Protein AF-A0A917T7U1-F1 (afdb_monomer)

Foldseek 3Di:
DPDPPPVVVVVVVLVCVVVVPPPDAPDDDQQDDDLLLAFAEDDLDDPDDDDDPDHDHLCDPVRDDDDLVSVLSGQWHADDLDPVCQVSVVVSLVVSLVVLVVVADPPPDDFDDFPQCLLLQFEEEEDAQQQCQQAVPPVQDGDLVSVQVVCCVQQVGGQEYEHEFAPPAPPQFQDFRLLRLQAFCQLVSQVVCVVVNHAYEYEDEPLSPFHPADPVGDLQSVLVSCVVSVGQEYEYDPFLADDPSSLVSVDRSHAYEAEGSRGSNRCVRHQEYEYCDRHAYLQGTEGSSCSNASSYAYAYDVLQEQDCLVRLLNCQQNVHHHHHHQQDSQFGRFHFRLVSLQSLQSSLCSVFCSVQSRDFDKRFFDDQDPVCSVQSKTWIWGDDPFKIKIKIFGSAQAKDKTFDPDAWFWLQDPDDGDPRTNMWIAGGSHITMIMDGDGGPPRDRGDDDRDHPDRHGDAQAKDWDFQDAAAADDPDDDDDDDDDDDDDPPPPPPDPPDPDPPQPFDWFFDDAAKDKDKFKEFQACSGDRVGRPQYSTSDDFWQAHRFIKIWIKIWGHHPKRKTWGLAADFQLLLVVVCVVPVDDHPFNPQAQHQVAQRSNRPGPDHHPDDPDPRRHHRFLAASSSQQSSQVVNQFGFAALVNNLSRCVVVVNAQNQAWAWGRGWIHGNSWTWTKTFFAHCDDTDGWPSYDDHHGDDSSYIDIDTDDGSSSNGHPRYTHTTMHIDHIDMGIDDMDGDGTGDGTDD

Radius of gyration: 28.73 Å; Cα contacts (8 Å, |Δi|>4): 1519; chains: 1; bounding box: 69×75×84 Å

Solvent-accessible surface area (backbone atoms only — not comparable to full-atom values): 41391 Å² total; per-residue (Å²): 144,91,70,86,80,56,66,77,44,56,68,47,56,66,41,45,82,56,54,77,57,71,88,66,90,71,88,79,69,50,67,54,77,56,80,89,45,38,39,35,66,72,88,82,81,70,97,79,74,83,79,73,85,90,63,84,68,78,70,52,96,80,76,59,84,76,53,66,70,69,58,68,75,36,54,23,38,33,37,64,87,50,75,83,45,42,70,57,48,52,52,51,52,51,52,35,33,57,55,53,59,70,67,50,69,94,66,86,72,84,65,72,83,67,61,76,61,44,45,64,46,40,30,39,32,57,38,54,63,53,25,47,51,35,22,37,80,87,82,69,44,83,31,54,68,54,34,48,57,47,37,36,70,55,34,47,46,61,40,29,36,34,50,38,60,29,76,62,58,34,49,52,40,68,52,32,62,71,60,53,69,64,46,56,68,49,46,60,45,43,54,54,36,45,77,74,70,26,43,38,26,40,67,44,67,76,52,70,77,62,42,58,75,56,96,76,37,64,43,51,51,50,36,50,51,35,59,71,42,64,41,46,26,41,35,35,50,93,29,42,61,76,55,72,66,40,48,66,49,60,40,63,91,36,44,30,28,22,25,57,72,51,55,84,69,50,56,75,72,26,42,33,27,34,28,84,48,72,42,69,40,92,46,68,40,45,46,45,63,45,68,62,36,48,46,35,27,47,21,33,22,64,56,33,30,50,74,55,46,67,52,52,43,50,18,47,50,61,61,41,13,36,39,49,49,39,53,46,67,53,9,50,48,38,66,17,50,42,52,30,52,49,39,29,52,48,40,54,49,51,72,71,39,37,68,42,58,42,73,28,57,73,40,73,66,51,82,55,54,72,69,25,59,75,60,40,41,49,31,16,34,29,28,61,102,64,38,38,40,38,31,33,33,21,76,34,92,54,66,46,74,40,58,50,93,55,68,35,43,52,51,62,69,77,97,68,84,74,62,104,56,21,61,44,72,22,43,40,46,29,66,33,43,31,37,27,57,76,78,56,91,86,70,70,84,53,76,76,74,79,68,65,87,52,75,52,63,79,84,48,72,77,38,80,45,77,74,56,69,65,54,68,65,75,95,64,84,90,71,85,92,76,94,70,89,78,73,74,83,76,80,69,80,80,73,86,75,73,79,72,74,82,63,100,55,78,60,37,72,55,74,60,44,78,43,82,48,65,40,31,36,64,35,45,82,40,35,70,87,85,34,46,81,51,67,52,34,64,66,91,45,56,48,65,32,51,12,35,32,38,34,39,31,36,36,38,31,57,93,60,73,22,28,32,34,67,55,53,43,23,36,42,62,52,52,47,51,39,71,78,67,67,70,59,61,69,57,57,30,31,56,58,58,52,88,27,26,48,56,88,64,51,72,47,59,84,54,84,82,63,93,64,63,46,79,42,66,34,36,10,48,42,70,31,62,47,33,42,51,20,49,75,70,71,31,33,48,27,40,60,65,54,45,27,51,46,21,58,76,64,68,57,74,60,50,52,25,22,26,50,35,38,48,27,35,34,27,55,52,28,45,32,32,38,31,36,25,26,16,72,65,62,70,74,72,41,68,74,47,32,87,54,17,69,37,61,52,47,34,44,45,81,43,69,56,44,62,67,34,64,46,28,29,80,36,30,28,35,36,41,19,34,62,68,82,55,50,74,49,76,59,64,74,42,82,77,42,70,13,64,77,68,62,112

pLDDT: mean 81.37, std 20.67, range [23.17, 98.69]

Sequence (744 aa):
MSVTRHAARSDQDDAEDLRDGVDVLAGRDLLHPRPLDGPVTVDLGGVDGEPVRGLAPLSRLDGRPPSTTDMDAAKIFAGPADPADRPRWRRRLARWRDEAAARVPPGGIPGPEPQPWAARCRTVFVAWLWDDRLYDWDLDRWEPERLLDHLDREFGGVDAVVLWHAYPVIGLDERNQFDFYDVPGLPEVVDRLHRRGVRVFLDYNPWDTATRRPPAGDAAAVRDTLDRLRADGLFLDTLREAAVELVATVGTHRVLESESRISVPAMRTHQLSWAQWFADSRVPGVLRAHWLDRRHVQHHTRRWNRDHSDELQSAWLNGCGVLLWDNVFGSWVGWNERDRAGHRRMRHVHRWFGDLLENGDWTPLVDLGPAADAAGIYASRFADAGRRLYLLVNRTGTDATVDLPEPAVDLFATGAPAGPAGRVTVPARGLGAALAGPPPAGAVPGPETAPAAGTAFPERPLRRLGSPAPRVPSTGRAGPAAGADRAVPDHGAAAAGRAVPATAGRAVPLPAGEHPLVLRFRRRETGMFSGAWWVDAWKPLAPDLHAVMEQDCVVTVPAGGTRVRTAPVTRGEYLEFLRDTGYRPAVPYRFLAPDGAAADGAASGAPAVGDADAGAPVTFVDAADAAAWCAWAGGRLPTAGEWVLAASGTGAAAPGVWLRTADRYQEGPTRWTVLVGGTDRPREGSGWYFDSGPQPPGWIAKALDQGRGVGRSATVGFTVAWGPEPETRLGPERIVAPGRPIDY

Structure (mmCIF, N/CA/C/O backbone):
data_AF-A0A917T7U1-F1
#
_entry.id   AF-A0A917T7U1-F1
#
loop_
_atom_site.group_PDB
_atom_site.id
_atom_site.type_symbol
_atom_site.label_atom_id
_atom_site.label_alt_id
_atom_site.label_comp_id
_atom_site.label_asym_id
_atom_site.label_entity_id
_atom_site.label_seq_id
_atom_site.pdbx_PDB_ins_code
_atom_site.Cartn_x
_atom_site.Cartn_y
_atom_site.Cartn_z
_atom_site.occupancy
_atom_site.B_iso_or_equiv
_atom_site.auth_seq_id
_atom_site.auth_comp_id
_atom_site.auth_asym_id
_atom_site.auth_atom_id
_atom_site.pdbx_PDB_model_num
ATOM 1 N N . MET A 1 1 ? -13.019 41.520 -3.678 1.00 29.05 1 MET A N 1
ATOM 2 C CA . MET A 1 1 ? -11.628 41.072 -3.443 1.00 29.05 1 MET A CA 1
ATOM 3 C C . MET A 1 1 ? -11.409 40.845 -1.944 1.00 29.05 1 MET A C 1
ATOM 5 O O . MET A 1 1 ? -11.116 41.816 -1.269 1.00 29.05 1 MET A O 1
ATOM 9 N N . SER A 1 2 ? -11.605 39.628 -1.410 1.00 25.11 2 SER A N 1
ATOM 10 C CA . SER A 1 2 ? -11.111 39.203 -0.072 1.00 25.11 2 SER A CA 1
ATOM 11 C C . SER A 1 2 ? -11.464 37.726 0.220 1.00 25.11 2 SER A C 1
ATOM 13 O O . SER A 1 2 ? -12.188 37.436 1.167 1.00 25.11 2 SER A O 1
ATOM 15 N N . VAL A 1 3 ? -11.002 36.786 -0.613 1.00 24.62 3 VAL A N 1
ATOM 16 C CA . VAL A 1 3 ? -11.265 35.333 -0.427 1.00 24.62 3 VAL A CA 1
ATOM 17 C C . VAL A 1 3 ? -9.963 34.515 -0.389 1.00 24.62 3 VAL A C 1
ATOM 19 O O . VAL A 1 3 ? -9.854 33.532 0.332 1.00 24.62 3 VAL A O 1
ATOM 22 N N . THR A 1 4 ? -8.912 34.986 -1.060 1.00 24.44 4 THR A N 1
ATOM 23 C CA . THR A 1 4 ? -7.591 34.345 -1.218 1.00 24.44 4 THR A CA 1
ATOM 24 C C . THR A 1 4 ? -6.694 34.302 0.037 1.00 24.44 4 THR A C 1
ATOM 26 O O . THR A 1 4 ? -5.490 34.118 -0.087 1.00 24.44 4 THR A O 1
ATOM 29 N N . ARG A 1 5 ? -7.232 34.473 1.256 1.00 23.17 5 ARG A N 1
ATOM 30 C CA . ARG A 1 5 ? -6.454 34.507 2.523 1.00 23.17 5 ARG A CA 1
ATOM 31 C C . ARG A 1 5 ? -6.780 33.382 3.523 1.00 23.17 5 ARG A C 1
ATOM 33 O O . ARG A 1 5 ? -6.459 33.516 4.703 1.00 23.17 5 ARG A O 1
ATOM 40 N N . HIS A 1 6 ? -7.422 32.297 3.089 1.00 24.42 6 HIS A N 1
ATOM 41 C CA . HIS A 1 6 ? -7.595 31.091 3.921 1.00 24.42 6 HIS A CA 1
ATOM 42 C C . HIS A 1 6 ? -6.947 29.825 3.347 1.00 24.42 6 HIS A C 1
ATOM 44 O O . HIS A 1 6 ? -6.420 29.058 4.140 1.00 24.42 6 HIS A O 1
ATOM 50 N N . ALA A 1 7 ? -6.873 29.653 2.020 1.00 27.56 7 ALA A N 1
ATOM 51 C CA . ALA A 1 7 ? -6.092 28.561 1.417 1.00 27.56 7 ALA A CA 1
ATOM 52 C C . ALA A 1 7 ? -4.603 28.649 1.808 1.00 27.56 7 ALA A C 1
ATOM 54 O O . ALA A 1 7 ? -4.075 27.750 2.441 1.00 27.56 7 ALA A O 1
ATOM 55 N N . ALA A 1 8 ? -3.977 29.816 1.617 1.00 25.56 8 ALA A N 1
ATOM 56 C CA . ALA A 1 8 ? -2.572 30.066 1.968 1.00 25.56 8 ALA A CA 1
ATOM 57 C C . ALA A 1 8 ? -2.250 30.076 3.490 1.00 25.56 8 ALA A C 1
ATOM 59 O O . ALA A 1 8 ? -1.292 30.721 3.908 1.00 25.56 8 ALA A O 1
ATOM 60 N N . ARG A 1 9 ? -3.076 29.436 4.330 1.00 25.08 9 ARG A N 1
ATOM 61 C CA . ARG A 1 9 ? -2.786 29.129 5.739 1.00 25.08 9 ARG A CA 1
ATOM 62 C C . ARG A 1 9 ? -2.810 27.630 6.044 1.00 25.08 9 ARG A C 1
ATOM 64 O O . ARG A 1 9 ? -1.967 27.216 6.826 1.00 25.08 9 ARG A O 1
ATOM 71 N N . SER A 1 10 ? -3.660 26.818 5.402 1.00 31.72 10 SER A N 1
ATOM 72 C CA . SER A 1 10 ? -3.506 25.350 5.468 1.00 31.72 10 SER A CA 1
ATOM 73 C C . SER A 1 10 ? -2.133 24.945 4.939 1.00 31.72 10 SER A C 1
ATOM 75 O O . SER A 1 10 ? -1.366 24.295 5.638 1.00 31.72 10 SER A O 1
ATOM 77 N N . ASP A 1 11 ? -1.763 25.496 3.782 1.00 30.44 11 ASP A N 1
ATOM 78 C CA . ASP A 1 11 ? -0.485 25.268 3.102 1.00 30.44 11 ASP A CA 1
ATOM 79 C C . ASP A 1 11 ? 0.731 25.744 3.930 1.00 30.44 11 ASP A C 1
ATOM 81 O O . ASP A 1 11 ? 1.878 25.449 3.594 1.00 30.44 11 ASP A O 1
ATOM 85 N N . GLN A 1 12 ? 0.496 26.530 4.988 1.00 27.20 12 GLN A N 1
ATOM 86 C CA . GLN A 1 12 ? 1.530 27.038 5.884 1.00 27.20 12 GLN A CA 1
ATOM 87 C C . GLN A 1 12 ? 1.661 26.164 7.141 1.00 27.20 12 GLN A C 1
ATOM 89 O O . GLN A 1 12 ? 2.786 25.808 7.482 1.00 27.20 12 GLN A O 1
ATOM 94 N N . ASP A 1 13 ? 0.551 25.730 7.746 1.00 29.39 13 ASP A N 1
ATOM 95 C CA . ASP A 1 13 ? 0.538 24.768 8.862 1.00 29.39 13 ASP A CA 1
ATOM 96 C C . ASP A 1 13 ? 1.021 23.369 8.411 1.00 29.39 13 ASP A C 1
ATOM 98 O O . ASP A 1 13 ? 1.829 22.730 9.087 1.00 29.39 13 ASP A O 1
ATOM 102 N N . ASP A 1 14 ? 0.584 22.901 7.233 1.00 36.44 14 ASP A N 1
ATOM 103 C CA . ASP A 1 14 ? 1.042 21.636 6.635 1.00 36.44 14 ASP A CA 1
ATOM 104 C C . ASP A 1 14 ? 2.529 21.695 6.240 1.00 36.44 14 ASP A C 1
ATOM 106 O O . ASP A 1 14 ? 3.220 20.673 6.235 1.00 36.44 14 ASP A O 1
ATOM 110 N N . ALA A 1 15 ? 3.054 22.899 5.985 1.00 31.28 15 ALA A N 1
ATOM 111 C CA . ALA A 1 15 ? 4.479 23.115 5.793 1.00 31.28 15 ALA A CA 1
ATOM 112 C C . ALA A 1 15 ? 5.259 23.230 7.114 1.00 31.28 15 ALA A C 1
ATOM 114 O O . ALA A 1 15 ? 6.410 22.809 7.141 1.00 31.28 15 ALA A O 1
ATOM 115 N N . GLU A 1 16 ? 4.699 23.761 8.207 1.00 30.38 16 GLU A N 1
ATOM 116 C CA . GLU A 1 16 ? 5.380 23.822 9.517 1.00 30.38 16 GLU A CA 1
ATOM 117 C C . GLU A 1 16 ? 5.637 22.417 10.092 1.00 30.38 16 GLU A C 1
ATOM 119 O O . GLU A 1 16 ? 6.757 22.123 10.510 1.00 30.38 16 GLU A O 1
ATOM 124 N N . ASP A 1 17 ? 4.682 21.494 9.934 1.00 36.97 17 ASP A N 1
ATOM 125 C CA . ASP A 1 17 ? 4.794 20.074 10.324 1.00 36.97 17 ASP A CA 1
ATOM 126 C C . ASP A 1 17 ? 5.960 19.307 9.633 1.00 36.97 17 ASP A C 1
ATOM 128 O O . ASP A 1 17 ? 6.366 18.216 10.065 1.00 36.97 17 ASP A O 1
ATOM 132 N N . LEU A 1 18 ? 6.511 19.897 8.561 1.00 38.41 18 LEU A N 1
ATOM 133 C CA . LEU A 1 18 ? 7.675 19.440 7.791 1.00 38.41 18 LEU A CA 1
ATOM 134 C C . LEU A 1 18 ? 8.913 20.356 7.960 1.00 38.41 18 LEU A C 1
ATOM 136 O O . LEU A 1 18 ? 10.042 19.857 7.968 1.00 38.41 18 LEU A O 1
ATOM 140 N N . ARG A 1 19 ? 8.734 21.677 8.123 1.00 31.45 19 ARG A N 1
ATOM 141 C CA . ARG A 1 19 ? 9.804 22.694 8.238 1.00 31.45 19 ARG A CA 1
ATOM 142 C C . ARG A 1 19 ? 10.473 22.740 9.608 1.00 31.45 19 ARG A C 1
ATOM 144 O O . ARG A 1 19 ? 11.673 23.004 9.655 1.00 31.45 19 ARG A O 1
ATOM 151 N N . ASP A 1 20 ? 9.782 22.351 10.678 1.00 32.50 20 ASP A N 1
ATOM 152 C CA . ASP A 1 20 ? 10.403 22.098 11.992 1.00 32.50 20 ASP A CA 1
ATOM 153 C C . ASP A 1 20 ? 11.483 20.992 11.931 1.00 32.50 20 ASP A C 1
ATOM 155 O O . ASP A 1 20 ? 12.230 20.757 12.881 1.00 32.50 20 ASP A O 1
ATOM 159 N N . GLY A 1 21 ? 11.614 20.305 10.790 1.00 35.72 21 GLY A N 1
ATOM 160 C CA . GLY A 1 21 ? 12.685 19.361 10.519 1.00 35.72 21 GLY A CA 1
ATOM 161 C C . GLY A 1 21 ? 14.041 19.953 10.097 1.00 35.72 21 GLY A C 1
ATOM 162 O O . GLY A 1 21 ? 14.981 19.169 9.981 1.00 35.72 21 GLY A O 1
ATOM 163 N N . VAL A 1 22 ? 14.186 21.258 9.842 1.00 32.25 22 VAL A N 1
ATOM 164 C CA . VAL A 1 22 ? 15.398 21.793 9.177 1.00 32.25 22 VAL A CA 1
ATOM 165 C C . VAL A 1 22 ? 16.647 21.839 10.079 1.00 32.25 22 VAL A C 1
ATOM 167 O O . VAL A 1 22 ? 17.736 21.528 9.601 1.00 32.25 22 VAL A O 1
ATOM 170 N N . ASP A 1 23 ? 16.513 22.146 11.374 1.00 30.48 23 ASP A N 1
ATOM 171 C CA . ASP A 1 23 ? 17.661 22.465 12.256 1.00 30.48 23 ASP A CA 1
ATOM 172 C C . ASP A 1 23 ? 18.274 21.272 13.032 1.00 30.48 23 ASP A C 1
ATOM 174 O O . ASP A 1 23 ? 19.180 21.451 13.846 1.00 30.48 23 ASP A O 1
ATOM 178 N N . VAL A 1 24 ? 17.831 20.029 12.785 1.00 37.75 24 VAL A N 1
ATOM 179 C CA . VAL A 1 24 ? 18.393 18.824 13.441 1.00 37.75 24 VAL A CA 1
ATOM 180 C C . VAL A 1 24 ? 18.748 17.745 12.414 1.00 37.75 24 VAL A C 1
ATOM 182 O O . VAL A 1 24 ? 17.956 16.839 12.123 1.00 37.75 24 VAL A O 1
ATOM 185 N N . LEU A 1 25 ? 19.969 17.858 11.877 1.00 40.66 25 LEU A N 1
ATOM 186 C CA . LEU A 1 25 ? 20.563 16.974 10.858 1.00 40.66 25 LEU A CA 1
ATOM 187 C C . LEU A 1 25 ? 21.638 16.006 11.400 1.00 40.66 25 LEU A C 1
ATOM 189 O O . LEU A 1 25 ? 22.393 15.419 10.629 1.00 40.66 25 LEU A O 1
ATOM 193 N N . ALA A 1 26 ? 21.688 15.789 12.717 1.00 32.75 26 ALA A N 1
ATOM 194 C CA . ALA A 1 26 ? 22.462 14.713 13.337 1.00 32.75 26 ALA A CA 1
ATOM 195 C C . ALA A 1 26 ? 21.703 14.134 14.543 1.00 32.75 26 ALA A C 1
ATOM 197 O O . ALA A 1 26 ? 21.155 14.888 15.342 1.00 32.75 26 ALA A O 1
ATOM 198 N N . GLY A 1 27 ? 21.689 12.803 14.686 1.00 43.12 27 GLY A N 1
ATOM 199 C CA . GLY A 1 27 ? 21.174 12.131 15.889 1.00 43.12 27 GLY A CA 1
ATOM 200 C C . GLY A 1 27 ? 19.650 11.985 15.999 1.00 43.12 27 GLY A C 1
ATOM 201 O O . GLY A 1 27 ? 19.129 12.004 17.111 1.00 43.12 27 GLY A O 1
ATOM 202 N N . ARG A 1 28 ? 18.919 11.830 14.884 1.00 58.22 28 ARG A N 1
ATOM 203 C CA . ARG A 1 28 ? 17.494 11.456 14.941 1.00 58.22 28 ARG A CA 1
ATOM 204 C C . ARG A 1 28 ? 17.326 9.987 15.312 1.00 58.22 28 ARG A C 1
ATOM 206 O O . ARG A 1 28 ? 17.946 9.119 14.705 1.00 58.22 28 ARG A O 1
ATOM 213 N N . ASP A 1 29 ? 16.438 9.726 16.261 1.00 62.12 29 ASP A N 1
ATOM 214 C CA . ASP A 1 29 ? 15.988 8.380 16.593 1.00 62.12 29 ASP A CA 1
ATOM 215 C C . ASP A 1 29 ? 14.918 7.937 15.580 1.00 62.12 29 ASP A C 1
ATOM 217 O O . ASP A 1 29 ? 13.867 8.567 15.465 1.00 62.12 29 ASP A O 1
ATOM 221 N N . LEU A 1 30 ? 15.206 6.885 14.808 1.00 66.44 30 LEU A N 1
ATOM 222 C CA . LEU A 1 30 ? 14.280 6.330 13.814 1.00 66.44 30 LEU A CA 1
ATOM 223 C C . LEU A 1 30 ? 13.284 5.321 14.409 1.00 66.44 30 LEU A C 1
ATOM 225 O O . LEU A 1 30 ? 12.395 4.881 13.688 1.00 66.44 30 LEU A O 1
ATOM 229 N N . LEU A 1 31 ? 13.413 4.940 15.683 1.00 68.19 31 LEU A N 1
ATOM 230 C CA . LEU A 1 31 ? 12.590 3.920 16.346 1.00 68.19 31 LEU A CA 1
ATOM 231 C C . LEU A 1 31 ? 11.461 4.538 17.192 1.00 68.19 31 LEU A C 1
ATOM 233 O O . LEU A 1 31 ? 10.497 3.851 17.529 1.00 68.19 31 LEU A O 1
ATOM 237 N N . HIS A 1 32 ? 11.558 5.831 17.518 1.00 72.50 32 HIS A N 1
ATOM 238 C CA . HIS A 1 32 ? 10.643 6.529 18.425 1.00 72.50 32 HIS A CA 1
ATOM 239 C C . HIS A 1 32 ? 9.867 7.681 17.746 1.00 72.50 32 HIS A C 1
ATOM 241 O O . HIS A 1 32 ? 10.371 8.312 16.815 1.00 72.50 32 HIS A O 1
ATOM 247 N N . PRO A 1 33 ? 8.639 7.995 18.210 1.00 70.44 33 PRO A N 1
ATOM 248 C CA . PRO A 1 33 ? 7.841 9.098 17.675 1.00 70.44 33 PRO A CA 1
ATOM 249 C C . PRO A 1 33 ? 8.457 10.474 17.953 1.00 70.44 33 PRO A C 1
ATOM 251 O O . PRO A 1 33 ? 9.015 10.727 19.023 1.00 70.44 33 PRO A O 1
ATOM 254 N N . ARG A 1 34 ? 8.236 11.422 17.032 1.00 70.12 34 ARG A N 1
ATOM 255 C CA . ARG A 1 34 ? 8.398 12.858 17.323 1.00 70.12 34 ARG A CA 1
ATOM 256 C C . ARG A 1 34 ? 7.380 13.273 18.402 1.00 70.12 34 ARG A C 1
ATOM 258 O O . ARG A 1 34 ? 6.281 12.719 18.412 1.00 70.12 34 ARG A O 1
ATOM 265 N N . PRO A 1 35 ? 7.637 14.304 19.232 1.00 69.50 35 PRO A N 1
ATOM 266 C CA . PRO A 1 35 ? 6.672 14.769 20.238 1.00 69.50 35 PRO A CA 1
ATOM 267 C C . PRO A 1 35 ? 5.272 15.088 19.680 1.00 69.50 35 PRO A C 1
ATOM 269 O O . PRO A 1 35 ? 4.272 14.788 20.323 1.00 69.50 35 PRO A O 1
ATOM 272 N N . LEU A 1 36 ? 5.197 15.627 18.458 1.00 69.44 36 LEU A N 1
ATOM 273 C CA . LEU A 1 36 ? 3.948 15.954 17.756 1.00 69.44 36 LEU A CA 1
ATOM 274 C C . LEU A 1 36 ? 3.225 14.717 17.172 1.00 69.44 36 LEU A C 1
ATOM 276 O O . LEU A 1 36 ? 2.035 14.767 16.855 1.00 69.44 36 LEU A O 1
ATOM 280 N N . ASP A 1 37 ? 3.907 13.575 17.067 1.00 72.50 37 ASP A N 1
ATOM 281 C CA . ASP A 1 37 ? 3.305 12.271 16.754 1.00 72.50 37 ASP A CA 1
ATOM 282 C C . ASP A 1 37 ? 2.855 11.502 18.014 1.00 72.50 37 ASP A C 1
ATOM 284 O O . ASP A 1 37 ? 2.248 10.437 17.899 1.00 72.50 37 ASP A O 1
ATOM 288 N N . GLY A 1 38 ? 3.098 12.080 19.199 1.00 79.06 38 GLY A N 1
ATOM 289 C CA . GLY A 1 38 ? 2.653 11.603 20.507 1.00 79.06 38 GLY A CA 1
ATOM 290 C C . GLY A 1 38 ? 1.138 11.717 20.767 1.00 79.06 38 GLY A C 1
ATOM 291 O O . GLY A 1 38 ? 0.422 12.439 20.062 1.00 79.06 38 GLY A O 1
ATOM 292 N N . PRO A 1 39 ? 0.634 11.045 21.819 1.00 84.56 39 PRO A N 1
ATOM 293 C CA . PRO A 1 39 ? -0.741 11.195 22.281 1.00 84.56 39 PRO A CA 1
ATOM 294 C C . PRO A 1 39 ? -0.910 12.505 23.067 1.00 84.56 39 PRO A C 1
ATOM 296 O O . PRO A 1 39 ? -0.020 12.935 23.801 1.00 84.56 39 PRO A O 1
ATOM 299 N N . VAL A 1 40 ? -2.084 13.127 22.964 1.00 86.25 40 VAL A N 1
ATOM 300 C CA . VAL A 1 40 ? -2.396 14.392 23.642 1.00 86.25 40 VAL A CA 1
ATOM 301 C C . VAL A 1 40 ? -2.917 14.135 25.054 1.00 86.25 40 VAL A C 1
ATOM 303 O O . VAL A 1 40 ? -3.994 13.563 25.238 1.00 86.25 40 VAL A O 1
ATOM 306 N N . THR A 1 41 ? -2.183 14.619 26.057 1.00 85.56 41 THR A N 1
ATOM 307 C CA . THR A 1 41 ? -2.645 14.674 27.450 1.00 85.56 41 THR A CA 1
ATOM 308 C C . THR A 1 41 ? -3.853 15.603 27.571 1.00 85.56 41 THR A C 1
ATOM 310 O O . THR A 1 41 ? -3.790 16.780 27.218 1.00 85.56 41 THR A O 1
ATOM 313 N N . VAL A 1 42 ? -4.960 15.078 28.095 1.00 84.38 42 VAL A N 1
ATOM 314 C CA . VAL A 1 42 ? -6.190 15.846 28.321 1.00 84.38 42 VAL A CA 1
ATOM 315 C C . VAL A 1 42 ? -6.108 16.543 29.676 1.00 84.38 42 VAL A C 1
ATOM 317 O O . VAL A 1 42 ? -6.150 15.873 30.705 1.00 84.38 42 VAL A O 1
ATOM 320 N N . ASP A 1 43 ? -6.047 17.877 29.688 1.00 81.06 43 ASP A N 1
ATOM 321 C CA . ASP A 1 43 ? -6.192 18.630 30.937 1.00 81.06 43 ASP A CA 1
ATOM 322 C C . ASP A 1 43 ? -7.588 18.418 31.547 1.00 81.06 43 ASP A C 1
ATOM 324 O O . ASP A 1 43 ? -8.626 18.550 30.884 1.00 81.06 43 ASP A O 1
ATOM 328 N N . LEU A 1 44 ? -7.590 18.084 32.835 1.00 78.06 44 LEU A N 1
ATOM 329 C CA . LEU A 1 44 ? -8.777 17.863 33.654 1.00 78.06 44 LEU A CA 1
ATOM 330 C C . LEU A 1 44 ? -9.095 19.078 34.544 1.00 78.06 44 LEU A C 1
ATOM 332 O O . LEU A 1 44 ? -10.237 19.211 35.001 1.00 78.06 44 LEU A O 1
ATOM 336 N N . GLY A 1 45 ? -8.113 19.959 34.760 1.00 61.00 45 GLY A N 1
ATOM 337 C CA . GLY A 1 45 ? -8.143 21.148 35.607 1.00 61.00 45 GLY A CA 1
ATOM 338 C C . GLY A 1 45 ? -7.820 20.881 37.083 1.00 61.00 45 GLY A C 1
ATOM 339 O O . GLY A 1 45 ? -8.215 19.871 37.668 1.00 61.00 45 GLY A O 1
ATOM 340 N N . GLY A 1 46 ? -7.177 21.835 37.741 1.00 43.66 46 GLY A N 1
ATOM 341 C CA . GLY A 1 46 ? -6.916 21.828 39.180 1.00 43.66 46 GLY A CA 1
ATOM 342 C C . GLY A 1 46 ? -6.377 23.188 39.608 1.00 43.66 46 GLY A C 1
ATOM 343 O O . GLY A 1 46 ? -5.838 23.909 38.773 1.00 43.66 46 GLY A O 1
ATOM 344 N N . VAL A 1 47 ? -6.561 23.562 40.876 1.00 38.16 47 VAL A N 1
ATOM 345 C CA . VAL A 1 47 ? -5.924 24.777 41.423 1.00 38.16 47 VAL A CA 1
ATOM 346 C C . VAL A 1 47 ? -4.457 24.491 41.761 1.00 38.16 47 VAL A C 1
ATOM 348 O O . VAL A 1 47 ? -3.600 25.323 41.492 1.00 38.16 47 VAL A O 1
ATOM 351 N N . ASP A 1 48 ? -4.172 23.273 42.229 1.00 37.72 48 ASP A N 1
ATOM 352 C CA . ASP A 1 48 ? -2.839 22.791 42.583 1.00 37.72 48 ASP A CA 1
ATOM 353 C C . ASP A 1 48 ? -2.613 21.414 41.932 1.00 37.72 48 ASP A C 1
ATOM 355 O O . ASP A 1 48 ? -3.249 20.427 42.306 1.00 37.72 48 ASP A O 1
ATOM 359 N N . GLY A 1 49 ? -1.742 21.341 40.922 1.00 35.12 49 GLY A N 1
ATOM 360 C CA . GLY A 1 49 ? -1.460 20.103 40.189 1.00 35.12 49 GLY A CA 1
ATOM 361 C C . GLY A 1 49 ? -0.282 20.246 39.226 1.00 35.12 49 GLY A C 1
ATOM 362 O O . GLY A 1 49 ? -0.432 20.798 38.140 1.00 35.12 49 GLY A O 1
ATOM 363 N N . GLU A 1 50 ? 0.887 19.745 39.631 1.00 30.70 50 GLU A N 1
ATOM 364 C CA . GLU A 1 50 ? 2.100 19.706 38.799 1.00 30.70 50 GLU A CA 1
ATOM 365 C C . GLU A 1 50 ? 1.867 18.933 37.482 1.00 30.70 50 GLU A C 1
ATOM 367 O O . GLU A 1 50 ? 1.222 17.878 37.494 1.00 30.70 50 GLU A O 1
ATOM 372 N N . PRO A 1 51 ? 2.428 19.388 36.345 1.00 36.41 51 PRO A N 1
ATOM 373 C CA . PRO A 1 51 ? 2.336 18.657 35.088 1.00 36.41 51 PRO A CA 1
ATOM 374 C C . PRO A 1 51 ? 3.094 17.323 35.161 1.00 36.41 51 PRO A C 1
ATOM 376 O O . PRO A 1 51 ? 4.226 17.244 35.644 1.00 36.41 51 PRO A O 1
ATOM 379 N N . VAL A 1 52 ? 2.490 16.262 34.615 1.00 37.12 52 VAL A N 1
ATOM 380 C CA . VAL A 1 52 ? 3.118 14.935 34.524 1.00 37.12 52 VAL A CA 1
ATOM 381 C C . VAL A 1 52 ? 4.389 15.027 33.673 1.00 37.12 52 VAL A C 1
ATOM 383 O O . VAL A 1 52 ? 4.333 15.265 32.466 1.00 37.12 52 VAL A O 1
ATOM 386 N N . ARG A 1 53 ? 5.552 14.840 34.308 1.00 29.41 53 ARG A N 1
ATOM 387 C CA . ARG A 1 53 ? 6.864 14.969 33.657 1.00 29.41 53 ARG A CA 1
ATOM 388 C C . ARG A 1 53 ? 7.027 13.961 32.514 1.00 29.41 53 ARG A C 1
ATOM 390 O O . ARG A 1 53 ? 6.903 12.761 32.736 1.00 29.41 53 ARG A O 1
ATOM 397 N N . GLY A 1 54 ? 7.410 14.452 31.333 1.00 32.03 54 GLY A N 1
ATOM 398 C CA . GLY A 1 54 ? 7.901 13.628 30.217 1.00 32.03 54 GLY A CA 1
ATOM 399 C C . GLY A 1 54 ? 7.115 13.719 28.906 1.00 32.03 54 GLY A C 1
ATOM 400 O O . GLY A 1 54 ? 7.595 13.215 27.898 1.00 32.03 54 GLY A O 1
ATOM 401 N N . LEU A 1 55 ? 5.953 14.378 28.884 1.00 35.59 55 LEU A N 1
ATOM 402 C CA . LEU A 1 55 ? 5.185 14.651 27.662 1.00 35.59 55 LEU A CA 1
ATOM 403 C C . LEU A 1 55 ? 4.901 16.150 27.543 1.00 35.59 55 LEU A C 1
ATOM 405 O O . LEU A 1 55 ? 4.760 16.833 28.556 1.00 35.59 55 LEU A O 1
ATOM 409 N N . ALA A 1 56 ? 4.816 16.658 26.311 1.00 36.00 56 ALA A N 1
ATOM 410 C CA . ALA A 1 56 ? 4.499 18.060 26.061 1.00 36.00 56 ALA A CA 1
ATOM 411 C C . ALA A 1 56 ? 3.049 18.360 26.498 1.00 36.00 56 ALA A C 1
ATOM 413 O O . ALA A 1 56 ? 2.117 17.773 25.940 1.00 36.00 56 ALA A O 1
ATOM 414 N N . PRO A 1 57 ? 2.815 19.244 27.486 1.00 37.50 57 PRO A N 1
ATOM 415 C CA . PRO A 1 57 ? 1.466 19.684 27.806 1.00 37.50 57 PRO A CA 1
ATOM 416 C C . PRO A 1 57 ? 0.936 20.598 26.692 1.00 37.50 57 PRO A C 1
ATOM 418 O O . PRO A 1 57 ? 1.701 21.325 26.060 1.00 37.50 57 PRO A O 1
ATOM 421 N N . LEU A 1 58 ? -0.390 20.666 26.529 1.00 41.28 58 LEU A N 1
ATOM 422 C CA . LEU A 1 58 ? -1.050 21.747 25.779 1.00 41.28 58 LEU A CA 1
ATOM 423 C C . LEU A 1 58 ? -1.036 23.068 26.581 1.00 41.28 58 LEU A C 1
ATOM 425 O O . LEU A 1 58 ? -2.061 23.723 26.770 1.00 41.28 58 LEU A O 1
ATOM 429 N N . SER A 1 59 ? 0.139 23.460 27.080 1.00 38.84 59 SER A N 1
ATOM 430 C CA . SER A 1 59 ? 0.373 24.773 27.670 1.00 38.84 59 SER A CA 1
ATOM 431 C C . SER A 1 59 ? 0.541 25.790 26.548 1.00 38.84 59 SER A C 1
ATOM 433 O O . SER A 1 59 ? 1.596 25.867 25.914 1.00 38.84 59 SER A O 1
ATOM 435 N N . ARG A 1 60 ? -0.491 26.596 26.303 1.00 37.62 60 ARG A N 1
ATOM 436 C CA . ARG A 1 60 ? -0.351 27.770 25.442 1.00 37.62 60 ARG A CA 1
ATOM 437 C C . ARG A 1 60 ? 0.677 28.734 26.029 1.00 37.62 60 ARG A C 1
ATOM 439 O O . ARG A 1 60 ? 0.661 29.013 27.227 1.00 37.62 60 ARG A O 1
ATOM 446 N N . LEU A 1 61 ? 1.470 29.350 25.155 1.00 36.56 61 LEU A N 1
ATOM 447 C CA . LEU A 1 61 ? 2.363 30.463 25.503 1.00 36.56 61 LEU A CA 1
ATOM 448 C C . LEU A 1 61 ? 1.605 31.728 25.980 1.00 36.56 61 LEU A C 1
ATOM 450 O O . LEU A 1 61 ? 2.240 32.679 26.423 1.00 36.56 61 LEU A O 1
ATOM 454 N N . ASP A 1 62 ? 0.265 31.753 25.901 1.00 37.53 62 ASP A N 1
ATOM 455 C CA . ASP A 1 62 ? -0.599 32.869 26.328 1.00 37.53 62 ASP A CA 1
ATOM 456 C C . ASP A 1 62 ? -1.110 32.772 27.783 1.00 37.53 62 ASP A C 1
ATOM 458 O O . ASP A 1 62 ? -1.790 33.687 28.252 1.00 37.53 62 ASP A O 1
ATOM 462 N N . GLY A 1 63 ? -0.811 31.677 28.496 1.00 35.69 63 GLY A N 1
ATOM 463 C CA . GLY A 1 63 ? -1.210 31.474 29.894 1.00 35.69 63 GLY A CA 1
ATOM 464 C C . GLY A 1 63 ? -2.715 31.280 30.135 1.00 35.69 63 GLY A C 1
ATOM 465 O O . GLY A 1 63 ? -3.158 31.363 31.282 1.00 35.69 63 GLY A O 1
ATOM 466 N N . ARG A 1 64 ? -3.527 31.040 29.096 1.00 38.62 64 ARG A N 1
ATOM 467 C CA . ARG A 1 64 ? -4.966 30.758 29.251 1.00 38.62 64 ARG A CA 1
ATOM 468 C C . ARG A 1 64 ? -5.224 29.275 29.556 1.00 38.62 64 ARG A C 1
ATOM 470 O O . ARG A 1 64 ? -4.508 28.420 29.037 1.00 38.62 64 ARG A O 1
ATOM 477 N N . PRO A 1 65 ? -6.270 28.941 30.340 1.00 43.72 65 PRO A N 1
ATOM 478 C CA . PRO A 1 65 ? -6.657 27.548 30.563 1.00 43.72 65 PRO A CA 1
ATOM 479 C C . PRO A 1 65 ? -7.072 26.885 29.235 1.00 43.72 65 PRO A C 1
ATOM 481 O O . PRO A 1 65 ? -7.759 27.528 28.432 1.00 43.72 65 PRO A O 1
ATOM 484 N N . PRO A 1 66 ? -6.694 25.616 28.990 1.00 52.75 66 PRO A N 1
ATOM 485 C CA . PRO A 1 66 ? -6.877 24.979 27.692 1.00 52.75 66 PRO A CA 1
ATOM 486 C C . PRO A 1 66 ? -8.358 24.804 27.342 1.00 52.75 66 PRO A C 1
ATOM 488 O O . PRO A 1 66 ? -9.169 24.216 28.074 1.00 52.75 66 PRO A O 1
ATOM 491 N N . SER A 1 67 ? -8.707 25.319 26.171 1.00 64.25 67 SER A N 1
ATOM 492 C CA . SER A 1 67 ? -10.034 25.231 25.580 1.00 64.25 67 SER A CA 1
ATOM 493 C C . SER A 1 67 ? -10.279 23.851 24.968 1.00 64.25 67 SER A C 1
ATOM 495 O O . SER A 1 67 ? -9.365 23.061 24.738 1.00 64.25 67 SER A O 1
ATOM 497 N N . THR A 1 68 ? -11.537 23.553 24.662 1.00 68.50 68 THR A N 1
ATOM 498 C CA . THR A 1 68 ? -11.902 22.367 23.875 1.00 68.50 68 THR A CA 1
ATOM 499 C C . THR A 1 68 ? -11.459 22.474 22.414 1.00 68.50 68 THR A C 1
ATOM 501 O O . THR A 1 68 ? -11.370 21.450 21.749 1.00 68.50 68 THR A O 1
ATOM 504 N N . THR A 1 69 ? -11.108 23.660 21.912 1.00 74.88 69 THR A N 1
ATOM 505 C CA . THR A 1 69 ? -10.506 23.812 20.578 1.00 74.88 69 THR A CA 1
ATOM 506 C C . THR A 1 69 ? -9.062 23.302 20.541 1.00 74.88 69 THR A C 1
ATOM 508 O O . THR A 1 69 ? -8.644 22.741 19.536 1.00 74.88 69 THR A O 1
ATOM 511 N N . ASP A 1 70 ? -8.303 23.408 21.639 1.00 73.94 70 ASP A N 1
ATOM 512 C CA . ASP A 1 70 ? -6.920 22.893 21.703 1.00 73.94 70 ASP A CA 1
ATOM 513 C C . ASP A 1 70 ? -6.877 21.353 21.598 1.00 73.94 70 ASP A C 1
ATOM 515 O O . ASP A 1 70 ? -5.895 20.766 21.151 1.00 73.94 70 ASP A O 1
ATOM 519 N N . MET A 1 71 ? -7.986 20.691 21.942 1.00 85.12 71 MET A N 1
ATOM 520 C CA . MET A 1 71 ? -8.183 19.247 21.787 1.00 85.12 71 MET A CA 1
ATOM 521 C C . MET A 1 71 ? -8.478 18.817 20.332 1.00 85.12 71 MET A C 1
ATOM 523 O O . MET A 1 71 ? -8.379 17.629 20.028 1.00 85.12 71 MET A O 1
ATOM 527 N N . ASP A 1 72 ? -8.772 19.741 19.405 1.00 85.81 72 ASP A N 1
ATOM 528 C CA . ASP A 1 72 ? -9.008 19.419 17.981 1.00 85.81 72 ASP A CA 1
ATOM 529 C C . ASP A 1 72 ? -7.705 19.045 17.238 1.00 85.81 72 ASP A C 1
ATOM 531 O O . ASP A 1 72 ? -7.729 18.388 16.190 1.00 85.81 72 ASP A O 1
ATOM 535 N N . ALA A 1 73 ? -6.550 19.408 17.807 1.00 82.25 73 ALA A N 1
ATOM 536 C CA . ALA A 1 73 ? -5.228 18.982 17.352 1.00 82.25 73 ALA A CA 1
ATOM 537 C C . ALA A 1 73 ? -4.905 17.512 17.693 1.00 82.25 73 ALA A C 1
ATOM 539 O O . ALA A 1 73 ? -3.929 16.967 17.181 1.00 82.25 73 ALA A O 1
ATOM 540 N N . ALA A 1 74 ? -5.707 16.843 18.531 1.00 87.06 74 ALA A N 1
ATOM 541 C CA . ALA A 1 74 ? -5.401 15.490 18.980 1.00 87.06 74 ALA A CA 1
ATOM 542 C C . ALA A 1 74 ? -5.462 14.438 17.858 1.00 87.06 74 ALA A C 1
ATOM 544 O O . ALA A 1 74 ? -6.377 14.404 17.032 1.00 87.06 74 ALA A O 1
ATOM 545 N N . LYS A 1 75 ? -4.485 13.530 17.897 1.00 88.81 75 LYS A N 1
ATOM 546 C CA . LYS A 1 75 ? -4.474 12.246 17.187 1.00 88.81 75 LYS A CA 1
ATOM 547 C C . LYS A 1 75 ? -5.185 11.196 18.058 1.00 88.81 75 LYS A C 1
ATOM 549 O O . LYS A 1 75 ? -6.304 10.770 17.768 1.00 88.81 75 LYS A O 1
ATOM 554 N N . ILE A 1 76 ? -4.575 10.909 19.208 1.00 91.81 76 ILE A N 1
ATOM 555 C CA . ILE A 1 76 ? -5.122 10.129 20.325 1.00 91.81 76 ILE A CA 1
ATOM 556 C C . ILE A 1 76 ? -5.229 11.042 21.555 1.00 91.81 76 ILE A C 1
ATOM 558 O O . ILE A 1 76 ? -4.318 11.824 21.823 1.00 91.81 76 ILE A O 1
ATOM 562 N N . PHE A 1 77 ? -6.312 10.924 22.322 1.00 94.25 77 PHE A N 1
ATOM 563 C CA . PHE A 1 77 ? -6.416 11.439 23.687 1.00 94.25 77 PHE A CA 1
ATOM 564 C C . PHE A 1 77 ? -5.810 10.428 24.660 1.00 94.25 77 PHE A C 1
ATOM 566 O O . PHE A 1 77 ? -6.343 9.327 24.802 1.00 94.25 77 PHE A O 1
ATOM 573 N N . ALA A 1 78 ? -4.719 10.793 25.335 1.00 93.62 78 ALA A N 1
ATOM 574 C CA . ALA A 1 78 ? -4.018 9.909 26.261 1.00 93.62 78 ALA A CA 1
ATOM 575 C C . ALA A 1 78 ? -4.925 9.469 27.423 1.00 93.62 78 ALA A C 1
ATOM 577 O O . ALA A 1 78 ? -5.640 10.292 28.006 1.00 93.62 78 ALA A O 1
ATOM 578 N N . GLY A 1 79 ? -4.871 8.184 27.779 1.00 93.69 79 GLY A N 1
ATOM 579 C CA . GLY A 1 79 ? -5.556 7.645 28.954 1.00 93.69 79 GLY A CA 1
ATOM 580 C C . GLY A 1 79 ? -4.895 8.128 30.256 1.00 93.69 79 GLY A C 1
ATOM 581 O O . GLY A 1 79 ? -3.664 8.141 30.333 1.00 93.69 79 GLY A O 1
ATOM 582 N N . PRO A 1 80 ? -5.660 8.524 31.294 1.00 94.06 80 PRO A N 1
ATOM 583 C CA . PRO A 1 80 ? -5.082 8.993 32.549 1.00 94.06 80 PRO A CA 1
ATOM 584 C C . PRO A 1 80 ? -4.374 7.849 33.284 1.00 94.06 80 PRO A C 1
ATOM 586 O O . PRO A 1 80 ? -4.872 6.721 33.338 1.00 94.06 80 PRO A O 1
ATOM 589 N N . ALA A 1 81 ? -3.210 8.160 33.860 1.00 90.12 81 ALA A N 1
ATOM 590 C CA . ALA A 1 81 ? -2.392 7.196 34.593 1.00 90.12 81 ALA A CA 1
ATOM 591 C C . ALA A 1 81 ? -3.045 6.742 35.911 1.00 90.12 81 ALA A C 1
ATOM 593 O O . ALA A 1 81 ? -2.888 5.585 36.292 1.00 90.12 81 ALA A O 1
ATOM 594 N N . ASP A 1 82 ? -3.794 7.628 36.574 1.00 91.19 82 ASP A N 1
ATOM 595 C CA . ASP A 1 82 ? -4.592 7.302 37.758 1.00 91.19 82 ASP A CA 1
ATOM 596 C C . ASP A 1 82 ? -5.991 6.785 37.343 1.00 91.19 82 ASP A C 1
ATOM 598 O O . ASP A 1 82 ? -6.720 7.487 36.625 1.00 91.19 82 ASP A O 1
ATOM 602 N N . PRO A 1 83 ? -6.414 5.583 37.785 1.00 91.69 83 PRO A N 1
ATOM 603 C CA . PRO A 1 83 ? -7.776 5.090 37.594 1.00 91.69 83 PRO A CA 1
ATOM 604 C C . PRO A 1 83 ? -8.874 6.041 38.098 1.00 91.69 83 PRO A C 1
ATOM 606 O O . PRO A 1 83 ? -9.933 6.128 37.468 1.00 91.69 83 PRO A O 1
ATOM 609 N N . ALA A 1 84 ? -8.627 6.790 39.178 1.00 91.94 84 ALA A N 1
ATOM 610 C CA . ALA A 1 84 ? -9.588 7.707 39.791 1.00 91.94 84 ALA A CA 1
ATOM 611 C C . ALA A 1 84 ? -9.960 8.894 38.883 1.00 91.94 84 ALA A C 1
ATOM 613 O O . ALA A 1 84 ? -11.076 9.412 38.974 1.00 91.94 84 ALA A O 1
ATOM 614 N N . ASP A 1 85 ? -9.080 9.287 37.956 1.00 93.81 85 ASP A N 1
ATOM 615 C CA . ASP A 1 85 ? -9.346 10.364 36.997 1.00 93.81 85 ASP A CA 1
ATOM 616 C C . ASP A 1 85 ? -10.184 9.913 35.789 1.00 93.81 85 ASP A C 1
ATOM 618 O O . ASP A 1 85 ? -10.802 10.744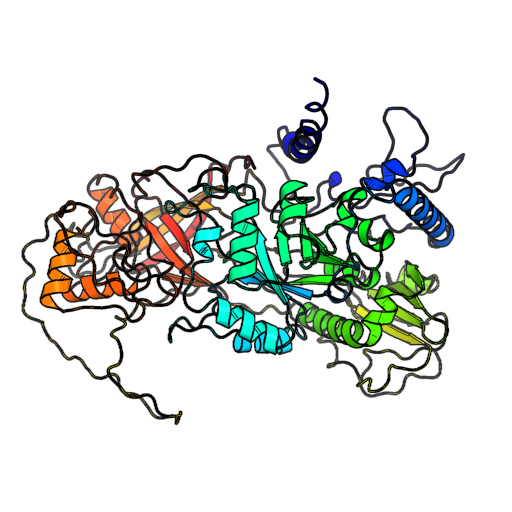 35.116 1.00 93.81 85 ASP A O 1
ATOM 622 N N . ARG A 1 86 ? -10.301 8.605 35.515 1.00 94.25 86 ARG A N 1
ATOM 623 C CA . ARG A 1 86 ? -11.039 8.072 34.347 1.00 94.25 86 ARG A CA 1
ATOM 624 C C . ARG A 1 86 ? -12.482 8.590 34.218 1.00 94.25 86 ARG A C 1
ATOM 626 O O . ARG A 1 86 ? -12.873 8.946 33.102 1.00 94.25 86 ARG A O 1
ATOM 633 N N . PRO A 1 87 ? -13.298 8.703 35.289 1.00 95.19 87 PRO A N 1
ATOM 634 C CA . PRO A 1 87 ? -14.641 9.278 35.197 1.00 95.19 87 PRO A CA 1
ATOM 635 C C . PRO A 1 87 ? -14.630 10.775 34.857 1.00 95.19 87 PRO A C 1
ATOM 637 O O . PRO A 1 87 ? -15.556 11.264 34.211 1.00 95.19 87 PRO A O 1
ATOM 640 N N . ARG A 1 88 ? -13.599 11.513 35.287 1.00 93.31 88 ARG A N 1
ATOM 641 C CA . ARG A 1 88 ? -13.427 12.946 35.016 1.00 93.31 88 ARG A CA 1
ATOM 642 C C . ARG A 1 88 ? -12.966 13.184 33.580 1.00 93.31 88 ARG A C 1
ATOM 644 O O . ARG A 1 88 ? -13.572 13.988 32.873 1.00 93.31 88 ARG A O 1
ATOM 651 N N . TRP A 1 89 ? -11.977 12.416 33.141 1.00 94.56 89 TRP A N 1
ATOM 652 C CA . TRP A 1 89 ? -11.477 12.360 31.771 1.00 94.56 89 TRP A CA 1
ATOM 653 C C . TRP A 1 89 ? -12.590 12.025 30.770 1.00 94.56 89 TRP A C 1
ATOM 655 O O . TRP A 1 89 ? -12.823 12.806 29.849 1.00 94.56 89 TRP A O 1
ATOM 665 N N . ARG A 1 90 ? -13.395 10.976 31.013 1.00 96.19 90 ARG A N 1
ATOM 666 C CA . ARG A 1 90 ? -14.573 10.659 30.175 1.00 96.19 90 ARG A CA 1
ATOM 667 C C . ARG A 1 90 ? -15.564 11.825 30.066 1.00 96.19 90 ARG A C 1
ATOM 669 O O . ARG A 1 90 ? -16.056 12.092 28.974 1.00 96.19 90 ARG A O 1
ATOM 676 N N . ARG A 1 91 ? -15.831 12.561 31.155 1.00 94.50 91 ARG A N 1
ATOM 677 C CA . ARG A 1 91 ? -16.690 13.765 31.111 1.00 94.50 91 ARG A CA 1
ATOM 678 C C . ARG A 1 91 ? -16.070 14.903 30.290 1.00 94.50 91 ARG A C 1
ATOM 680 O O . ARG A 1 91 ? -16.800 15.585 29.576 1.00 94.50 91 ARG A O 1
ATOM 687 N N . ARG A 1 92 ? -14.747 15.100 30.349 1.00 92.50 92 ARG A N 1
ATOM 688 C CA . ARG A 1 92 ? -14.033 16.088 29.516 1.00 92.50 92 ARG A CA 1
ATOM 689 C C . ARG A 1 92 ? -14.056 15.698 28.033 1.00 92.50 92 ARG A C 1
ATOM 691 O O . ARG A 1 92 ? -14.299 16.574 27.209 1.00 92.50 92 ARG A O 1
ATOM 698 N N . LEU A 1 93 ? -13.900 14.413 27.701 1.00 94.38 93 LEU A N 1
ATOM 699 C CA . LEU A 1 93 ? -14.036 13.910 26.328 1.00 94.38 93 LEU A CA 1
ATOM 700 C C . LEU A 1 93 ? -15.469 14.043 25.791 1.00 94.38 93 LEU A C 1
ATOM 702 O O . LEU A 1 93 ? -15.654 14.494 24.662 1.00 94.38 93 LEU A O 1
ATOM 706 N N . ALA A 1 94 ? -16.489 13.695 26.582 1.00 93.31 94 ALA A N 1
ATOM 707 C CA . ALA A 1 94 ? -17.891 13.872 26.190 1.00 93.31 94 ALA A CA 1
ATOM 708 C C . ALA A 1 94 ? -18.207 15.352 25.919 1.00 93.31 94 ALA A C 1
ATOM 710 O O . ALA A 1 94 ? -18.683 15.693 24.840 1.00 93.31 94 ALA A O 1
ATOM 711 N N . ARG A 1 95 ? -17.813 16.249 26.836 1.00 91.56 95 ARG A N 1
ATOM 712 C CA . ARG A 1 95 ? -17.946 17.699 26.643 1.00 91.56 95 ARG A CA 1
ATOM 713 C C . ARG A 1 95 ? -17.218 18.191 25.385 1.00 91.56 95 ARG A C 1
ATOM 715 O O . ARG A 1 95 ? -17.772 19.010 24.659 1.00 91.56 95 ARG A O 1
ATOM 722 N N . TRP A 1 96 ? -16.000 17.707 25.120 1.00 92.44 96 TRP A N 1
ATOM 723 C CA . TRP A 1 96 ? -15.272 18.048 23.895 1.00 92.44 96 TRP A CA 1
ATOM 724 C C . TRP A 1 96 ? -16.052 17.638 22.641 1.00 92.44 96 TRP A C 1
ATOM 726 O O . TRP A 1 96 ? -16.236 18.475 21.762 1.00 92.44 96 TRP A O 1
ATOM 736 N N . ARG A 1 97 ? -16.545 16.393 22.582 1.00 91.25 97 ARG A N 1
ATOM 737 C CA . ARG A 1 97 ? -17.345 15.868 21.463 1.00 91.25 97 ARG A CA 1
ATOM 738 C C . ARG A 1 97 ? -18.578 16.728 21.216 1.00 91.25 97 ARG A C 1
ATOM 740 O O . ARG A 1 97 ? -18.812 17.140 20.085 1.00 91.25 97 ARG A O 1
ATOM 747 N N . ASP A 1 98 ? -19.342 17.006 22.267 1.00 88.50 98 ASP A N 1
ATOM 748 C CA . ASP A 1 98 ? -20.617 17.718 22.162 1.00 88.50 98 ASP A CA 1
ATOM 749 C C . ASP A 1 98 ? -20.397 19.172 21.697 1.00 88.50 98 ASP A C 1
ATOM 751 O O . ASP A 1 98 ? -21.094 19.661 20.807 1.00 88.50 98 ASP A O 1
ATOM 755 N N . GLU A 1 99 ? -19.357 19.842 22.210 1.00 88.44 99 GLU A N 1
ATOM 756 C CA . GLU A 1 99 ? -18.948 21.169 21.735 1.00 88.44 99 GLU A CA 1
ATOM 757 C C . GLU A 1 99 ? -18.334 21.142 20.322 1.00 88.44 99 GLU A C 1
ATOM 759 O O . GLU A 1 99 ? -18.490 22.112 19.581 1.00 88.44 99 GLU A O 1
ATOM 764 N N . ALA A 1 100 ? -17.627 20.077 19.927 1.00 87.31 100 ALA A N 1
ATOM 765 C CA . ALA A 1 100 ? -17.026 19.935 18.598 1.00 87.31 100 ALA A CA 1
ATOM 766 C C . ALA A 1 100 ? -18.082 19.675 17.518 1.00 87.31 100 ALA A C 1
ATOM 768 O O . ALA A 1 100 ? -18.057 20.325 16.475 1.00 87.31 100 ALA A O 1
ATOM 769 N N . ALA A 1 101 ? -19.062 18.811 17.793 1.00 83.56 101 ALA A N 1
ATOM 770 C CA . ALA A 1 101 ? -20.219 18.603 16.928 1.00 83.56 101 ALA A CA 1
ATOM 771 C C . ALA A 1 101 ? -21.013 19.909 16.734 1.00 83.56 101 ALA A C 1
ATOM 773 O O . ALA A 1 101 ? -21.366 20.255 15.608 1.00 83.56 101 ALA A O 1
ATOM 774 N N . ALA A 1 102 ? -21.210 20.688 17.806 1.00 83.88 102 ALA A N 1
ATOM 775 C CA . ALA A 1 102 ? -21.881 21.987 17.743 1.00 83.88 102 ALA A CA 1
ATOM 776 C C . ALA A 1 102 ? -21.095 23.075 16.976 1.00 83.88 102 ALA A C 1
ATOM 778 O O . ALA A 1 102 ? -21.703 24.037 16.505 1.00 83.88 102 ALA A O 1
ATOM 779 N N . ARG A 1 103 ? -19.765 22.943 16.817 1.00 82.69 103 ARG A N 1
ATOM 780 C CA . ARG A 1 103 ? -18.945 23.870 16.007 1.00 82.69 103 ARG A CA 1
ATOM 781 C C . ARG A 1 103 ? -19.130 23.690 14.497 1.00 82.69 103 ARG A C 1
ATOM 783 O O . ARG A 1 103 ? -18.795 24.613 13.757 1.00 82.69 103 ARG A O 1
ATOM 790 N N . VAL A 1 104 ? -19.631 22.547 14.020 1.00 69.50 104 VAL A N 1
ATOM 791 C CA . VAL A 1 104 ? -19.756 22.265 12.579 1.00 69.50 104 VAL A CA 1
ATOM 792 C C . VAL A 1 104 ? -21.142 22.687 12.068 1.00 69.50 104 VAL A C 1
ATOM 794 O O . VAL A 1 104 ? -22.136 22.070 12.455 1.00 69.50 104 VAL A O 1
ATOM 797 N N . PRO A 1 105 ? -21.262 23.701 11.184 1.00 57.84 105 PRO A N 1
ATOM 798 C CA . PRO A 1 105 ? -22.567 24.248 10.820 1.00 57.84 105 PRO A CA 1
ATOM 799 C C . PRO A 1 105 ? -23.495 23.227 10.133 1.00 57.84 105 PRO A C 1
ATOM 801 O O . PRO A 1 105 ? -23.067 22.527 9.203 1.00 57.84 105 PRO A O 1
ATOM 804 N N . PRO A 1 106 ? -24.787 23.166 10.508 1.00 49.78 106 PRO A N 1
ATOM 805 C CA . PRO A 1 106 ? -25.769 22.373 9.782 1.00 49.78 106 PRO A CA 1
ATOM 806 C C . PRO A 1 106 ? -26.000 22.981 8.391 1.00 49.78 106 PRO A C 1
ATOM 808 O O . PRO A 1 106 ? -26.639 24.020 8.255 1.00 49.78 106 PRO A O 1
ATOM 811 N N . GLY A 1 107 ? -25.474 22.320 7.354 1.00 49.69 107 GLY A N 1
ATOM 812 C CA . GLY A 1 107 ? -25.730 22.662 5.949 1.00 49.69 107 GLY A CA 1
ATOM 813 C C . GLY A 1 107 ? -24.504 22.925 5.069 1.00 49.69 107 GLY A C 1
ATOM 814 O O . GLY A 1 107 ? -24.696 23.149 3.881 1.00 49.69 107 GLY A O 1
ATOM 815 N N . GLY A 1 108 ? -23.270 22.866 5.597 1.00 41.31 108 GLY A N 1
ATOM 816 C CA . GLY A 1 108 ? -22.050 23.174 4.821 1.00 41.31 108 GLY A CA 1
ATOM 817 C C . GLY A 1 108 ? -21.920 22.389 3.505 1.00 41.31 108 GLY A C 1
ATOM 818 O O . GLY A 1 108 ? -21.691 22.984 2.458 1.00 41.31 108 GLY A O 1
ATOM 819 N N . ILE A 1 109 ? -22.154 21.073 3.557 1.00 42.34 109 ILE A N 1
ATOM 820 C CA . ILE A 1 109 ? -22.569 20.244 2.415 1.00 42.34 109 ILE A CA 1
ATOM 821 C C . ILE A 1 109 ? -23.648 19.268 2.932 1.00 42.34 109 ILE A C 1
ATOM 823 O O . ILE A 1 109 ? -23.455 18.667 4.005 1.00 42.34 109 ILE A O 1
ATOM 827 N N . PRO A 1 110 ? -24.786 19.102 2.228 1.00 40.09 110 PRO A N 1
ATOM 828 C CA . PRO A 1 110 ? -25.733 18.027 2.488 1.00 40.09 110 PRO A CA 1
ATOM 829 C C . PRO A 1 110 ? -25.237 16.729 1.838 1.00 40.09 110 PRO A C 1
ATOM 831 O O . PRO A 1 110 ? -25.357 16.535 0.629 1.00 40.09 110 PRO A O 1
ATOM 834 N N . GLY A 1 111 ? -24.692 15.824 2.647 1.00 42.12 111 GLY A N 1
ATOM 835 C CA . GLY A 1 111 ? -24.605 14.424 2.247 1.00 42.12 111 GLY A CA 1
ATOM 836 C C . GLY A 1 111 ? -25.983 13.754 2.374 1.00 42.12 111 GLY A C 1
ATOM 837 O O . GLY A 1 111 ? -26.688 14.050 3.343 1.00 42.12 111 GLY A O 1
ATOM 838 N N . PRO A 1 112 ? -26.382 12.850 1.457 1.00 44.09 112 PRO A N 1
ATOM 839 C CA . PRO A 1 112 ? -27.280 11.755 1.818 1.00 44.09 112 PRO A CA 1
ATOM 840 C C . PRO A 1 112 ? -26.643 10.894 2.926 1.00 44.09 112 PRO A C 1
ATOM 842 O O . PRO A 1 112 ? -25.478 11.090 3.281 1.00 44.09 112 PRO A O 1
ATOM 845 N N . GLU A 1 113 ? -27.404 9.931 3.454 1.00 56.06 113 GLU A N 1
ATOM 846 C CA . GLU A 1 113 ? -26.901 8.909 4.384 1.00 56.06 113 GLU A CA 1
ATOM 847 C C . GLU A 1 113 ? -25.529 8.373 3.918 1.00 56.06 113 GLU A C 1
ATOM 849 O O . GLU A 1 113 ? -25.420 7.925 2.769 1.00 56.06 113 GLU A O 1
ATOM 854 N N . PRO A 1 114 ? -24.473 8.432 4.756 1.00 62.16 114 PRO A N 1
ATOM 855 C CA . PRO A 1 114 ? -23.161 7.926 4.374 1.00 62.16 114 PRO A CA 1
ATOM 856 C C . PRO A 1 114 ? -23.257 6.426 4.097 1.00 62.16 114 PRO A C 1
ATOM 858 O O . PRO A 1 114 ? -23.985 5.718 4.791 1.00 62.16 114 PRO A O 1
ATOM 861 N N . GLN A 1 115 ? -22.509 5.943 3.099 1.00 80.50 115 GLN A N 1
ATOM 862 C CA . GLN A 1 115 ? -22.503 4.537 2.681 1.00 80.50 115 GLN A CA 1
ATOM 863 C C . GLN A 1 115 ? -22.443 3.586 3.897 1.00 80.50 115 GLN A C 1
ATOM 865 O O . GLN A 1 115 ? -21.387 3.505 4.528 1.00 80.50 115 GLN A O 1
ATOM 870 N N . PRO A 1 116 ? -23.521 2.846 4.249 1.00 84.62 116 PRO A N 1
ATOM 871 C CA . PRO A 1 116 ? -23.615 2.180 5.558 1.00 84.62 116 PRO A CA 1
ATOM 872 C C . PRO A 1 116 ? -22.579 1.075 5.798 1.00 84.62 116 PRO A C 1
ATOM 874 O O . PRO A 1 116 ? -22.358 0.650 6.929 1.00 84.62 116 PRO A O 1
ATOM 877 N N . TRP A 1 117 ? -21.918 0.601 4.739 1.00 92.06 117 TRP A N 1
ATOM 878 C CA . TRP A 1 117 ? -20.800 -0.329 4.863 1.00 92.06 117 TRP A CA 1
ATOM 879 C C . TRP A 1 117 ? -19.523 0.341 5.398 1.00 92.06 117 TRP A C 1
ATOM 881 O O . TRP A 1 117 ? -18.709 -0.353 5.998 1.00 92.06 117 TRP A O 1
ATOM 891 N N . ALA A 1 118 ? -19.346 1.661 5.247 1.00 93.00 118 ALA A N 1
ATOM 892 C CA . ALA A 1 118 ? -18.140 2.380 5.672 1.00 93.00 118 ALA A CA 1
ATOM 893 C C . ALA A 1 118 ? -17.934 2.303 7.194 1.00 93.00 118 ALA A C 1
ATOM 895 O O . ALA A 1 118 ? -16.862 1.915 7.646 1.00 93.00 118 ALA A O 1
ATOM 896 N N . ALA A 1 119 ? -18.996 2.508 7.983 1.00 91.44 119 ALA A N 1
ATOM 897 C CA . ALA A 1 119 ? -18.984 2.361 9.446 1.00 91.44 119 ALA A CA 1
ATOM 898 C C . ALA A 1 119 ? -18.629 0.936 9.936 1.00 91.44 119 ALA A C 1
ATOM 900 O O . ALA A 1 119 ? -18.384 0.708 11.127 1.00 91.44 119 ALA A O 1
ATOM 901 N N . ARG A 1 120 ? -18.606 -0.039 9.019 1.00 92.94 120 ARG A N 1
ATOM 902 C CA . ARG A 1 120 ? -18.291 -1.454 9.257 1.00 92.94 120 ARG A CA 1
ATOM 903 C C . ARG A 1 120 ? -17.066 -1.935 8.476 1.00 92.94 120 ARG A C 1
ATOM 905 O O . ARG A 1 120 ? -16.653 -3.072 8.672 1.00 92.94 120 ARG A O 1
ATOM 912 N N . CYS A 1 121 ? -16.451 -1.072 7.670 1.00 96.31 121 CYS A N 1
ATOM 913 C CA . CYS A 1 121 ? -15.134 -1.295 7.100 1.00 96.31 121 CYS A CA 1
ATOM 914 C C . CYS A 1 121 ? -14.124 -1.133 8.237 1.00 96.31 121 CYS A C 1
ATOM 916 O O . CYS A 1 121 ? -13.869 -0.020 8.680 1.00 96.31 121 CYS A O 1
ATOM 918 N N . ARG A 1 122 ? -13.643 -2.253 8.785 1.00 95.62 122 ARG A N 1
ATOM 919 C CA . ARG A 1 122 ? -12.657 -2.315 9.877 1.00 95.62 122 ARG A CA 1
ATOM 920 C C . ARG A 1 122 ? -11.337 -2.951 9.427 1.00 95.62 122 ARG A C 1
ATOM 922 O O . ARG A 1 122 ? -10.381 -2.984 10.200 1.00 95.62 122 ARG A O 1
ATOM 929 N N . THR A 1 123 ? -11.273 -3.482 8.209 1.00 97.31 123 THR A N 1
ATOM 930 C CA . THR A 1 123 ? -10.044 -4.030 7.635 1.00 97.31 123 THR A CA 1
ATOM 931 C C . THR A 1 123 ? -9.956 -3.714 6.152 1.00 97.31 123 THR A C 1
ATOM 933 O O . THR A 1 123 ? -10.702 -4.266 5.339 1.00 97.31 123 THR A O 1
ATOM 936 N N . VAL A 1 124 ? -8.974 -2.889 5.812 1.00 98.38 124 VAL A N 1
ATOM 937 C CA . VAL A 1 124 ? -8.560 -2.589 4.439 1.00 98.38 124 VAL A CA 1
ATOM 938 C C . VAL A 1 124 ? -7.203 -3.253 4.198 1.00 98.38 124 VAL A C 1
ATOM 940 O O . VAL A 1 124 ? -6.394 -3.329 5.121 1.00 98.38 124 VAL A O 1
ATOM 943 N N . PHE A 1 125 ? -6.936 -3.753 2.991 1.00 98.25 125 PHE A N 1
ATOM 944 C CA . PHE A 1 125 ? -5.622 -4.291 2.606 1.00 98.25 125 PHE A CA 1
ATOM 945 C C . PHE A 1 125 ? -5.031 -3.522 1.421 1.00 98.25 125 PHE A C 1
ATOM 947 O O . PHE A 1 125 ? -5.720 -3.317 0.421 1.00 98.25 125 PHE A O 1
ATOM 954 N N . VAL A 1 126 ? -3.758 -3.125 1.510 1.00 97.56 126 VAL A N 1
ATOM 955 C CA . VAL A 1 126 ? -3.051 -2.452 0.407 1.00 97.56 126 VAL A CA 1
ATOM 956 C C . VAL A 1 126 ? -2.402 -3.495 -0.500 1.00 97.56 126 VAL A C 1
ATOM 958 O O . VAL A 1 126 ? -1.402 -4.114 -0.139 1.00 97.56 126 VAL A O 1
ATOM 961 N N . ALA A 1 127 ? -2.960 -3.677 -1.696 1.00 95.44 127 ALA A N 1
ATOM 962 C CA . ALA A 1 127 ? -2.398 -4.548 -2.720 1.00 95.44 127 ALA A CA 1
ATOM 963 C C . ALA A 1 127 ? -1.562 -3.729 -3.710 1.00 95.44 127 ALA A C 1
ATOM 965 O O . ALA A 1 127 ? -2.094 -2.833 -4.362 1.00 95.44 127 ALA A O 1
ATOM 966 N N . TRP A 1 128 ? -0.286 -4.079 -3.905 1.00 95.12 128 TRP A N 1
ATOM 967 C CA . TRP A 1 128 ? 0.399 -3.713 -5.150 1.00 95.12 128 TRP A CA 1
ATOM 968 C C . TRP A 1 128 ? -0.320 -4.406 -6.311 1.00 95.12 128 TRP A C 1
ATOM 970 O O . TRP A 1 128 ? -0.588 -5.606 -6.235 1.00 95.12 128 TRP A O 1
ATOM 980 N N . LEU A 1 129 ? -0.634 -3.680 -7.385 1.00 95.44 129 LEU A N 1
ATOM 981 C CA . LEU A 1 129 ? -1.508 -4.203 -8.436 1.00 95.44 129 LEU A CA 1
ATOM 982 C C . LEU A 1 129 ? -0.967 -5.489 -9.088 1.00 95.44 129 LEU A C 1
ATOM 984 O O . LEU A 1 129 ? -1.756 -6.346 -9.470 1.00 95.44 129 LEU A O 1
ATOM 988 N N . TRP A 1 130 ? 0.356 -5.682 -9.144 1.00 96.06 130 TRP A N 1
ATOM 989 C CA . TRP A 1 130 ? 0.985 -6.910 -9.661 1.00 96.06 130 TRP A CA 1
ATOM 990 C C . TRP A 1 130 ? 1.689 -7.758 -8.579 1.00 96.06 130 TRP A C 1
ATOM 992 O O . TRP A 1 130 ? 2.647 -8.482 -8.863 1.00 96.06 130 TRP A O 1
ATOM 1002 N N . ASP A 1 131 ? 1.213 -7.674 -7.333 1.00 94.56 131 ASP A N 1
ATOM 1003 C CA . ASP A 1 131 ? 1.521 -8.610 -6.241 1.00 94.56 131 ASP A CA 1
ATOM 1004 C C . ASP A 1 131 ? 1.182 -10.053 -6.668 1.00 94.56 131 ASP A C 1
ATOM 1006 O O . ASP A 1 131 ? 0.097 -10.300 -7.198 1.00 94.56 131 ASP A O 1
ATOM 1010 N N . ASP A 1 132 ? 2.085 -11.020 -6.464 1.00 94.88 132 ASP A N 1
ATOM 1011 C CA . ASP A 1 132 ? 1.916 -12.387 -6.984 1.00 94.88 132 ASP A CA 1
ATOM 1012 C C . ASP A 1 132 ? 0.717 -13.152 -6.399 1.00 94.88 132 ASP A C 1
ATOM 1014 O O . ASP A 1 132 ? 0.253 -14.134 -6.985 1.00 94.88 132 ASP A O 1
ATOM 1018 N N . ARG A 1 133 ? 0.123 -12.665 -5.304 1.00 95.44 133 ARG A N 1
ATOM 1019 C CA . ARG A 1 133 ? -1.142 -13.191 -4.778 1.00 95.44 133 ARG A CA 1
ATOM 1020 C C . ARG A 1 133 ? -2.312 -12.819 -5.688 1.00 95.44 133 ARG A C 1
ATOM 1022 O O . ARG A 1 133 ? -3.160 -13.675 -5.929 1.00 95.44 133 ARG A O 1
ATOM 1029 N N . LEU A 1 134 ? -2.312 -11.596 -6.228 1.00 97.25 134 LEU A N 1
ATOM 1030 C CA . LEU A 1 134 ? -3.340 -11.019 -7.107 1.00 97.25 134 LEU A CA 1
ATOM 1031 C C . LEU A 1 134 ? -3.079 -11.278 -8.602 1.00 97.25 134 LEU A C 1
ATOM 1033 O O . LEU A 1 134 ? -4.031 -11.402 -9.376 1.00 97.25 134 LEU A O 1
ATOM 1037 N N . TYR A 1 135 ? -1.813 -11.371 -9.015 1.00 96.88 135 TYR A N 1
ATOM 1038 C CA . TYR A 1 135 ? -1.410 -11.561 -10.408 1.00 96.88 135 TYR A CA 1
ATOM 1039 C C . TYR A 1 135 ? -0.630 -12.859 -10.609 1.00 96.88 135 TYR A C 1
ATOM 1041 O O . TYR A 1 135 ? 0.444 -13.068 -10.046 1.00 96.88 135 TYR A O 1
ATOM 1049 N N . ASP A 1 136 ? -1.148 -13.749 -11.452 1.00 94.19 136 ASP A N 1
ATOM 1050 C CA . ASP A 1 136 ? -0.391 -14.888 -11.943 1.00 94.19 136 ASP A CA 1
ATOM 1051 C C . ASP A 1 136 ? 0.567 -14.438 -13.040 1.00 94.19 136 ASP A C 1
ATOM 1053 O O . ASP A 1 136 ? 0.206 -14.262 -14.206 1.00 94.19 136 ASP A O 1
ATOM 1057 N N . TRP A 1 137 ? 1.811 -14.242 -12.624 1.00 91.06 137 TRP A N 1
ATOM 1058 C CA . TRP A 1 137 ? 2.897 -13.831 -13.492 1.00 91.06 137 TRP A CA 1
ATOM 1059 C C . TRP A 1 137 ? 3.224 -14.826 -14.596 1.00 91.06 137 TRP A C 1
ATOM 1061 O O . TRP A 1 137 ? 3.758 -14.405 -15.621 1.00 91.06 137 TRP A O 1
ATOM 1071 N N . ASP A 1 138 ? 2.963 -16.118 -14.403 1.00 86.12 138 ASP A N 1
ATOM 1072 C CA . ASP A 1 138 ? 3.499 -17.182 -15.253 1.00 86.12 138 ASP A CA 1
ATOM 1073 C C . ASP A 1 138 ? 2.464 -17.659 -16.283 1.00 86.12 138 ASP A C 1
ATOM 1075 O O . ASP A 1 138 ? 2.823 -17.939 -17.427 1.00 86.12 138 ASP A O 1
ATOM 1079 N N . LEU A 1 139 ? 1.177 -17.601 -15.927 1.00 87.62 139 LEU A N 1
ATOM 1080 C CA . LEU A 1 139 ? 0.032 -17.749 -16.832 1.00 87.62 139 LEU A CA 1
ATOM 1081 C C . LEU A 1 139 ? -0.461 -16.419 -17.432 1.00 87.62 139 LEU A C 1
ATOM 1083 O O . LEU A 1 139 ? -1.364 -16.441 -18.265 1.00 87.62 139 LEU A O 1
ATOM 1087 N N . ASP A 1 140 ? 0.106 -15.287 -17.000 1.00 88.12 140 ASP A N 1
ATOM 1088 C CA . ASP A 1 140 ? -0.325 -13.920 -17.322 1.00 88.12 140 ASP A CA 1
ATOM 1089 C C . ASP A 1 140 ? -1.840 -13.733 -17.117 1.00 88.12 140 ASP A C 1
ATOM 1091 O O . ASP A 1 140 ? -2.618 -13.634 -18.069 1.00 88.12 140 ASP A O 1
ATOM 1095 N N . ARG A 1 141 ? -2.303 -13.754 -15.859 1.00 91.81 141 ARG A N 1
ATOM 1096 C CA . ARG A 1 141 ? -3.729 -13.550 -15.544 1.00 91.81 141 ARG A CA 1
ATOM 1097 C C . ARG A 1 141 ? -4.001 -13.037 -14.133 1.00 91.81 141 ARG A C 1
ATOM 1099 O O . ARG A 1 141 ? -3.229 -13.250 -13.210 1.00 91.81 141 ARG A O 1
ATOM 1106 N N . TRP A 1 142 ? -5.158 -12.406 -13.972 1.00 96.81 142 TRP A N 1
ATOM 1107 C CA . TRP A 1 142 ? -5.685 -11.955 -12.686 1.00 96.81 142 TRP A CA 1
ATOM 1108 C C . TRP A 1 142 ? -6.224 -13.114 -11.849 1.00 96.81 142 TRP A C 1
ATOM 1110 O O . TRP A 1 142 ? -6.968 -13.936 -12.383 1.00 96.81 142 TRP A O 1
ATOM 1120 N N . GLU A 1 143 ? -5.922 -13.130 -10.549 1.00 97.12 143 GLU A N 1
ATOM 1121 C CA . GLU A 1 143 ? -6.425 -14.102 -9.566 1.00 97.12 143 GLU A CA 1
ATOM 1122 C C . GLU A 1 143 ? -6.849 -13.448 -8.229 1.00 97.12 143 GLU A C 1
ATOM 1124 O O . GLU A 1 143 ? -6.273 -13.746 -7.180 1.00 97.12 143 GLU A O 1
ATOM 1129 N N . PRO A 1 144 ? -7.882 -12.581 -8.203 1.00 98.00 144 PRO A N 1
ATOM 1130 C CA . PRO A 1 144 ? -8.356 -11.952 -6.967 1.00 98.00 144 PRO A CA 1
ATOM 1131 C C . PRO A 1 144 ? -8.828 -12.966 -5.922 1.00 98.00 144 PRO A C 1
ATOM 1133 O O . PRO A 1 144 ? -8.588 -12.772 -4.736 1.00 98.00 144 PRO A O 1
ATOM 1136 N N . GLU A 1 145 ? -9.429 -14.085 -6.336 1.00 97.88 145 GLU A N 1
ATOM 1137 C CA . GLU A 1 145 ? -9.803 -15.169 -5.426 1.00 97.88 145 GLU A CA 1
ATOM 1138 C C . GLU A 1 145 ? -8.575 -15.801 -4.736 1.00 97.88 145 GLU A C 1
ATOM 1140 O O . GLU A 1 145 ? -8.673 -16.162 -3.570 1.00 97.88 145 GLU A O 1
ATOM 1145 N N . ARG A 1 146 ? -7.388 -15.841 -5.369 1.00 97.69 146 ARG A N 1
ATOM 1146 C CA . ARG A 1 146 ? -6.148 -16.319 -4.718 1.00 97.69 146 ARG A CA 1
ATOM 1147 C C . ARG A 1 146 ? -5.645 -15.345 -3.651 1.00 97.69 146 ARG A C 1
ATOM 1149 O O . ARG A 1 146 ? -5.184 -15.792 -2.597 1.00 97.69 146 ARG A O 1
ATOM 1156 N N . LEU A 1 147 ? -5.752 -14.037 -3.898 1.00 97.62 147 LEU A N 1
ATOM 1157 C CA . LEU A 1 147 ? -5.488 -13.015 -2.882 1.00 97.62 147 LEU A CA 1
ATOM 1158 C C . LEU A 1 147 ? -6.490 -13.129 -1.725 1.00 97.62 147 LEU A C 1
ATOM 1160 O O . LEU A 1 147 ? -6.082 -13.149 -0.566 1.00 97.62 147 LEU A O 1
ATOM 1164 N N . LEU A 1 148 ? -7.786 -13.236 -2.020 1.00 98.25 148 LEU A N 1
ATOM 1165 C CA . LEU A 1 148 ? -8.822 -13.294 -0.992 1.00 98.25 148 LEU A CA 1
ATOM 1166 C C . LEU A 1 148 ? -8.762 -14.583 -0.167 1.00 98.25 148 LEU A C 1
ATOM 1168 O O . LEU A 1 148 ? -8.817 -14.491 1.052 1.00 98.25 148 LEU A O 1
ATOM 1172 N N . ASP A 1 149 ? -8.529 -15.750 -0.772 1.00 97.81 149 ASP A N 1
ATOM 1173 C CA . ASP A 1 149 ? -8.327 -17.006 -0.035 1.00 97.81 149 ASP A CA 1
ATOM 1174 C C . ASP A 1 149 ? -7.074 -16.951 0.864 1.00 97.81 149 ASP A C 1
ATOM 1176 O O . ASP A 1 149 ? -7.031 -17.584 1.920 1.00 97.81 149 ASP A O 1
ATOM 1180 N N . HIS A 1 150 ? -6.037 -16.200 0.471 1.00 95.81 150 HIS A N 1
ATOM 1181 C CA . HIS A 1 150 ? -4.869 -15.919 1.319 1.00 95.81 150 HIS A CA 1
ATOM 1182 C C . HIS A 1 150 ? -5.237 -15.009 2.498 1.00 95.81 150 HIS A C 1
ATOM 1184 O O . HIS A 1 150 ? -4.923 -15.339 3.638 1.00 95.81 150 HIS A O 1
ATOM 1190 N N . LEU A 1 151 ? -5.953 -13.909 2.257 1.00 96.75 151 LEU A N 1
ATOM 1191 C CA . LEU A 1 151 ? -6.388 -12.986 3.312 1.00 96.75 151 LEU A CA 1
ATOM 1192 C C . LEU A 1 151 ? -7.422 -13.618 4.266 1.00 96.75 151 LEU A C 1
ATOM 1194 O O . LEU A 1 151 ? -7.382 -13.357 5.469 1.00 96.75 151 LEU A O 1
ATOM 1198 N N . ASP A 1 152 ? -8.298 -14.494 3.771 1.00 94.75 152 ASP A N 1
ATOM 1199 C CA . ASP A 1 152 ? -9.233 -15.288 4.575 1.00 94.75 152 ASP A CA 1
ATOM 1200 C C . ASP A 1 152 ? -8.481 -16.239 5.524 1.00 94.75 152 ASP A C 1
ATOM 1202 O O . ASP A 1 152 ? -8.780 -16.256 6.720 1.00 94.75 152 ASP A O 1
ATOM 1206 N N . ARG A 1 153 ? -7.453 -16.960 5.041 1.00 93.12 153 ARG A N 1
ATOM 1207 C CA . ARG A 1 153 ? -6.626 -17.857 5.877 1.00 93.12 153 ARG A CA 1
ATOM 1208 C C . ARG A 1 153 ? -5.727 -17.121 6.869 1.00 93.12 153 ARG A C 1
ATOM 1210 O O . ARG A 1 153 ? -5.701 -17.477 8.042 1.00 93.12 153 ARG A O 1
ATOM 1217 N N . GLU A 1 154 ? -4.966 -16.129 6.412 1.00 91.75 154 GLU A N 1
ATOM 1218 C CA . GLU A 1 154 ? -3.959 -15.463 7.248 1.00 91.75 154 GLU A CA 1
ATOM 1219 C C . GLU A 1 154 ? -4.599 -14.487 8.240 1.00 91.75 154 GLU A C 1
ATOM 1221 O O . GLU A 1 154 ? -4.242 -14.480 9.420 1.00 91.75 154 GLU A O 1
ATOM 1226 N N . PHE A 1 155 ? -5.565 -13.690 7.779 1.00 94.38 155 PHE A N 1
ATOM 1227 C CA . PHE A 1 155 ? -6.080 -12.525 8.500 1.00 94.38 155 PHE A CA 1
ATOM 1228 C C . PHE A 1 155 ? -7.564 -12.622 8.874 1.00 94.38 155 PHE A C 1
ATOM 1230 O O . PHE A 1 155 ? -8.009 -11.834 9.704 1.00 94.38 155 PHE A O 1
ATOM 1237 N N . GLY A 1 156 ? -8.330 -13.586 8.350 1.00 93.31 156 GLY A N 1
ATOM 1238 C CA . GLY A 1 156 ? -9.775 -13.703 8.608 1.00 93.31 156 GLY A CA 1
ATOM 1239 C C . GLY A 1 156 ? -10.631 -12.850 7.664 1.00 93.31 156 GLY A C 1
ATOM 1240 O O . GLY A 1 156 ? -11.759 -12.475 8.004 1.00 93.31 156 GLY A O 1
ATOM 1241 N N . GLY A 1 157 ? -10.075 -12.526 6.495 1.00 95.38 157 GLY A N 1
ATOM 1242 C CA . GLY A 1 157 ? -10.719 -11.767 5.429 1.00 95.38 157 GLY A CA 1
ATOM 1243 C C . GLY A 1 157 ? -10.618 -10.258 5.625 1.00 95.38 157 GLY A C 1
ATOM 1244 O O . GLY A 1 157 ? -10.189 -9.773 6.672 1.00 95.38 157 GLY A O 1
ATOM 1245 N N . VAL A 1 158 ? -11.051 -9.508 4.615 1.00 97.88 158 VAL A N 1
ATOM 1246 C CA . VAL A 1 158 ? -11.011 -8.035 4.564 1.00 97.88 158 VAL A CA 1
ATOM 1247 C C . VAL A 1 158 ? -12.380 -7.473 4.185 1.00 97.88 158 VAL A C 1
ATOM 1249 O O . VAL A 1 158 ? -13.215 -8.205 3.657 1.00 97.88 158 VAL A O 1
ATOM 1252 N N . ASP A 1 159 ? -12.618 -6.194 4.464 1.00 98.31 159 ASP A N 1
ATOM 1253 C CA . ASP A 1 159 ? -13.822 -5.482 4.013 1.00 98.31 159 ASP A CA 1
ATOM 1254 C C . ASP A 1 159 ? -13.567 -4.751 2.690 1.00 98.31 159 ASP A C 1
ATOM 1256 O O . ASP A 1 159 ? -14.463 -4.666 1.848 1.00 98.31 159 ASP A O 1
ATOM 1260 N N . ALA A 1 160 ? -12.335 -4.270 2.484 1.00 98.56 160 ALA A N 1
ATOM 1261 C CA . ALA A 1 160 ? -11.917 -3.600 1.260 1.00 98.56 160 ALA A CA 1
ATOM 1262 C C . ALA A 1 160 ? -10.453 -3.879 0.873 1.00 98.56 160 ALA A C 1
ATOM 1264 O O . ALA A 1 160 ? -9.640 -4.316 1.693 1.00 98.56 160 ALA A O 1
ATOM 1265 N N . VAL A 1 161 ? -10.114 -3.578 -0.382 1.00 98.62 161 VAL A N 1
ATOM 1266 C CA . VAL A 1 161 ? -8.746 -3.574 -0.921 1.00 98.62 161 VAL A CA 1
ATOM 1267 C C . VAL A 1 161 ? -8.460 -2.227 -1.589 1.00 98.62 161 VAL A C 1
ATOM 1269 O O . VAL A 1 161 ? -9.269 -1.754 -2.387 1.00 98.62 161 VAL A O 1
ATOM 1272 N N . VAL A 1 162 ? -7.295 -1.639 -1.301 1.00 98.69 162 VAL A N 1
ATOM 1273 C CA . VAL A 1 162 ? -6.710 -0.533 -2.079 1.00 98.69 162 VAL A CA 1
ATOM 1274 C C . VAL A 1 162 ? -5.874 -1.141 -3.201 1.00 98.69 162 VAL A C 1
ATOM 1276 O O . VAL A 1 162 ? -4.964 -1.929 -2.932 1.00 98.69 162 VAL A O 1
ATOM 1279 N N . LEU A 1 163 ? -6.170 -0.784 -4.451 1.00 98.00 163 LEU A N 1
ATOM 1280 C CA . LEU A 1 163 ? -5.398 -1.214 -5.620 1.00 98.00 163 LEU A CA 1
ATOM 1281 C C . LEU A 1 163 ? -4.273 -0.209 -5.903 1.00 98.00 163 LEU A C 1
ATOM 1283 O O . LEU A 1 163 ? -4.425 0.687 -6.731 1.00 98.00 163 LEU A O 1
ATOM 1287 N N . TRP A 1 164 ? -3.147 -0.344 -5.202 1.00 97.56 164 TRP A N 1
ATOM 1288 C CA . TRP A 1 164 ? -1.990 0.542 -5.338 1.00 97.56 164 TRP A CA 1
ATOM 1289 C C . TRP A 1 164 ? -1.239 0.288 -6.655 1.00 97.56 164 TRP A C 1
ATOM 1291 O O . TRP A 1 164 ? -0.941 -0.859 -6.996 1.00 97.56 164 TRP A O 1
ATOM 1301 N N . HIS A 1 165 ? -0.924 1.351 -7.400 1.00 92.94 165 HIS A N 1
ATOM 1302 C CA . HIS A 1 165 ? -0.752 1.262 -8.856 1.00 92.94 165 HIS A CA 1
ATOM 1303 C C . HIS A 1 165 ? 0.462 2.019 -9.429 1.00 92.94 165 HIS A C 1
ATOM 1305 O O . HIS A 1 165 ? 1.213 1.450 -10.222 1.00 92.94 165 HIS A O 1
ATOM 1311 N N . ALA A 1 166 ? 0.666 3.284 -9.044 1.00 92.81 166 ALA A N 1
ATOM 1312 C CA . ALA A 1 166 ? 1.576 4.190 -9.742 1.00 92.81 166 ALA A CA 1
ATOM 1313 C C . ALA A 1 166 ? 2.943 4.340 -9.054 1.00 92.81 166 ALA A C 1
ATOM 1315 O O . ALA A 1 166 ? 3.974 4.029 -9.652 1.00 92.81 166 ALA A O 1
ATOM 1316 N N . TYR A 1 167 ? 3.007 4.763 -7.789 1.00 94.56 167 TYR A N 1
ATOM 1317 C CA . TYR A 1 167 ? 4.255 4.669 -7.018 1.00 94.56 167 TYR A CA 1
ATOM 1318 C C . TYR A 1 167 ? 4.586 3.184 -6.758 1.00 94.56 167 TYR A C 1
ATOM 1320 O O . TYR A 1 167 ? 3.678 2.428 -6.424 1.00 94.56 167 TYR A O 1
ATOM 1328 N N . PRO A 1 168 ? 5.840 2.712 -6.900 1.00 93.81 168 PRO A N 1
ATOM 1329 C CA . PRO A 1 168 ? 7.078 3.468 -7.085 1.00 93.81 168 PRO A CA 1
ATOM 1330 C C . PRO A 1 168 ? 7.525 3.643 -8.550 1.00 93.81 168 PRO A C 1
ATOM 1332 O O . PRO A 1 168 ? 8.645 4.097 -8.779 1.00 93.81 168 PRO A O 1
ATOM 1335 N N . VAL A 1 169 ? 6.729 3.272 -9.552 1.00 94.56 169 VAL A N 1
ATOM 1336 C CA . VAL A 1 169 ? 7.157 3.252 -10.970 1.00 94.56 169 VAL A CA 1
ATOM 1337 C C . VAL A 1 169 ? 6.807 4.525 -11.755 1.00 94.56 169 VAL A C 1
ATOM 1339 O O . VAL A 1 169 ? 7.389 4.766 -12.812 1.00 94.56 169 VAL A O 1
ATOM 1342 N N . ILE A 1 170 ? 5.907 5.361 -11.234 1.00 94.94 170 ILE A N 1
ATOM 1343 C CA . ILE A 1 170 ? 5.508 6.638 -11.833 1.00 94.94 170 ILE A CA 1
ATOM 1344 C C . ILE A 1 170 ? 6.692 7.596 -12.023 1.00 94.94 170 ILE A C 1
ATOM 1346 O O . ILE A 1 170 ? 7.637 7.642 -11.234 1.00 94.94 170 ILE A O 1
ATOM 1350 N N . GLY A 1 171 ? 6.641 8.360 -13.112 1.00 93.00 171 GLY A N 1
ATOM 1351 C CA . GLY A 1 171 ? 7.693 9.280 -13.534 1.00 93.00 171 GLY A CA 1
ATOM 1352 C C . GLY A 1 171 ? 8.760 8.657 -14.441 1.00 93.00 171 GLY A C 1
ATOM 1353 O O . GLY A 1 171 ? 9.446 9.417 -15.125 1.00 93.00 171 GLY A O 1
ATOM 1354 N N . LEU A 1 172 ? 8.851 7.318 -14.510 1.00 93.00 172 LEU A N 1
ATOM 1355 C CA . LEU A 1 172 ? 9.747 6.573 -15.409 1.00 93.00 172 LEU A CA 1
ATOM 1356 C C . LEU A 1 172 ? 9.548 6.964 -16.884 1.00 93.00 172 LEU A C 1
ATOM 1358 O O . LEU A 1 172 ? 10.523 7.180 -17.600 1.00 93.00 172 LEU A O 1
ATOM 1362 N N . ASP A 1 173 ? 8.294 7.084 -17.324 1.00 91.50 173 ASP A N 1
ATOM 1363 C CA . ASP A 1 173 ? 7.891 7.633 -18.624 1.00 91.50 173 ASP A CA 1
ATOM 1364 C C . ASP A 1 173 ? 6.845 8.750 -18.447 1.00 91.50 173 ASP A C 1
ATOM 1366 O O . ASP A 1 173 ? 6.702 9.297 -17.354 1.00 91.50 173 ASP A O 1
ATOM 1370 N N . GLU A 1 174 ? 6.192 9.185 -19.527 1.00 88.69 174 GLU A N 1
ATOM 1371 C CA . GLU A 1 174 ? 5.227 10.296 -19.541 1.00 88.69 174 GLU A CA 1
ATOM 1372 C C . GLU A 1 174 ? 3.900 10.053 -18.802 1.00 88.69 174 GLU A C 1
ATOM 1374 O O . GLU A 1 174 ? 3.139 11.010 -18.636 1.00 88.69 174 GLU A O 1
ATOM 1379 N N . ARG A 1 175 ? 3.615 8.818 -18.374 1.00 92.75 175 ARG A N 1
ATOM 1380 C CA . ARG A 1 175 ? 2.348 8.458 -17.725 1.00 92.75 175 ARG A CA 1
ATOM 1381 C C . ARG A 1 175 ? 2.133 9.151 -16.380 1.00 92.75 175 ARG A C 1
ATOM 1383 O O . ARG A 1 175 ? 3.041 9.197 -15.550 1.00 92.75 175 ARG A O 1
ATOM 1390 N N . ASN A 1 176 ? 0.909 9.632 -16.178 1.00 94.50 176 ASN A N 1
ATOM 1391 C CA . ASN A 1 176 ? 0.363 10.038 -14.883 1.00 94.50 176 ASN A CA 1
ATOM 1392 C C . ASN A 1 176 ? -0.205 8.830 -14.121 1.00 94.50 176 ASN A C 1
ATOM 1394 O O . ASN A 1 176 ? -0.255 7.724 -14.661 1.00 94.50 176 ASN A O 1
ATOM 1398 N N . GLN A 1 177 ? -0.659 9.039 -12.885 1.00 95.25 177 GLN A N 1
ATOM 1399 C CA . GLN A 1 177 ? -1.270 7.985 -12.067 1.00 95.25 177 GLN A CA 1
ATOM 1400 C C . GLN A 1 177 ? -2.459 7.277 -12.762 1.00 95.25 177 GLN A C 1
ATOM 1402 O O . GLN A 1 177 ? -2.481 6.051 -12.864 1.00 95.25 177 GLN A O 1
ATOM 1407 N N . PHE A 1 178 ? -3.387 8.025 -13.367 1.00 95.75 178 PHE A N 1
ATOM 1408 C CA . PHE A 1 178 ? -4.576 7.485 -14.044 1.00 95.75 178 PHE A CA 1
ATOM 1409 C C . PHE A 1 178 ? -4.224 6.544 -15.210 1.00 95.75 178 PHE A C 1
ATOM 1411 O O . PHE A 1 178 ? -4.865 5.508 -15.381 1.00 95.75 178 PHE A O 1
ATOM 1418 N N . ASP A 1 179 ? -3.150 6.836 -15.950 1.00 94.06 179 ASP A N 1
ATOM 1419 C CA . ASP A 1 179 ? -2.636 5.977 -17.024 1.00 94.06 179 ASP A CA 1
ATOM 1420 C C . ASP A 1 179 ? -2.112 4.612 -16.505 1.00 94.06 179 ASP A C 1
ATOM 1422 O O . ASP A 1 179 ? -2.002 3.654 -17.275 1.00 94.06 179 ASP A O 1
ATOM 1426 N N . PHE A 1 180 ? -1.768 4.487 -15.213 1.00 95.12 180 PHE A N 1
ATOM 1427 C CA . PHE A 1 180 ? -1.418 3.203 -14.580 1.00 95.12 180 PHE A CA 1
ATOM 1428 C C . PHE A 1 180 ? -2.651 2.384 -14.155 1.00 95.12 180 PHE A C 1
ATOM 1430 O O . PHE A 1 180 ? -2.502 1.198 -13.859 1.00 95.12 180 PHE A O 1
ATOM 1437 N N . TYR A 1 181 ? -3.857 2.964 -14.194 1.00 96.06 181 TYR A N 1
ATOM 1438 C CA . TYR A 1 181 ? -5.131 2.239 -14.092 1.00 96.06 181 TYR A CA 1
ATOM 1439 C C . TYR A 1 181 ? -5.689 1.779 -15.454 1.00 96.06 181 TYR A C 1
ATOM 1441 O O . TYR A 1 181 ? -6.675 1.039 -15.507 1.00 96.06 181 TYR A O 1
ATOM 1449 N N . ASP A 1 182 ? -5.033 2.119 -16.565 1.00 92.25 182 ASP A N 1
ATOM 1450 C CA . ASP A 1 182 ? -5.376 1.609 -17.897 1.00 92.25 182 ASP A CA 1
ATOM 1451 C C . ASP A 1 182 ? -4.727 0.243 -18.127 1.00 92.25 182 ASP A C 1
ATOM 1453 O O . ASP A 1 182 ? -3.691 0.106 -18.785 1.00 92.25 182 ASP A O 1
ATOM 1457 N N . VAL A 1 183 ? -5.340 -0.786 -17.532 1.00 92.50 183 VAL A N 1
ATOM 1458 C CA . VAL A 1 183 ? -4.795 -2.147 -17.479 1.00 92.50 183 VAL A CA 1
ATOM 1459 C C . VAL A 1 183 ? -5.806 -3.188 -17.992 1.00 92.50 183 VAL A C 1
ATOM 1461 O O . VAL A 1 183 ? -6.909 -3.286 -17.449 1.00 92.50 183 VAL A O 1
ATOM 1464 N N . PRO A 1 184 ? -5.440 -4.026 -18.985 1.00 91.56 184 PRO A N 1
ATOM 1465 C CA . PRO A 1 184 ? -6.304 -5.089 -19.498 1.00 91.56 184 PRO A CA 1
ATOM 1466 C C . PRO A 1 184 ? -6.845 -6.044 -18.423 1.00 91.56 184 PRO A C 1
ATOM 1468 O O . PRO A 1 184 ? -6.088 -6.712 -17.707 1.00 91.56 184 PRO A O 1
ATOM 1471 N N . GLY A 1 185 ? -8.172 -6.161 -18.350 1.00 93.94 185 GLY A N 1
ATOM 1472 C CA . GLY A 1 185 ? -8.879 -7.047 -17.421 1.00 93.94 185 GLY A CA 1
ATOM 1473 C C . GLY A 1 185 ? -9.054 -6.511 -15.991 1.00 93.94 185 GLY A C 1
ATOM 1474 O O . GLY A 1 185 ? -9.339 -7.302 -15.092 1.00 93.94 185 GLY A O 1
ATOM 1475 N N . LEU A 1 186 ? -8.802 -5.217 -15.746 1.00 96.06 186 LEU A N 1
ATOM 1476 C CA . LEU A 1 186 ? -8.914 -4.607 -14.414 1.00 96.06 186 LEU A CA 1
ATOM 1477 C C . LEU A 1 186 ? -10.365 -4.375 -13.931 1.00 96.06 186 LEU A C 1
ATOM 1479 O O . LEU A 1 186 ? -10.619 -4.642 -12.756 1.00 96.06 186 LEU A O 1
ATOM 1483 N N . PRO A 1 187 ? -11.346 -3.967 -14.764 1.00 96.81 187 PRO A N 1
ATOM 1484 C CA . PRO A 1 187 ? -12.753 -3.937 -14.344 1.00 96.81 187 PRO A CA 1
ATOM 1485 C C . PRO A 1 187 ? -13.247 -5.308 -13.852 1.00 96.81 187 PRO A C 1
ATOM 1487 O O . PRO A 1 187 ? -13.953 -5.405 -12.852 1.00 96.81 187 PRO A O 1
ATOM 1490 N N . GLU A 1 188 ? -12.801 -6.390 -14.492 1.00 97.31 188 GLU A N 1
ATOM 1491 C CA . GLU A 1 188 ? -13.117 -7.766 -14.113 1.00 97.31 188 GLU A CA 1
ATOM 1492 C C . GLU A 1 188 ? -12.442 -8.198 -12.800 1.00 97.31 188 GLU A C 1
ATOM 1494 O O . GLU A 1 188 ? -12.936 -9.108 -12.132 1.00 97.31 188 GLU A O 1
ATOM 1499 N N . VAL A 1 189 ? -11.339 -7.558 -12.388 1.00 98.25 189 VAL A N 1
ATOM 1500 C CA . VAL A 1 189 ? -10.780 -7.719 -11.033 1.00 98.25 189 VAL A CA 1
ATOM 1501 C C . VAL A 1 189 ? -11.723 -7.116 -9.999 1.00 98.25 189 VAL A C 1
ATOM 1503 O O . VAL A 1 189 ? -12.014 -7.780 -9.003 1.00 98.25 189 VAL A O 1
ATOM 1506 N N . VAL A 1 190 ? -12.242 -5.909 -10.245 1.00 98.56 190 VAL A N 1
ATOM 1507 C CA . VAL A 1 190 ? -13.195 -5.251 -9.338 1.00 98.56 190 VAL A CA 1
ATOM 1508 C C . VAL A 1 190 ? -14.483 -6.066 -9.229 1.00 98.56 190 VAL A C 1
ATOM 1510 O O . VAL A 1 190 ? -14.879 -6.412 -8.118 1.00 98.56 190 VAL A O 1
ATOM 1513 N N . ASP A 1 191 ? -15.051 -6.518 -10.352 1.00 98.50 191 ASP A N 1
ATOM 1514 C CA . ASP A 1 191 ? -16.213 -7.419 -10.352 1.00 98.50 191 ASP A CA 1
ATOM 1515 C C . ASP A 1 191 ? -15.938 -8.723 -9.570 1.00 98.50 191 ASP A C 1
ATOM 1517 O O . ASP A 1 191 ? -16.797 -9.211 -8.831 1.00 98.50 191 ASP A O 1
ATOM 1521 N N . ARG A 1 192 ? -14.734 -9.309 -9.680 1.00 98.38 192 ARG A N 1
ATOM 1522 C CA . ARG A 1 192 ? -14.353 -10.518 -8.918 1.00 98.38 192 ARG A CA 1
ATOM 1523 C C . ARG A 1 192 ? -14.265 -10.254 -7.410 1.00 98.38 192 ARG A C 1
ATOM 1525 O O . ARG A 1 192 ? -14.750 -11.088 -6.643 1.00 98.38 192 ARG A O 1
ATOM 1532 N N . LEU A 1 193 ? -13.728 -9.106 -6.988 1.00 98.62 193 LEU A N 1
ATOM 1533 C CA . LEU A 1 193 ? -13.683 -8.677 -5.582 1.00 98.62 193 LEU A CA 1
ATOM 1534 C C . LEU A 1 193 ? -15.097 -8.393 -5.033 1.00 98.62 193 LEU A C 1
ATOM 1536 O O . LEU A 1 193 ? -15.472 -8.925 -3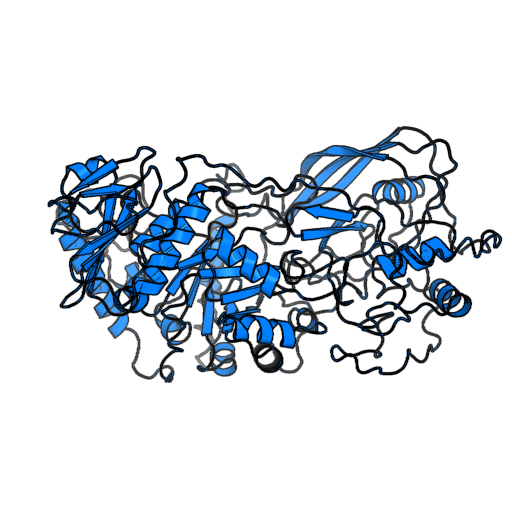.983 1.00 98.62 193 LEU A O 1
ATOM 1540 N N . HIS A 1 194 ? -15.926 -7.666 -5.791 1.00 98.62 194 HIS A N 1
ATOM 1541 C CA . HIS A 1 194 ? -17.324 -7.366 -5.454 1.00 98.62 194 HIS A CA 1
ATOM 1542 C C . HIS A 1 194 ? -18.174 -8.628 -5.262 1.00 98.62 194 HIS A C 1
ATOM 1544 O O . HIS A 1 194 ? -18.946 -8.705 -4.306 1.00 98.62 194 HIS A O 1
ATOM 1550 N N . ARG A 1 195 ? -17.994 -9.670 -6.091 1.00 98.31 195 ARG A N 1
ATOM 1551 C CA . ARG A 1 195 ? -18.677 -10.975 -5.920 1.00 98.31 195 ARG A CA 1
ATOM 1552 C C . ARG A 1 195 ? -18.312 -11.709 -4.622 1.00 98.31 195 ARG A C 1
ATOM 1554 O O . ARG A 1 195 ? -19.061 -12.588 -4.202 1.00 98.31 195 ARG A O 1
ATOM 1561 N N . ARG A 1 196 ? -17.188 -11.368 -3.981 1.00 97.31 196 ARG A N 1
ATOM 1562 C CA . ARG A 1 196 ? -16.805 -11.847 -2.637 1.00 97.31 196 ARG A CA 1
ATOM 1563 C C . ARG A 1 196 ? -17.244 -10.894 -1.516 1.00 97.31 196 ARG A C 1
ATOM 1565 O O . ARG A 1 196 ? -16.966 -11.161 -0.353 1.00 97.31 196 ARG A O 1
ATOM 1572 N N . GLY A 1 197 ? -17.950 -9.814 -1.851 1.00 96.75 197 GLY A N 1
ATOM 1573 C CA . GLY A 1 197 ? -18.448 -8.803 -0.918 1.00 96.75 197 GLY A CA 1
ATOM 1574 C C . GLY A 1 197 ? -17.432 -7.721 -0.542 1.00 96.75 197 GLY A C 1
ATOM 1575 O O . GLY A 1 197 ? -17.799 -6.808 0.196 1.00 96.75 197 GLY A O 1
ATOM 1576 N N . VAL A 1 198 ? -16.203 -7.795 -1.061 1.00 98.44 198 VAL A N 1
ATOM 1577 C CA . VAL A 1 198 ? -15.083 -6.892 -0.748 1.00 98.44 198 VAL A CA 1
ATOM 1578 C C . VAL A 1 198 ? -15.195 -5.613 -1.577 1.00 98.44 198 VAL A C 1
ATOM 1580 O O . VAL A 1 198 ? -15.455 -5.687 -2.774 1.00 98.44 198 VAL A O 1
ATOM 1583 N N . ARG A 1 199 ? -15.025 -4.444 -0.950 1.00 98.50 199 ARG A N 1
ATOM 1584 C CA . ARG A 1 199 ? -15.014 -3.123 -1.611 1.00 98.50 199 ARG A CA 1
ATOM 1585 C C . ARG A 1 199 ? -13.659 -2.820 -2.251 1.00 98.50 199 ARG A C 1
ATOM 1587 O O . ARG A 1 199 ? -12.636 -3.364 -1.834 1.00 98.50 199 ARG A O 1
ATOM 1594 N N . VAL A 1 200 ? -13.639 -1.919 -3.225 1.00 98.69 200 VAL A N 1
ATOM 1595 C CA . VAL A 1 200 ? -12.417 -1.495 -3.916 1.00 98.69 200 VAL A CA 1
ATOM 1596 C C . VAL A 1 200 ? -12.205 0.006 -3.790 1.00 98.69 200 VAL A C 1
ATOM 1598 O O . VAL A 1 200 ? -13.071 0.801 -4.155 1.00 98.69 200 VAL A O 1
ATOM 1601 N N . PHE A 1 201 ? -11.013 0.369 -3.326 1.00 98.69 201 PHE A N 1
ATOM 1602 C CA . PHE A 1 201 ? -10.497 1.730 -3.328 1.00 98.69 201 PHE A CA 1
ATOM 1603 C C . PHE A 1 201 ? -9.427 1.884 -4.408 1.00 98.69 201 PHE A C 1
ATOM 1605 O O . PHE A 1 201 ? -8.576 1.005 -4.588 1.00 98.69 201 PHE A O 1
ATOM 1612 N N . LEU A 1 202 ? -9.454 3.024 -5.095 1.00 98.25 202 LEU A N 1
ATOM 1613 C CA . LEU A 1 202 ? -8.327 3.491 -5.900 1.00 98.25 202 LEU A CA 1
ATOM 1614 C C . LEU A 1 202 ? -7.479 4.456 -5.070 1.00 98.25 202 LEU A C 1
ATOM 1616 O O . LEU A 1 202 ? -8.007 5.162 -4.216 1.00 98.25 202 LEU A O 1
ATOM 1620 N N . ASP A 1 203 ? -6.180 4.466 -5.325 1.00 97.25 203 ASP A N 1
ATOM 1621 C CA . ASP A 1 203 ? -5.207 5.381 -4.737 1.00 97.25 203 ASP A CA 1
ATOM 1622 C C . ASP A 1 203 ? -5.171 6.705 -5.523 1.00 97.25 203 ASP A C 1
ATOM 1624 O O . ASP A 1 203 ? -5.379 6.715 -6.740 1.00 97.25 203 ASP A O 1
ATOM 1628 N N . TYR A 1 204 ? -4.913 7.814 -4.829 1.00 96.75 204 TYR A N 1
ATOM 1629 C CA . TYR A 1 204 ? -4.749 9.145 -5.411 1.00 96.75 204 TYR A CA 1
ATOM 1630 C C . TYR A 1 204 ? -3.513 9.830 -4.829 1.00 96.75 204 TYR A C 1
ATOM 1632 O O . TYR A 1 204 ? -3.480 10.163 -3.641 1.00 96.75 204 TYR A O 1
ATOM 1640 N N . ASN A 1 205 ? -2.525 10.083 -5.689 1.00 94.88 205 ASN A N 1
ATOM 1641 C CA . ASN A 1 205 ? -1.247 10.688 -5.330 1.00 94.88 205 ASN A CA 1
ATOM 1642 C C . ASN A 1 205 ? -1.271 12.192 -5.700 1.00 94.88 205 ASN A C 1
ATOM 1644 O O . ASN A 1 205 ? -1.124 12.530 -6.879 1.00 94.88 205 ASN A O 1
ATOM 1648 N N . PRO A 1 206 ? -1.443 13.131 -4.748 1.00 91.62 206 PRO A N 1
ATOM 1649 C CA . PRO A 1 206 ? -1.564 14.565 -5.052 1.00 91.62 206 PRO A CA 1
ATOM 1650 C C . PRO A 1 206 ? -0.242 15.198 -5.516 1.00 91.62 206 PRO A C 1
ATOM 1652 O O . PRO A 1 206 ? -0.249 16.193 -6.237 1.00 91.62 206 PRO A O 1
ATOM 1655 N N . TRP A 1 207 ? 0.890 14.601 -5.131 1.00 91.69 207 TRP A N 1
ATOM 1656 C CA . TRP A 1 207 ? 2.249 15.028 -5.477 1.00 91.69 207 TRP A CA 1
ATOM 1657 C C . TRP A 1 207 ? 2.636 14.718 -6.941 1.00 91.69 207 TRP A C 1
ATOM 1659 O O . TRP A 1 207 ? 3.724 15.089 -7.394 1.00 91.69 207 TRP A O 1
ATOM 1669 N N . ASP A 1 208 ? 1.743 14.083 -7.716 1.00 92.94 208 ASP A N 1
ATOM 1670 C CA . ASP A 1 208 ? 1.861 13.787 -9.157 1.00 92.94 208 ASP A CA 1
ATOM 1671 C C . ASP A 1 208 ? 1.690 15.045 -10.049 1.00 92.94 208 ASP A C 1
ATOM 1673 O O . ASP A 1 208 ? 0.931 15.108 -11.022 1.00 92.94 208 ASP A O 1
ATOM 1677 N N . THR A 1 209 ? 2.386 16.116 -9.682 1.00 89.94 209 THR A N 1
ATOM 1678 C CA . THR A 1 209 ? 2.286 17.456 -10.272 1.00 89.94 209 THR A CA 1
ATOM 1679 C C . THR A 1 209 ? 3.031 17.625 -11.603 1.00 89.94 209 THR A C 1
ATOM 1681 O O . THR A 1 209 ? 2.831 18.631 -12.282 1.00 89.94 209 THR A O 1
ATOM 1684 N N . ALA A 1 210 ? 3.872 16.661 -11.999 1.00 88.62 210 ALA A N 1
ATOM 1685 C CA . ALA A 1 210 ? 4.866 16.806 -13.072 1.00 88.62 210 ALA A CA 1
ATOM 1686 C C . ALA A 1 210 ? 4.880 15.658 -14.107 1.00 88.62 210 ALA A C 1
ATOM 1688 O O . ALA A 1 210 ? 5.813 15.545 -14.910 1.00 88.62 210 ALA A O 1
ATOM 1689 N N . THR A 1 211 ? 3.858 14.803 -14.120 1.00 90.69 211 THR A N 1
ATOM 1690 C CA . THR A 1 211 ? 3.544 13.898 -15.241 1.00 90.69 211 THR A CA 1
ATOM 1691 C C . THR A 1 211 ? 2.556 14.564 -16.215 1.00 90.69 211 THR A C 1
ATOM 1693 O O . THR A 1 211 ? 2.307 15.772 -16.146 1.00 90.69 211 THR A O 1
ATOM 1696 N N . ARG A 1 212 ? 2.005 13.815 -17.181 1.00 90.88 212 ARG A N 1
ATOM 1697 C CA . ARG A 1 212 ? 0.990 14.321 -18.117 1.00 90.88 212 ARG A CA 1
ATOM 1698 C C . ARG A 1 212 ? -0.302 14.700 -17.381 1.00 90.88 212 ARG A C 1
ATOM 1700 O O . ARG A 1 212 ? -1.142 13.848 -17.116 1.00 90.88 212 ARG A O 1
ATOM 1707 N N . ARG A 1 213 ? -0.507 15.987 -17.110 1.00 91.44 213 ARG A N 1
ATOM 1708 C CA . ARG A 1 213 ? -1.713 16.486 -16.426 1.00 91.44 213 ARG A CA 1
ATOM 1709 C C . ARG A 1 213 ? -2.991 16.233 -17.263 1.00 91.44 213 ARG A C 1
ATOM 1711 O O . ARG A 1 213 ? -2.978 16.532 -18.461 1.00 91.44 213 ARG A O 1
ATOM 1718 N N . PRO A 1 214 ? -4.088 15.701 -16.683 1.00 91.88 214 PRO A N 1
ATOM 1719 C CA . PRO A 1 214 ? -5.349 15.481 -17.396 1.00 91.88 214 PRO A CA 1
ATOM 1720 C C . PRO A 1 214 ? -5.957 16.788 -17.945 1.00 91.88 214 PRO A C 1
ATOM 1722 O O . PRO A 1 214 ? -6.039 17.766 -17.200 1.00 91.88 214 PRO A O 1
ATOM 1725 N N . PRO A 1 215 ? -6.472 16.830 -19.194 1.00 90.25 215 PRO A N 1
ATOM 1726 C CA . PRO A 1 215 ? -7.022 18.060 -19.786 1.00 90.25 215 PRO A CA 1
ATOM 1727 C C . PRO A 1 215 ? -8.219 18.673 -19.042 1.00 90.25 215 PRO A C 1
ATOM 1729 O O . PRO A 1 215 ? -8.472 19.867 -19.173 1.00 90.25 215 PRO A O 1
ATOM 1732 N N . ALA A 1 216 ? -8.957 17.862 -18.277 1.00 91.31 216 ALA A N 1
ATOM 1733 C CA . ALA A 1 216 ? -10.103 18.280 -17.467 1.00 91.31 216 ALA A CA 1
ATOM 1734 C C . ALA A 1 216 ? -9.781 18.394 -15.959 1.00 91.31 216 ALA A C 1
ATOM 1736 O O . ALA A 1 216 ? -10.697 18.549 -15.153 1.00 91.31 216 ALA A O 1
ATOM 1737 N N . GLY A 1 217 ? -8.502 18.304 -15.577 1.00 93.88 217 GLY A N 1
ATOM 1738 C CA . GLY A 1 217 ? -8.059 18.289 -14.182 1.00 93.88 217 GLY A CA 1
ATOM 1739 C C . GLY A 1 217 ? -8.280 16.952 -13.464 1.00 93.88 217 GLY A C 1
ATOM 1740 O O . GLY A 1 217 ? -9.023 16.075 -13.914 1.00 93.88 217 GLY A O 1
ATOM 1741 N N . ASP A 1 218 ? -7.612 16.800 -12.322 1.00 94.50 218 ASP A N 1
ATOM 1742 C CA . ASP A 1 218 ? -7.510 15.516 -11.619 1.00 94.50 218 ASP A CA 1
ATOM 1743 C C . ASP A 1 218 ? -8.841 15.067 -11.027 1.00 94.50 218 ASP A C 1
ATOM 1745 O O . ASP A 1 218 ? -9.148 13.885 -11.076 1.00 94.50 218 ASP A O 1
ATOM 1749 N N . ALA A 1 219 ? -9.685 15.989 -10.551 1.00 94.19 219 ALA A N 1
ATOM 1750 C CA . ALA A 1 219 ? -11.017 15.642 -10.058 1.00 94.19 219 ALA A CA 1
ATOM 1751 C C . ALA A 1 219 ? -11.853 14.931 -11.142 1.00 94.19 219 ALA A C 1
ATOM 1753 O O . ALA A 1 219 ? -12.481 13.903 -10.878 1.00 94.19 219 ALA A O 1
ATOM 1754 N N . ALA A 1 220 ? -11.815 15.418 -12.388 1.00 95.00 220 ALA A N 1
ATOM 1755 C CA . ALA A 1 220 ? -12.510 14.780 -13.501 1.00 95.00 220 ALA A CA 1
ATOM 1756 C C . ALA A 1 220 ? -11.909 13.409 -13.865 1.00 95.00 220 ALA A C 1
ATOM 1758 O O . ALA A 1 220 ? -12.671 12.481 -14.135 1.00 95.00 220 ALA A O 1
ATOM 1759 N N . ALA A 1 221 ? -10.578 13.272 -13.835 1.00 96.00 221 ALA A N 1
ATOM 1760 C CA . ALA A 1 221 ? -9.879 12.014 -14.116 1.00 96.00 221 ALA A CA 1
ATOM 1761 C C . ALA A 1 221 ? -10.080 10.955 -13.016 1.00 96.00 221 ALA A C 1
ATOM 1763 O O . ALA A 1 221 ? -10.282 9.779 -13.319 1.00 96.00 221 ALA A O 1
ATOM 1764 N N . VAL A 1 222 ? -10.119 11.376 -11.748 1.00 96.38 222 VAL A N 1
ATOM 1765 C CA . VAL A 1 222 ? -10.521 10.558 -10.598 1.00 96.38 222 VAL A CA 1
ATOM 1766 C C . VAL A 1 222 ? -11.926 10.005 -10.821 1.00 96.38 222 VAL A C 1
ATOM 1768 O O . VAL A 1 222 ? -12.115 8.794 -10.740 1.00 96.38 222 VAL A O 1
ATOM 1771 N N . ARG A 1 223 ? -12.912 10.857 -11.145 1.00 95.31 223 ARG A N 1
ATOM 1772 C CA . ARG A 1 223 ? -14.289 10.401 -11.394 1.00 95.31 223 ARG A CA 1
ATOM 1773 C C . ARG A 1 223 ? -14.358 9.409 -12.555 1.00 95.31 223 ARG A C 1
ATOM 1775 O O . ARG A 1 223 ? -14.942 8.350 -12.371 1.00 95.31 223 ARG A O 1
ATOM 1782 N N . ASP A 1 224 ? -13.736 9.715 -13.696 1.00 96.00 224 ASP A N 1
ATOM 1783 C CA . ASP A 1 224 ? -13.697 8.801 -14.848 1.00 96.00 224 ASP A CA 1
ATOM 1784 C C . ASP A 1 224 ? -13.107 7.435 -14.472 1.00 96.00 224 ASP A C 1
ATOM 1786 O O . ASP A 1 224 ? -13.728 6.404 -14.712 1.00 96.00 224 ASP A O 1
ATOM 1790 N N . THR A 1 225 ? -11.957 7.422 -13.795 1.00 96.75 225 THR A N 1
ATOM 1791 C CA . THR A 1 225 ? -11.274 6.183 -13.399 1.00 96.75 225 THR A CA 1
ATOM 1792 C C . THR A 1 225 ? -12.107 5.379 -12.393 1.00 96.75 225 THR A C 1
ATOM 1794 O O . THR A 1 225 ? -12.265 4.167 -12.548 1.00 96.75 225 THR A O 1
ATOM 1797 N N . LEU A 1 226 ? -12.706 6.043 -11.397 1.00 96.94 226 LEU A N 1
ATOM 1798 C CA . LEU A 1 226 ? -13.609 5.417 -10.426 1.00 96.94 226 LEU A CA 1
ATOM 1799 C C . LEU A 1 226 ? -14.892 4.873 -11.085 1.00 96.94 226 LEU A C 1
ATOM 1801 O O . LEU A 1 226 ? -15.397 3.834 -10.657 1.00 96.94 226 LEU A O 1
ATOM 1805 N N . ASP A 1 227 ? -15.443 5.557 -12.093 1.00 96.12 227 ASP A N 1
ATOM 1806 C CA . ASP A 1 227 ? -16.636 5.133 -12.845 1.00 96.12 227 ASP A CA 1
ATOM 1807 C C . ASP A 1 227 ? -16.314 3.932 -13.746 1.00 96.12 227 ASP A C 1
ATOM 1809 O O . ASP A 1 227 ? -16.991 2.903 -13.691 1.00 96.12 227 ASP A O 1
ATOM 1813 N N . ARG A 1 228 ? -15.223 4.027 -14.511 1.00 96.06 228 ARG A N 1
ATOM 1814 C CA . ARG A 1 228 ? -14.707 3.006 -15.432 1.00 96.06 228 ARG A CA 1
ATOM 1815 C C . ARG A 1 228 ? -14.320 1.706 -14.732 1.00 96.06 228 ARG A C 1
ATOM 1817 O O . ARG A 1 228 ? -14.632 0.629 -15.240 1.00 96.06 228 ARG A O 1
ATOM 1824 N N . LEU A 1 229 ? -13.672 1.796 -13.569 1.00 96.88 229 LEU A N 1
ATOM 1825 C CA . LEU A 1 229 ? -13.329 0.638 -12.737 1.00 96.88 229 LEU A CA 1
ATOM 1826 C C . LEU A 1 229 ? -14.436 0.247 -11.746 1.00 96.88 229 LEU A C 1
ATOM 1828 O O . LEU A 1 229 ? -14.297 -0.772 -11.081 1.00 96.88 229 LEU A O 1
ATOM 1832 N N . ARG A 1 230 ? -15.536 1.011 -11.652 1.00 96.81 230 ARG A N 1
ATOM 1833 C CA . ARG A 1 230 ? -16.666 0.787 -10.720 1.00 96.81 230 ARG A CA 1
ATOM 1834 C C . ARG A 1 230 ? -16.259 0.757 -9.237 1.00 96.81 230 ARG A C 1
ATOM 1836 O O . ARG A 1 230 ? -16.903 0.095 -8.429 1.00 96.81 230 ARG A O 1
ATOM 1843 N N . ALA A 1 231 ? -15.193 1.467 -8.879 1.00 97.44 231 ALA A N 1
ATOM 1844 C CA . ALA A 1 231 ? -14.646 1.473 -7.526 1.00 97.44 231 ALA A CA 1
ATOM 1845 C C . ALA A 1 231 ? -15.555 2.215 -6.525 1.00 97.44 231 ALA A C 1
ATOM 1847 O O . ALA A 1 231 ? -16.219 3.204 -6.860 1.00 97.44 231 ALA A O 1
ATOM 1848 N N . ASP A 1 232 ? -15.555 1.734 -5.282 1.00 97.69 232 ASP A N 1
ATOM 1849 C CA . ASP A 1 232 ? -16.423 2.183 -4.188 1.00 97.69 232 ASP A CA 1
ATOM 1850 C C . ASP A 1 232 ? -15.912 3.450 -3.484 1.00 97.69 232 ASP A C 1
ATOM 1852 O O . ASP A 1 232 ? -16.680 4.143 -2.810 1.00 97.69 232 ASP A O 1
ATOM 1856 N N . GLY A 1 233 ? -14.619 3.755 -3.610 1.00 96.50 233 GLY A N 1
ATOM 1857 C CA . GLY A 1 233 ? -13.997 4.859 -2.893 1.00 96.50 233 GLY A CA 1
ATOM 1858 C C . GLY A 1 233 ? -12.612 5.258 -3.389 1.00 96.50 233 GLY A C 1
ATOM 1859 O O . GLY A 1 233 ? -12.025 4.615 -4.261 1.00 96.50 233 GLY A O 1
ATOM 1860 N N . LEU A 1 234 ? -12.108 6.345 -2.806 1.00 97.19 234 LEU A N 1
ATOM 1861 C CA . LEU A 1 234 ? -10.790 6.912 -3.068 1.00 97.19 234 LEU A CA 1
ATOM 1862 C C . LEU A 1 234 ? -9.977 6.948 -1.769 1.00 97.19 234 LEU A C 1
ATOM 1864 O O . LEU A 1 234 ? -10.391 7.555 -0.778 1.00 97.19 234 LEU A O 1
ATOM 1868 N N . PHE A 1 235 ? -8.835 6.275 -1.791 1.00 97.69 235 PHE A N 1
ATOM 1869 C CA . PHE A 1 235 ? -7.812 6.303 -0.759 1.00 97.69 235 PHE A CA 1
ATOM 1870 C C . PHE A 1 235 ? -6.878 7.475 -1.063 1.00 97.69 235 PHE A C 1
ATOM 1872 O O . PHE A 1 235 ? -6.383 7.591 -2.183 1.00 97.69 235 PHE A O 1
ATOM 1879 N N . LEU A 1 236 ? -6.685 8.378 -0.103 1.00 95.81 236 LEU A N 1
ATOM 1880 C CA . LEU A 1 236 ? -5.873 9.574 -0.303 1.00 95.81 236 LEU A CA 1
ATOM 1881 C C . LEU A 1 236 ? -4.483 9.364 0.298 1.00 95.81 236 LEU A C 1
ATOM 1883 O O . LEU A 1 236 ? -4.334 9.256 1.518 1.00 95.81 236 LEU A O 1
ATOM 1887 N N . ASP A 1 237 ? -3.470 9.352 -0.560 1.00 91.75 237 ASP A N 1
ATOM 1888 C CA . ASP A 1 237 ? -2.068 9.385 -0.159 1.00 91.75 237 ASP A CA 1
ATOM 1889 C C . ASP A 1 237 ? -1.668 10.824 0.214 1.00 91.75 237 ASP A C 1
ATOM 1891 O O . ASP A 1 237 ? -2.002 11.780 -0.488 1.00 91.75 237 ASP A O 1
ATOM 1895 N N . THR A 1 238 ? -0.969 11.018 1.334 1.00 86.75 238 THR A N 1
ATOM 1896 C CA . THR A 1 238 ? -0.470 12.307 1.868 1.00 86.75 238 THR A CA 1
ATOM 1897 C C . THR A 1 238 ? -1.504 13.396 2.224 1.00 86.75 238 THR A C 1
ATOM 1899 O O . THR A 1 238 ? -1.147 14.350 2.917 1.00 86.75 238 THR A O 1
ATOM 1902 N N . LEU A 1 239 ? -2.785 13.276 1.844 1.00 89.44 239 LEU A N 1
ATOM 1903 C CA . LEU A 1 239 ? -3.820 14.280 2.148 1.00 89.44 239 LEU A CA 1
ATOM 1904 C C . LEU A 1 239 ? -4.566 14.009 3.459 1.00 89.44 239 LEU A C 1
ATOM 1906 O O . LEU A 1 239 ? -5.202 12.968 3.623 1.00 89.44 239 LEU A O 1
ATOM 1910 N N . ARG A 1 240 ? -4.622 15.028 4.325 1.00 88.88 240 ARG A N 1
ATOM 1911 C CA . ARG A 1 240 ? -5.472 15.063 5.536 1.00 88.88 240 ARG A CA 1
ATOM 1912 C C . ARG A 1 240 ? -6.966 15.102 5.210 1.00 88.88 240 ARG A C 1
ATOM 1914 O O . ARG A 1 240 ? -7.785 14.548 5.946 1.00 88.88 240 ARG A O 1
ATOM 1921 N N . GLU A 1 241 ? -7.301 15.750 4.099 1.00 90.50 241 GLU A N 1
ATOM 1922 C CA . GLU A 1 241 ? -8.634 15.869 3.515 1.00 90.50 241 GLU A CA 1
ATOM 1923 C C . GLU A 1 241 ? -8.528 16.258 2.030 1.00 90.50 241 GLU A C 1
ATOM 1925 O O . GLU A 1 241 ? -7.594 16.944 1.616 1.00 90.50 241 GLU A O 1
ATOM 1930 N N . ALA A 1 242 ? -9.479 15.809 1.215 1.00 91.00 242 ALA A N 1
ATOM 1931 C CA . ALA A 1 242 ? -9.609 16.184 -0.186 1.00 91.00 242 ALA A CA 1
ATOM 1932 C C . ALA A 1 242 ? -10.141 17.619 -0.343 1.00 91.00 242 ALA A C 1
ATOM 1934 O O . ALA A 1 242 ? -11.042 18.056 0.377 1.00 91.00 242 ALA A O 1
ATOM 1935 N N . ALA A 1 243 ? -9.642 18.325 -1.361 1.00 90.38 243 ALA A N 1
ATOM 1936 C CA . ALA A 1 243 ? -10.142 19.643 -1.741 1.00 90.38 243 ALA A CA 1
ATOM 1937 C C . ALA A 1 243 ? -11.641 19.613 -2.107 1.00 90.38 243 ALA A C 1
ATOM 1939 O O . ALA A 1 243 ? -12.148 18.625 -2.639 1.00 90.38 243 ALA A O 1
ATOM 1940 N N . VAL A 1 244 ? -12.344 20.731 -1.884 1.00 89.19 244 VAL A N 1
ATOM 1941 C CA . VAL A 1 244 ? -13.809 20.851 -2.064 1.00 89.19 244 VAL A CA 1
ATOM 1942 C C . VAL A 1 244 ? -14.285 20.404 -3.455 1.00 89.19 244 VAL A C 1
ATOM 1944 O O . VAL A 1 244 ? -15.328 19.765 -3.568 1.00 89.19 244 VAL A O 1
ATOM 1947 N N . GLU A 1 245 ? -13.517 20.693 -4.509 1.00 90.19 245 GLU A N 1
ATOM 1948 C CA . GLU A 1 245 ? -13.813 20.255 -5.881 1.00 90.19 245 GLU A CA 1
ATOM 1949 C C . GLU A 1 245 ? -13.737 18.729 -6.041 1.00 90.19 245 GLU A C 1
ATOM 1951 O O . GLU A 1 245 ? -14.627 18.128 -6.644 1.00 90.19 245 GLU A O 1
ATOM 1956 N N . LEU A 1 246 ? -12.715 18.093 -5.461 1.00 91.06 246 LEU A N 1
ATOM 1957 C CA . LEU A 1 246 ? -12.532 16.642 -5.485 1.00 91.06 246 LEU A CA 1
ATOM 1958 C C . LEU A 1 246 ? -13.641 15.944 -4.684 1.00 91.06 246 LEU A C 1
ATOM 1960 O O . LEU A 1 246 ? -14.251 15.003 -5.184 1.00 91.06 246 LEU A O 1
ATOM 1964 N N . VAL A 1 247 ? -13.986 16.473 -3.504 1.00 90.56 247 VAL A N 1
ATOM 1965 C CA . VAL A 1 247 ? -15.128 16.015 -2.691 1.00 90.56 247 VAL A CA 1
ATOM 1966 C C . VAL A 1 247 ? -16.445 16.104 -3.471 1.00 90.56 247 VAL A C 1
ATOM 1968 O O . VAL A 1 247 ? -17.201 15.136 -3.524 1.00 90.56 247 VAL A O 1
ATOM 1971 N N . ALA A 1 248 ? -16.720 17.242 -4.114 1.00 88.31 248 ALA A N 1
ATOM 1972 C CA . ALA A 1 248 ? -17.929 17.427 -4.916 1.00 88.31 248 ALA A CA 1
ATOM 1973 C C . ALA A 1 248 ? -17.967 16.521 -6.163 1.00 88.31 248 ALA A C 1
ATOM 1975 O O . ALA A 1 248 ? -19.047 16.159 -6.625 1.00 88.31 248 ALA A O 1
ATOM 1976 N N . THR A 1 249 ? -16.799 16.147 -6.694 1.00 86.94 249 THR A N 1
ATOM 1977 C CA . THR A 1 249 ? -16.660 15.382 -7.940 1.00 86.94 249 THR A CA 1
ATOM 1978 C C . THR A 1 249 ? -16.677 13.866 -7.738 1.00 86.94 249 THR A C 1
ATOM 1980 O O . THR A 1 249 ? -17.282 13.163 -8.547 1.00 86.94 249 THR A O 1
ATOM 1983 N N . VAL A 1 250 ? -16.071 13.359 -6.659 1.00 86.38 250 VAL A N 1
ATOM 1984 C CA . VAL A 1 250 ? -16.263 11.971 -6.194 1.00 86.38 250 VAL A CA 1
ATOM 1985 C C . VAL A 1 250 ? -17.706 11.774 -5.718 1.00 86.38 250 VAL A C 1
ATOM 1987 O O . VAL A 1 250 ? -18.296 10.710 -5.924 1.00 86.38 250 VAL A O 1
ATOM 1990 N N . GLY A 1 251 ? -18.292 12.826 -5.141 1.00 80.31 251 GLY A N 1
ATOM 1991 C CA . GLY A 1 251 ? -19.658 12.830 -4.648 1.00 80.31 251 GLY A CA 1
ATOM 1992 C C . GLY A 1 251 ? -19.826 11.966 -3.400 1.00 80.31 251 GLY A C 1
ATOM 1993 O O . GLY A 1 251 ? -18.874 11.574 -2.734 1.00 80.31 251 GLY A O 1
ATOM 1994 N N . THR A 1 252 ? -21.080 11.685 -3.065 1.00 74.06 252 THR A N 1
ATOM 1995 C CA . THR A 1 252 ? -21.477 11.092 -1.777 1.00 74.06 252 THR A CA 1
ATOM 1996 C C . THR A 1 252 ? -21.922 9.633 -1.879 1.00 74.06 252 THR A C 1
ATOM 1998 O O . THR A 1 252 ? -22.192 8.990 -0.869 1.00 74.06 252 THR A O 1
ATOM 2001 N N . HIS A 1 253 ? -21.968 9.089 -3.098 1.00 81.06 253 HIS A N 1
ATOM 2002 C CA . HIS A 1 253 ? -22.185 7.662 -3.346 1.00 81.06 253 HIS A CA 1
ATOM 2003 C C . HIS A 1 253 ? -20.906 6.827 -3.191 1.00 81.06 253 HIS A C 1
ATOM 2005 O O . HIS A 1 253 ? -20.989 5.601 -3.177 1.00 81.06 253 HIS A O 1
ATOM 2011 N N . ARG A 1 254 ? -19.746 7.476 -3.051 1.00 90.62 254 ARG A N 1
ATOM 2012 C CA . ARG A 1 254 ? -18.442 6.854 -2.814 1.00 90.62 254 ARG A CA 1
ATOM 2013 C C . ARG A 1 254 ? -17.874 7.269 -1.464 1.00 90.62 254 ARG A C 1
ATOM 2015 O O . ARG A 1 254 ? -18.325 8.247 -0.870 1.00 90.62 254 ARG A O 1
ATOM 2022 N N . VAL A 1 255 ? -16.896 6.506 -0.991 1.00 93.94 255 VAL A N 1
ATOM 2023 C CA . VAL A 1 255 ? -16.206 6.751 0.279 1.00 93.94 255 VAL A CA 1
ATOM 2024 C C . VAL A 1 255 ? -14.858 7.427 0.039 1.00 93.94 255 VAL A C 1
ATOM 2026 O O . VAL A 1 255 ? -14.124 7.034 -0.864 1.00 93.94 255 VAL A O 1
ATOM 2029 N N . LEU A 1 256 ? -14.518 8.420 0.860 1.00 95.25 256 LEU A N 1
ATOM 2030 C CA . LEU A 1 256 ? -13.163 8.974 0.925 1.00 95.25 256 LEU A CA 1
ATOM 2031 C C . LEU A 1 256 ? -12.462 8.473 2.192 1.00 95.25 256 LEU A C 1
ATOM 2033 O O . LEU A 1 256 ? -13.045 8.524 3.279 1.00 95.25 256 LEU A O 1
ATOM 2037 N N . GLU A 1 257 ? -11.214 8.029 2.045 1.00 96.12 257 GLU A N 1
ATOM 2038 C CA . GLU A 1 257 ? -10.343 7.586 3.137 1.00 96.12 257 GLU A CA 1
ATOM 2039 C C . GLU A 1 257 ? -9.069 8.447 3.174 1.00 96.12 257 GLU A C 1
ATOM 2041 O O . GLU A 1 257 ? -8.181 8.276 2.342 1.00 96.12 257 GLU A O 1
ATOM 2046 N N . SER A 1 258 ? -8.992 9.408 4.104 1.00 94.56 258 SER A N 1
ATOM 2047 C CA . SER A 1 258 ? -7.875 10.371 4.184 1.00 94.56 258 SER A CA 1
ATOM 2048 C C . SER A 1 258 ? -6.725 9.932 5.099 1.00 94.56 258 SER A C 1
ATOM 2050 O O . SER A 1 258 ? -6.939 9.142 6.015 1.00 94.56 258 SER A O 1
ATOM 2052 N N . GLU A 1 259 ? -5.507 10.442 4.893 1.00 91.81 259 GLU A N 1
ATOM 2053 C CA . GLU A 1 259 ? -4.350 10.132 5.746 1.00 91.81 259 GLU A CA 1
ATOM 2054 C C . GLU A 1 259 ? -4.349 10.956 7.051 1.00 91.81 259 GLU A C 1
ATOM 2056 O O . GLU A 1 259 ? -4.650 12.150 7.086 1.00 91.81 259 GLU A O 1
ATOM 2061 N N . SER A 1 260 ? -3.864 10.350 8.136 1.00 85.94 260 SER A N 1
ATOM 2062 C CA . SER A 1 260 ? -3.442 11.031 9.361 1.00 85.94 260 SER A CA 1
ATOM 2063 C C . SER A 1 260 ? -4.605 11.746 10.071 1.00 85.94 260 SER A C 1
ATOM 2065 O O . SER A 1 260 ? -5.689 11.184 10.261 1.00 85.94 260 SER A O 1
ATOM 2067 N N . ARG A 1 261 ? -4.361 12.944 10.613 1.00 88.75 261 ARG A N 1
ATOM 2068 C CA . ARG A 1 261 ? -5.322 13.711 11.410 1.00 88.75 261 ARG A CA 1
ATOM 2069 C C . ARG A 1 261 ? -6.217 14.560 10.502 1.00 88.75 261 ARG A C 1
ATOM 2071 O O . ARG A 1 261 ? -5.970 15.752 10.330 1.00 88.75 261 ARG A O 1
ATOM 2078 N N . ILE A 1 262 ? -7.294 13.949 10.013 1.00 88.44 262 ILE A N 1
ATOM 2079 C CA . ILE A 1 262 ? -8.442 14.650 9.420 1.00 88.44 262 ILE A CA 1
ATOM 2080 C C . ILE A 1 262 ? -8.959 15.778 10.336 1.00 88.44 262 ILE A C 1
ATOM 2082 O O . ILE A 1 262 ? -8.925 15.650 11.570 1.00 88.44 262 ILE A O 1
ATOM 2086 N N . SER A 1 263 ? -9.456 16.879 9.761 1.00 88.38 263 SER A N 1
ATOM 2087 C CA . SER A 1 263 ? -10.093 17.960 10.524 1.00 88.38 263 SER A CA 1
ATOM 2088 C C . SER A 1 263 ? -11.492 17.590 11.042 1.00 88.38 263 SER A C 1
ATOM 2090 O O . SER A 1 263 ? -12.129 16.638 10.593 1.00 88.38 263 SER A O 1
ATOM 2092 N N . VAL A 1 264 ? -12.002 18.358 12.010 1.00 86.62 264 VAL A N 1
ATOM 2093 C CA . VAL A 1 264 ? -13.376 18.198 12.525 1.00 86.62 264 VAL A CA 1
ATOM 2094 C C . VAL A 1 264 ? -14.448 18.459 11.440 1.00 86.62 264 VAL A C 1
ATOM 2096 O O . VAL A 1 264 ? -15.386 17.666 11.359 1.00 86.62 264 VAL A O 1
ATOM 2099 N N . PRO A 1 265 ? -14.338 19.486 10.567 1.00 85.56 265 PRO A N 1
ATOM 2100 C CA . PRO A 1 265 ? -15.279 19.672 9.457 1.00 85.56 265 PRO A CA 1
ATOM 2101 C C . PRO A 1 265 ? -15.243 18.571 8.383 1.00 85.56 265 PRO A C 1
ATOM 2103 O O . PRO A 1 265 ? -16.307 18.148 7.921 1.00 85.56 265 PRO A O 1
ATOM 2106 N N . ALA A 1 266 ? -14.058 18.092 7.984 1.00 87.00 266 ALA A N 1
ATOM 2107 C CA . ALA A 1 266 ? -13.906 17.169 6.851 1.00 87.00 266 ALA A CA 1
ATOM 2108 C C . ALA A 1 266 ? -14.444 15.749 7.107 1.00 87.00 266 ALA A C 1
ATOM 2110 O O . ALA A 1 266 ? -14.781 15.042 6.156 1.00 87.00 266 ALA A O 1
ATOM 2111 N N . MET A 1 267 ? -14.631 15.356 8.371 1.00 85.44 267 MET A N 1
ATOM 2112 C CA . MET A 1 267 ? -15.311 14.105 8.751 1.00 85.44 267 MET A CA 1
ATOM 2113 C C . MET A 1 267 ? -16.777 14.020 8.272 1.00 85.44 267 MET A C 1
ATOM 2115 O O . MET A 1 267 ? -17.394 12.963 8.336 1.00 85.44 267 MET A O 1
ATOM 2119 N N . ARG A 1 268 ? -17.369 15.118 7.774 1.00 81.75 268 ARG A N 1
ATOM 2120 C CA . ARG A 1 268 ? -18.688 15.087 7.110 1.00 81.75 268 ARG A CA 1
ATOM 2121 C C . ARG A 1 268 ? -18.653 14.534 5.683 1.00 81.75 268 ARG A C 1
ATOM 2123 O O . ARG A 1 268 ? -19.712 14.223 5.143 1.00 81.75 268 ARG A O 1
ATOM 2130 N N . THR A 1 269 ? -17.481 14.487 5.056 1.00 85.50 269 THR A N 1
ATOM 2131 C CA . THR A 1 269 ? -17.304 14.129 3.638 1.00 85.50 269 THR A CA 1
ATOM 2132 C C . THR A 1 269 ? -16.345 12.961 3.432 1.00 85.50 269 THR A C 1
ATOM 2134 O O . THR A 1 269 ? -16.430 12.296 2.403 1.00 85.50 269 THR A O 1
ATOM 2137 N N . HIS A 1 270 ? -15.504 12.668 4.425 1.00 91.19 270 HIS A N 1
ATOM 2138 C CA . HIS A 1 270 ? -14.663 11.478 4.497 1.00 91.19 270 HIS A CA 1
ATOM 2139 C C . HIS A 1 270 ? -15.198 10.599 5.622 1.00 91.19 270 HIS A C 1
ATOM 2141 O O . HIS A 1 270 ? -15.218 11.016 6.776 1.00 91.19 270 HIS A O 1
ATOM 2147 N N . GLN A 1 271 ? -15.684 9.413 5.270 1.00 91.38 271 GLN A N 1
ATOM 2148 C CA . GLN A 1 271 ? -16.304 8.459 6.194 1.00 91.38 271 GLN A CA 1
ATOM 2149 C C . GLN A 1 271 ? -15.260 7.518 6.815 1.00 91.38 271 GLN A C 1
ATOM 2151 O O . GLN A 1 271 ? -15.554 6.814 7.780 1.00 91.38 271 GLN A O 1
ATOM 2156 N N . LEU A 1 272 ? -14.054 7.500 6.242 1.00 95.12 272 LEU A N 1
ATOM 2157 C CA . LEU A 1 272 ? -12.900 6.747 6.702 1.00 95.12 272 LEU A CA 1
ATOM 2158 C C . LEU A 1 272 ? -11.684 7.671 6.826 1.00 95.12 272 LEU A C 1
ATOM 2160 O O . LEU A 1 272 ? -11.599 8.725 6.192 1.00 95.12 272 LEU A O 1
ATOM 2164 N N . SER A 1 273 ? -10.701 7.238 7.604 1.00 95.19 273 SER A N 1
ATOM 2165 C CA . SER A 1 273 ? -9.323 7.714 7.485 1.00 95.19 273 SER A CA 1
ATOM 2166 C C . SER A 1 273 ? -8.343 6.582 7.777 1.00 95.19 273 SER A C 1
ATOM 2168 O O . SER A 1 273 ? -8.665 5.639 8.495 1.00 95.19 273 SER A O 1
ATOM 2170 N N . TRP A 1 274 ? -7.122 6.683 7.274 1.00 94.81 274 TRP A N 1
ATOM 2171 C CA . TRP A 1 274 ? -6.017 5.794 7.609 1.00 94.81 274 TRP A CA 1
ATOM 2172 C C . TRP A 1 274 ? -4.910 6.570 8.329 1.00 94.81 274 TRP A C 1
ATOM 2174 O O . TRP A 1 274 ? -4.903 7.799 8.340 1.00 94.81 274 TRP A O 1
ATOM 2184 N N . ALA A 1 275 ? -3.977 5.887 8.988 1.00 88.81 275 ALA A N 1
ATOM 2185 C CA . ALA A 1 275 ? -2.789 6.529 9.547 1.00 88.81 275 ALA A CA 1
ATOM 2186 C C . ALA A 1 275 ? -1.604 5.564 9.646 1.00 88.81 275 ALA A C 1
ATOM 2188 O O . ALA A 1 275 ? -1.746 4.453 10.164 1.00 88.81 275 ALA A O 1
ATOM 2189 N N . GLN A 1 276 ? -0.420 6.047 9.255 1.00 80.44 276 GLN A N 1
ATOM 2190 C CA . GLN A 1 276 ? 0.870 5.516 9.706 1.00 80.44 276 GLN A CA 1
ATOM 2191 C C . GLN A 1 276 ? 0.998 5.798 11.218 1.00 80.44 276 GLN A C 1
ATOM 2193 O O . GLN A 1 276 ? 1.487 6.852 11.611 1.00 80.44 276 GLN A O 1
ATOM 2198 N N . TRP A 1 277 ? 0.435 4.878 12.005 1.00 74.75 277 TRP A N 1
ATOM 2199 C CA . TRP A 1 277 ? 0.241 4.802 13.461 1.00 74.75 277 TRP A CA 1
ATOM 2200 C C . TRP A 1 277 ? 0.466 6.070 14.311 1.00 74.75 277 TRP A C 1
ATOM 2202 O O . TRP A 1 277 ? 1.564 6.605 14.431 1.00 74.75 277 TRP A O 1
ATOM 2212 N N . PHE A 1 278 ? -0.579 6.487 15.029 1.00 80.94 278 PHE A N 1
ATOM 2213 C CA . PHE A 1 278 ? -0.465 7.484 16.095 1.00 80.94 278 PHE A CA 1
ATOM 2214 C C . PHE A 1 278 ? 0.094 6.851 17.372 1.00 80.94 278 PHE A C 1
ATOM 2216 O O . PHE A 1 278 ? -0.446 5.844 17.830 1.00 80.94 278 PHE A O 1
ATOM 2223 N N . ALA A 1 279 ? 1.122 7.450 17.981 1.00 81.56 279 ALA A N 1
ATOM 2224 C CA . ALA A 1 279 ? 1.695 6.899 19.205 1.00 81.56 279 ALA A CA 1
ATOM 2225 C C . ALA A 1 279 ? 0.654 6.924 20.332 1.00 81.56 279 ALA A C 1
ATOM 2227 O O . ALA A 1 279 ? 0.049 7.957 20.622 1.00 81.56 279 ALA A O 1
ATOM 2228 N N . ASP A 1 280 ? 0.454 5.773 20.967 1.00 87.75 280 ASP A N 1
ATOM 2229 C CA . ASP A 1 280 ? -0.503 5.598 22.056 1.00 87.75 280 ASP A CA 1
ATOM 2230 C C . ASP A 1 280 ? 0.206 5.705 23.418 1.00 87.75 280 ASP A C 1
ATOM 2232 O O . ASP A 1 280 ? 1.413 5.481 23.539 1.00 87.75 280 ASP A O 1
ATOM 2236 N N . SER A 1 281 ? -0.535 6.039 24.470 1.00 89.00 281 SER A N 1
ATOM 2237 C CA . SER A 1 281 ? -0.010 6.116 25.832 1.00 89.00 281 SER A CA 1
ATOM 2238 C C . SER A 1 281 ? 0.111 4.726 26.488 1.00 89.00 281 SER A C 1
ATOM 2240 O O . SER A 1 281 ? -0.367 3.705 25.979 1.00 89.00 281 SER A O 1
ATOM 2242 N N . ARG A 1 282 ? 0.791 4.657 27.647 1.00 88.81 282 ARG A N 1
ATOM 2243 C CA . ARG A 1 282 ? 0.940 3.407 28.422 1.00 88.81 282 ARG A CA 1
ATOM 2244 C C . ARG A 1 282 ? -0.430 2.823 28.780 1.00 88.81 282 ARG A C 1
ATOM 2246 O O . ARG A 1 282 ? -0.712 1.677 28.438 1.00 88.81 282 ARG A O 1
ATOM 2253 N N . VAL A 1 283 ? -1.257 3.634 29.441 1.00 94.06 283 VAL A N 1
ATOM 2254 C CA . VAL A 1 283 ? -2.708 3.428 29.516 1.00 94.06 283 VAL A CA 1
ATOM 2255 C C . VAL A 1 283 ? -3.258 3.800 28.134 1.00 94.06 283 VAL A C 1
ATOM 2257 O O . VAL A 1 283 ? -3.016 4.933 27.713 1.00 94.06 283 VAL A O 1
ATOM 2260 N N . PRO A 1 284 ? -3.935 2.898 27.405 1.00 94.50 284 PRO A N 1
ATOM 2261 C CA . PRO A 1 284 ? -4.375 3.183 26.042 1.00 94.50 284 PRO A CA 1
ATOM 2262 C C . PRO A 1 284 ? -5.346 4.360 25.954 1.00 94.50 284 PRO A C 1
ATOM 2264 O O . PRO A 1 284 ? -6.181 4.569 26.837 1.00 94.50 284 PRO A O 1
ATOM 2267 N N . GLY A 1 285 ? -5.221 5.130 24.884 1.00 94.38 285 GLY A N 1
ATOM 2268 C CA . GLY A 1 285 ? -5.998 6.328 24.630 1.00 94.38 285 GLY A CA 1
ATOM 2269 C C . GLY A 1 285 ? -7.216 6.121 23.730 1.00 94.38 285 GLY A C 1
ATOM 2270 O O . GLY A 1 285 ? -7.549 5.022 23.280 1.00 94.38 285 GLY A O 1
ATOM 2271 N N . VAL A 1 286 ? -7.900 7.233 23.467 1.00 95.88 286 VAL A N 1
ATOM 2272 C CA . VAL A 1 286 ? -9.115 7.303 22.646 1.00 95.88 286 VAL A CA 1
ATOM 2273 C C . VAL A 1 286 ? -8.854 8.111 21.377 1.00 95.88 286 VAL A C 1
ATOM 2275 O O . VAL A 1 286 ? -8.367 9.237 21.441 1.00 95.88 286 VAL A O 1
ATOM 2278 N N . LEU A 1 287 ? -9.195 7.554 20.216 1.00 94.38 287 LEU A N 1
ATOM 2279 C CA . LEU A 1 287 ? -9.012 8.194 18.913 1.00 94.38 287 LEU A CA 1
ATOM 2280 C C . LEU A 1 287 ? -9.946 9.396 18.746 1.00 94.38 287 LEU A C 1
ATOM 2282 O O . LEU A 1 287 ? -11.167 9.262 18.865 1.00 94.38 287 LEU A O 1
ATOM 2286 N N . ARG A 1 288 ? -9.379 10.567 18.415 1.00 93.62 288 ARG A N 1
ATOM 2287 C CA . ARG A 1 288 ? -10.129 11.834 18.339 1.00 93.62 288 ARG A CA 1
ATOM 2288 C C . ARG A 1 288 ? -11.304 11.752 17.359 1.00 93.62 288 ARG A C 1
ATOM 2290 O O . ARG A 1 288 ? -12.405 12.192 17.684 1.00 93.62 288 ARG A O 1
ATOM 2297 N N . ALA A 1 289 ? -11.076 11.191 16.170 1.00 91.12 289 ALA A N 1
ATOM 2298 C CA . ALA A 1 289 ? -12.109 11.051 15.145 1.00 91.12 289 ALA A CA 1
ATOM 2299 C C . ALA A 1 289 ? -13.217 10.078 15.587 1.00 91.12 289 ALA A C 1
ATOM 2301 O O . ALA A 1 289 ? -14.390 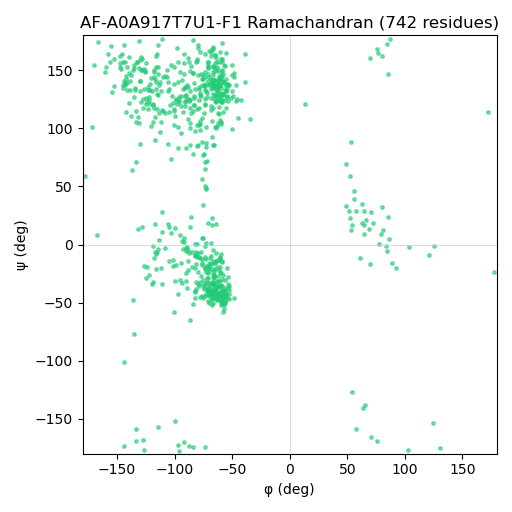10.442 15.607 1.00 91.12 289 ALA A O 1
ATOM 2302 N N . HIS A 1 290 ? -12.856 8.877 16.045 1.00 93.06 290 HIS A N 1
ATOM 2303 C CA . HIS A 1 290 ? -13.839 7.843 16.384 1.00 93.06 290 HIS A CA 1
ATOM 2304 C C . HIS A 1 290 ? -14.640 8.128 17.671 1.00 93.06 290 HIS A C 1
ATOM 2306 O O . HIS A 1 290 ? -15.720 7.576 17.874 1.00 93.06 290 HIS A O 1
ATOM 2312 N N . TRP A 1 291 ? -14.141 9.007 18.550 1.00 94.81 291 TRP A N 1
ATOM 2313 C CA . TRP A 1 291 ? -14.918 9.551 19.672 1.00 94.81 291 TRP A CA 1
ATOM 2314 C C . TRP A 1 291 ? -15.874 10.680 19.255 1.00 94.81 291 TRP A C 1
ATOM 2316 O O . TRP A 1 291 ? -16.878 10.907 19.933 1.00 94.81 291 TRP A O 1
ATOM 2326 N N . LEU A 1 292 ? -15.596 11.375 18.145 1.00 91.50 292 LEU A N 1
ATOM 2327 C CA . LEU A 1 292 ? -16.500 12.389 17.604 1.00 91.50 292 LEU A CA 1
ATOM 2328 C C . LEU A 1 292 ? -17.681 11.768 16.848 1.00 91.50 292 LEU A C 1
ATOM 2330 O O . LEU A 1 292 ? -18.818 12.167 17.087 1.00 91.50 292 LEU A O 1
ATOM 2334 N N . ASP A 1 293 ? -17.424 10.775 15.992 1.00 89.69 293 ASP A N 1
ATOM 2335 C CA . ASP A 1 293 ? -18.463 9.985 15.321 1.00 89.69 293 ASP A CA 1
ATOM 2336 C C . ASP A 1 293 ? -18.070 8.497 15.273 1.00 89.69 293 ASP A C 1
ATOM 2338 O O . ASP A 1 293 ? -17.039 8.126 14.708 1.00 89.69 293 ASP A O 1
ATOM 2342 N N . ARG A 1 294 ? -18.916 7.624 15.841 1.00 89.44 294 ARG A N 1
ATOM 2343 C CA . ARG A 1 294 ? -18.725 6.159 15.845 1.00 89.44 294 ARG A CA 1
ATOM 2344 C C . ARG A 1 294 ? -18.825 5.525 14.453 1.00 89.44 294 ARG A C 1
ATOM 2346 O O . ARG A 1 294 ? -18.419 4.374 14.285 1.00 89.44 294 ARG A O 1
ATOM 2353 N N . ARG A 1 295 ? -19.345 6.256 13.463 1.00 88.38 295 ARG A N 1
ATOM 2354 C CA . ARG A 1 295 ? -19.447 5.826 12.061 1.00 88.38 295 ARG A CA 1
ATOM 2355 C C . ARG A 1 295 ? -18.194 6.164 11.254 1.00 88.38 295 ARG A C 1
ATOM 2357 O O . ARG A 1 295 ? -17.950 5.506 10.249 1.00 88.38 295 ARG A O 1
ATOM 2364 N N . HIS A 1 296 ? -17.388 7.135 11.700 1.00 91.62 296 HIS A N 1
ATOM 2365 C CA . HIS A 1 296 ? -16.072 7.402 11.114 1.00 91.62 296 HIS A CA 1
ATOM 2366 C C . HIS A 1 296 ? -15.091 6.338 11.595 1.00 91.62 296 HIS A C 1
ATOM 2368 O O . HIS A 1 296 ? -14.714 6.355 12.768 1.00 91.62 296 HIS A O 1
ATOM 2374 N N . VAL A 1 297 ? -14.656 5.424 10.729 1.00 92.81 297 VAL A N 1
ATOM 2375 C CA . VAL A 1 297 ? -13.618 4.446 11.098 1.00 92.81 297 VAL A CA 1
ATOM 2376 C C . VAL A 1 297 ? -12.239 4.998 10.767 1.00 92.81 297 VAL A C 1
ATOM 2378 O O . VAL A 1 297 ? -12.019 5.508 9.672 1.00 92.81 297 VAL A O 1
ATOM 2381 N N . GLN A 1 298 ? -11.299 4.853 11.703 1.00 93.50 298 GLN A N 1
ATOM 2382 C CA . GLN A 1 298 ? -9.881 5.034 11.412 1.00 93.50 298 GLN A CA 1
ATOM 2383 C C . GLN A 1 298 ? -9.152 3.685 11.348 1.00 93.50 298 GLN A C 1
ATOM 2385 O O . GLN A 1 298 ? -9.298 2.855 12.250 1.00 93.50 298 GLN A O 1
ATOM 2390 N N . HIS A 1 299 ? -8.357 3.491 10.297 1.00 96.56 299 HIS A N 1
ATOM 2391 C CA . HIS A 1 299 ? -7.491 2.336 10.085 1.00 96.56 299 HIS A CA 1
ATOM 2392 C C . HIS A 1 299 ? -6.040 2.667 10.456 1.00 96.56 299 HIS A C 1
ATOM 2394 O O . HIS A 1 299 ? -5.401 3.513 9.832 1.00 96.56 299 HIS A O 1
ATOM 2400 N N . HIS A 1 300 ? -5.485 1.994 11.463 1.00 90.38 300 HIS A N 1
ATOM 2401 C CA . HIS A 1 300 ? -4.062 2.131 11.789 1.00 90.38 300 HIS A CA 1
ATOM 2402 C C . HIS A 1 300 ? -3.183 1.169 10.985 1.00 90.38 300 HIS A C 1
ATOM 2404 O O . HIS A 1 300 ? -3.584 0.040 10.713 1.00 90.38 300 HIS A O 1
ATOM 2410 N N . THR A 1 301 ? -1.949 1.576 10.694 1.00 91.31 301 THR A N 1
ATOM 2411 C CA . THR A 1 301 ? -0.881 0.675 10.245 1.00 91.31 301 THR A CA 1
ATOM 2412 C C . THR A 1 301 ? 0.473 1.112 10.795 1.00 91.31 301 THR A C 1
ATOM 2414 O O . THR A 1 301 ? 0.790 2.302 10.774 1.00 91.31 301 THR A O 1
ATOM 2417 N N . ARG A 1 302 ? 1.299 0.171 11.259 1.00 90.88 302 ARG A N 1
ATOM 2418 C CA . ARG A 1 302 ? 2.752 0.357 11.367 1.00 90.88 302 ARG A CA 1
ATOM 2419 C C . ARG A 1 302 ? 3.405 -0.389 10.212 1.00 90.88 302 ARG A C 1
ATOM 2421 O O . ARG A 1 302 ? 4.001 -1.442 10.417 1.00 90.88 302 ARG A O 1
ATOM 2428 N N . ARG A 1 303 ? 3.291 0.141 8.986 1.00 89.44 303 ARG A N 1
ATOM 2429 C CA . ARG A 1 303 ? 3.647 -0.600 7.755 1.00 89.44 303 ARG A CA 1
ATOM 2430 C C . ARG A 1 303 ? 5.075 -1.166 7.732 1.00 89.44 303 ARG A C 1
ATOM 2432 O O . ARG A 1 303 ? 5.344 -2.094 6.985 1.00 89.44 303 ARG A O 1
ATOM 2439 N N . TRP A 1 304 ? 5.971 -0.621 8.556 1.00 90.25 304 TRP A N 1
ATOM 2440 C CA . TRP A 1 304 ? 7.376 -1.009 8.673 1.00 90.25 304 TRP A CA 1
ATOM 2441 C C . TRP A 1 304 ? 7.722 -1.906 9.868 1.00 90.25 304 TRP A C 1
ATOM 2443 O O . TRP A 1 304 ? 8.812 -2.472 9.886 1.00 90.25 304 TRP A O 1
ATOM 2453 N N . ASN A 1 305 ? 6.843 -2.063 10.859 1.00 89.81 305 ASN A N 1
ATOM 2454 C CA . ASN A 1 305 ? 7.098 -2.968 11.981 1.00 89.81 305 ASN A CA 1
ATOM 2455 C C . ASN A 1 305 ? 6.794 -4.426 11.606 1.00 89.81 305 ASN A C 1
ATOM 2457 O O . ASN A 1 305 ? 6.045 -4.682 10.669 1.00 89.81 305 ASN A O 1
ATOM 2461 N N . ARG A 1 306 ? 7.364 -5.377 12.357 1.00 89.50 306 ARG A N 1
ATOM 2462 C CA . ARG A 1 306 ? 6.962 -6.803 12.319 1.00 89.50 306 ARG A CA 1
ATOM 2463 C C . ARG A 1 306 ? 6.141 -7.236 13.529 1.00 89.50 306 ARG A C 1
ATOM 2465 O O . ARG A 1 306 ? 5.551 -8.319 13.514 1.00 89.50 306 ARG A O 1
ATOM 2472 N N . ASP A 1 307 ? 6.130 -6.416 14.577 1.00 90.31 307 ASP A N 1
ATOM 2473 C CA . ASP A 1 307 ? 5.233 -6.513 15.725 1.00 90.31 307 ASP A CA 1
ATOM 2474 C C . ASP A 1 307 ? 4.155 -5.422 15.607 1.00 90.31 307 ASP A C 1
ATOM 2476 O O . ASP A 1 307 ? 4.453 -4.228 15.674 1.00 90.31 307 ASP A O 1
ATOM 2480 N N . HIS A 1 308 ? 2.909 -5.855 15.419 1.00 93.25 308 HIS A N 1
ATOM 2481 C CA . HIS A 1 308 ? 1.728 -5.018 15.198 1.00 93.25 308 HIS A CA 1
ATOM 2482 C C . HIS A 1 308 ? 0.836 -4.932 16.446 1.00 93.25 308 HIS A C 1
ATOM 2484 O O . HIS A 1 308 ? -0.342 -4.570 16.372 1.00 93.25 308 HIS A O 1
ATOM 2490 N N . SER A 1 309 ? 1.353 -5.326 17.618 1.00 92.31 309 SER A N 1
ATOM 2491 C CA . SER A 1 309 ? 0.526 -5.397 18.825 1.00 92.31 309 SER A CA 1
ATOM 2492 C C . SER A 1 309 ? 0.030 -4.026 19.284 1.00 92.31 309 SER A C 1
ATOM 2494 O O . SER A 1 309 ? -1.097 -3.944 19.758 1.00 92.31 309 SER A O 1
ATOM 2496 N N . ASP A 1 310 ? 0.790 -2.938 19.123 1.00 92.12 310 ASP A N 1
ATOM 2497 C CA . ASP A 1 310 ? 0.325 -1.622 19.586 1.00 92.12 310 ASP A CA 1
ATOM 2498 C C . ASP A 1 310 ? -0.835 -1.068 18.747 1.00 92.12 310 ASP A C 1
ATOM 2500 O O . ASP A 1 310 ? -1.809 -0.577 19.322 1.00 92.12 310 ASP A O 1
ATOM 2504 N N . GLU A 1 311 ? -0.790 -1.159 17.414 1.00 93.31 311 GLU A N 1
ATOM 2505 C CA . GLU A 1 311 ? -1.890 -0.672 16.584 1.00 93.31 311 GLU A CA 1
ATOM 2506 C C . GLU A 1 311 ? -3.103 -1.599 16.611 1.00 93.31 311 GLU A C 1
ATOM 2508 O O . GLU A 1 311 ? -4.223 -1.087 16.635 1.00 93.31 311 GLU A O 1
ATOM 2513 N N . LEU A 1 312 ? -2.907 -2.924 16.696 1.00 95.44 312 LEU A N 1
ATOM 2514 C CA . LEU A 1 312 ? -4.006 -3.870 16.903 1.00 95.44 312 LEU A CA 1
ATOM 2515 C C . LEU A 1 312 ? -4.708 -3.590 18.236 1.00 95.44 312 LEU A C 1
ATOM 2517 O O . LEU A 1 312 ? -5.931 -3.497 18.264 1.00 95.44 312 LEU A O 1
ATOM 2521 N N . GLN A 1 313 ? -3.962 -3.382 19.327 1.00 95.75 313 GLN A N 1
ATOM 2522 C CA . GLN A 1 313 ? -4.527 -3.040 20.637 1.00 95.75 313 GLN A CA 1
ATOM 2523 C C . GLN A 1 313 ? -5.239 -1.681 20.641 1.00 95.75 313 GLN A C 1
ATOM 2525 O O . GLN A 1 313 ? -6.340 -1.567 21.185 1.00 95.75 313 GLN A O 1
ATOM 2530 N N . SER A 1 314 ? -4.634 -0.656 20.033 1.00 95.25 314 SER A N 1
ATOM 2531 C CA . SER A 1 314 ? -5.209 0.691 19.975 1.00 95.25 314 SER A CA 1
ATOM 2532 C C . SER A 1 314 ? -6.484 0.715 19.122 1.00 95.25 314 SER A C 1
ATOM 2534 O O . SER A 1 314 ? -7.516 1.225 19.565 1.00 95.25 314 SER A O 1
ATOM 2536 N N . ALA A 1 315 ? -6.472 0.067 17.951 1.00 95.81 315 ALA A N 1
ATOM 2537 C CA . ALA A 1 315 ? -7.669 -0.132 17.138 1.00 95.81 315 ALA A CA 1
ATOM 2538 C C . ALA A 1 315 ? -8.738 -0.910 17.921 1.00 95.81 315 ALA A C 1
ATOM 2540 O O . ALA A 1 315 ? -9.866 -0.437 18.046 1.00 95.81 315 ALA A O 1
ATOM 2541 N N . TRP A 1 316 ? -8.376 -2.042 18.529 1.00 97.00 316 TRP A N 1
ATOM 2542 C CA . TRP A 1 316 ? -9.287 -2.912 19.274 1.00 97.00 316 TRP A CA 1
ATOM 2543 C C . TRP A 1 316 ? -10.014 -2.201 20.418 1.00 97.00 316 TRP A C 1
ATOM 2545 O O . TRP A 1 316 ? -11.240 -2.237 20.466 1.00 97.00 316 TRP A O 1
ATOM 2555 N N . LEU A 1 317 ? -9.311 -1.480 21.298 1.00 97.06 317 LEU A N 1
ATOM 2556 C CA . LEU A 1 317 ? -9.972 -0.742 22.386 1.00 97.06 317 LEU A CA 1
ATOM 2557 C C . LEU A 1 317 ? -10.859 0.402 21.898 1.00 97.06 317 LEU A C 1
ATOM 2559 O O . LEU A 1 317 ? -11.825 0.761 22.573 1.00 97.06 317 LEU A O 1
ATOM 2563 N N . ASN A 1 318 ? -10.561 0.973 20.738 1.00 96.56 318 ASN A N 1
ATOM 2564 C CA . ASN A 1 318 ? -11.423 1.969 20.120 1.00 96.56 318 ASN A CA 1
ATOM 2565 C C . ASN A 1 318 ? -12.609 1.326 19.368 1.00 96.56 318 ASN A C 1
ATOM 2567 O O . ASN A 1 318 ? -13.547 2.028 18.990 1.00 96.56 318 ASN A O 1
ATOM 2571 N N . GLY A 1 319 ? -12.613 0.002 19.174 1.00 95.56 319 GLY A N 1
ATOM 2572 C CA . GLY A 1 319 ? -13.527 -0.699 18.266 1.00 95.56 319 GLY A CA 1
ATOM 2573 C C . GLY A 1 319 ? -13.274 -0.348 16.793 1.00 95.56 319 GLY A C 1
ATOM 2574 O O . GLY A 1 319 ? -14.182 -0.461 15.979 1.00 95.56 319 GLY A O 1
ATOM 2575 N N . CYS A 1 320 ? -12.074 0.149 16.480 1.00 94.62 320 CYS A N 1
ATOM 2576 C CA . CYS A 1 320 ? -11.605 0.676 15.198 1.00 94.62 320 CYS A CA 1
ATOM 2577 C C . CYS A 1 320 ? -11.029 -0.414 14.276 1.00 94.62 320 CYS A C 1
ATOM 2579 O O . CYS A 1 320 ? -11.118 -1.607 14.566 1.00 94.62 320 CYS A O 1
ATOM 2581 N N . GLY A 1 321 ? -10.461 0.003 13.141 1.00 92.31 321 GLY A N 1
ATOM 2582 C CA . GLY A 1 321 ? -9.876 -0.895 12.150 1.00 92.31 321 GLY A CA 1
ATOM 2583 C C . GLY A 1 321 ? -8.352 -0.830 12.031 1.00 92.31 321 GLY A C 1
ATOM 2584 O O . GLY A 1 321 ? -7.689 0.004 12.649 1.00 92.31 321 GLY A O 1
ATOM 2585 N N . VAL A 1 322 ? -7.799 -1.692 11.174 1.00 95.88 322 VAL A N 1
ATOM 2586 C CA . VAL A 1 322 ? -6.398 -1.628 10.722 1.00 95.88 322 VAL A CA 1
ATOM 2587 C C . VAL A 1 322 ? -6.290 -1.679 9.197 1.00 95.88 322 VAL A C 1
ATOM 2589 O O . VAL A 1 322 ? -7.123 -2.285 8.519 1.00 95.88 322 VAL A O 1
ATOM 2592 N N . LEU A 1 323 ? -5.247 -1.035 8.672 1.00 96.94 323 LEU A N 1
ATOM 2593 C CA . LEU A 1 323 ? -4.842 -1.080 7.272 1.00 96.94 323 LEU A CA 1
ATOM 2594 C C . LEU A 1 323 ? -3.720 -2.121 7.153 1.00 96.94 323 LEU A C 1
ATOM 2596 O O . LEU A 1 323 ? -2.568 -1.875 7.524 1.00 96.94 323 LEU A O 1
ATOM 2600 N N . LEU A 1 324 ? -4.080 -3.313 6.683 1.00 96.56 324 LEU A N 1
ATOM 2601 C CA . LEU A 1 324 ? -3.156 -4.423 6.490 1.00 96.56 324 LEU A CA 1
ATOM 2602 C C . LEU A 1 324 ? -2.192 -4.092 5.350 1.00 96.56 324 LEU A C 1
ATOM 2604 O O . LEU A 1 324 ? -2.589 -3.970 4.189 1.00 96.56 324 LEU A O 1
ATOM 2608 N N . TRP A 1 325 ? -0.915 -3.980 5.698 1.00 94.00 325 TRP A N 1
ATOM 2609 C CA . TRP A 1 325 ? 0.165 -3.689 4.768 1.00 94.00 325 TRP A CA 1
ATOM 2610 C C . TRP A 1 325 ? 1.357 -4.579 5.131 1.00 94.00 325 TRP A C 1
ATOM 2612 O O . TRP A 1 325 ? 1.938 -4.428 6.203 1.00 94.00 325 TRP A O 1
ATOM 2622 N N . ASP A 1 326 ? 1.670 -5.560 4.279 1.00 91.94 326 ASP A N 1
ATOM 2623 C CA . ASP A 1 326 ? 2.778 -6.511 4.480 1.00 91.94 326 ASP A CA 1
ATOM 2624 C C . ASP A 1 326 ? 3.881 -6.404 3.405 1.00 91.94 326 ASP A C 1
ATOM 2626 O O . ASP A 1 326 ? 5.033 -6.775 3.644 1.00 91.94 326 ASP A O 1
ATOM 2630 N N . ASN A 1 327 ? 3.529 -5.841 2.247 1.00 91.94 327 ASN A N 1
ATOM 2631 C CA . ASN A 1 327 ? 4.375 -5.559 1.093 1.00 91.94 327 ASN A CA 1
ATOM 2632 C C . ASN A 1 327 ? 4.421 -4.037 0.854 1.00 91.94 327 ASN A C 1
ATOM 2634 O O . ASN A 1 327 ? 3.570 -3.478 0.157 1.00 91.94 327 ASN A O 1
ATOM 2638 N N . VAL A 1 328 ? 5.383 -3.340 1.464 1.00 91.88 328 VAL A N 1
ATOM 2639 C CA . VAL A 1 328 ? 5.452 -1.871 1.412 1.00 91.88 328 VAL A CA 1
ATOM 2640 C C . VAL A 1 328 ? 6.202 -1.427 0.169 1.00 91.88 328 VAL A C 1
ATOM 2642 O O . VAL A 1 328 ? 7.428 -1.483 0.112 1.00 91.88 328 VAL A O 1
ATOM 2645 N N . PHE A 1 329 ? 5.445 -1.024 -0.854 1.00 91.06 329 PHE A N 1
ATOM 2646 C CA . PHE A 1 329 ? 5.956 -0.546 -2.145 1.00 91.06 329 PHE A CA 1
ATOM 2647 C C . PHE A 1 329 ? 6.969 -1.493 -2.818 1.00 91.06 329 PHE A C 1
ATOM 2649 O O . PHE A 1 3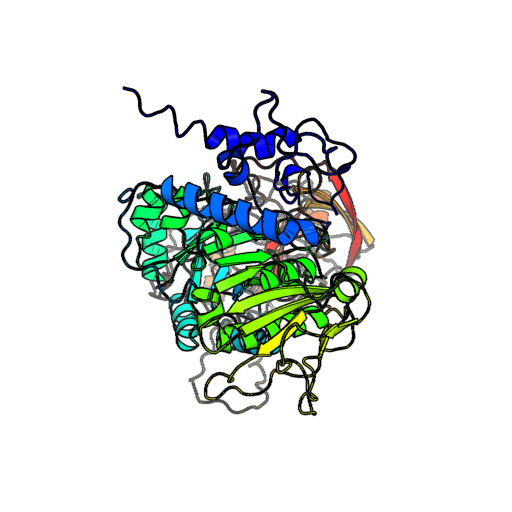29 ? 7.844 -1.059 -3.565 1.00 91.06 329 PHE A O 1
ATOM 2656 N N . GLY A 1 330 ? 6.860 -2.798 -2.551 1.00 89.00 330 GLY A N 1
ATOM 2657 C CA . GLY A 1 330 ? 7.764 -3.826 -3.065 1.00 89.00 330 GLY A CA 1
ATOM 2658 C C . GLY A 1 330 ? 8.802 -4.369 -2.080 1.00 89.00 330 GLY A C 1
ATOM 2659 O O . GLY A 1 330 ? 9.547 -5.269 -2.463 1.00 89.00 330 GLY A O 1
ATOM 2660 N N . SER A 1 331 ? 8.848 -3.855 -0.848 1.00 90.44 331 SER A N 1
ATOM 2661 C CA . SER A 1 331 ? 9.675 -4.363 0.256 1.00 90.44 331 SER A CA 1
ATOM 2662 C C . SER A 1 331 ? 8.873 -5.339 1.126 1.00 90.44 331 SER A C 1
ATOM 2664 O O . SER A 1 331 ? 7.789 -4.989 1.604 1.00 90.44 331 SER A O 1
ATOM 2666 N N . TRP A 1 332 ? 9.385 -6.551 1.378 1.00 92.25 332 TRP A N 1
ATOM 2667 C CA . TRP A 1 332 ? 8.679 -7.539 2.214 1.00 92.25 332 TRP A CA 1
ATOM 2668 C C . TRP A 1 332 ? 8.914 -7.279 3.707 1.00 92.25 332 TRP A C 1
ATOM 2670 O O . TRP A 1 332 ? 9.923 -7.699 4.282 1.00 92.25 332 TRP A O 1
ATOM 2680 N N . VAL A 1 333 ? 7.957 -6.603 4.345 1.00 91.00 333 VAL A N 1
ATOM 2681 C CA . VAL A 1 333 ? 7.982 -6.361 5.794 1.00 91.00 333 VAL A CA 1
ATOM 2682 C C . VAL A 1 333 ? 7.411 -7.563 6.534 1.00 91.00 333 VAL A C 1
ATOM 2684 O O . VAL A 1 333 ? 8.116 -8.102 7.386 1.00 91.00 333 VAL A O 1
ATOM 2687 N N . GLY A 1 334 ? 6.212 -8.018 6.135 1.00 89.81 334 GLY A N 1
ATOM 2688 C CA . GLY A 1 334 ? 5.489 -9.181 6.670 1.00 89.81 334 GLY A CA 1
ATOM 2689 C C . GLY A 1 334 ? 4.938 -9.017 8.099 1.00 89.81 334 GLY A C 1
ATOM 2690 O O . GLY A 1 334 ? 5.414 -8.194 8.868 1.00 89.81 334 GLY A O 1
ATOM 2691 N N . TRP A 1 335 ? 3.963 -9.852 8.478 1.00 91.62 335 TRP A N 1
ATOM 2692 C CA . TRP A 1 335 ? 3.366 -9.878 9.828 1.00 91.62 335 TRP A CA 1
ATOM 2693 C C . TRP A 1 335 ? 3.719 -11.182 10.565 1.00 91.62 335 TRP A C 1
ATOM 2695 O O . TRP A 1 335 ? 3.660 -12.270 9.978 1.00 91.62 335 TRP A O 1
ATOM 2705 N N . ASN A 1 336 ? 4.027 -11.112 11.865 1.00 90.62 336 ASN A N 1
ATOM 2706 C CA . ASN A 1 336 ? 4.264 -12.313 12.679 1.00 90.62 336 ASN A CA 1
ATOM 2707 C C . ASN A 1 336 ? 2.987 -13.168 12.887 1.00 90.62 336 ASN A C 1
ATOM 2709 O O . ASN A 1 336 ? 1.873 -12.771 12.539 1.00 90.62 336 ASN A O 1
ATOM 2713 N N . GLU A 1 337 ? 3.143 -14.391 13.397 1.00 88.69 337 GLU A N 1
ATOM 2714 C CA . GLU A 1 337 ? 2.033 -15.338 13.601 1.00 88.69 337 GLU A CA 1
ATOM 2715 C C . GLU A 1 337 ? 1.021 -14.907 14.677 1.00 88.69 337 GLU A C 1
ATOM 2717 O O . GLU A 1 337 ? -0.188 -14.974 14.435 1.00 88.69 337 GLU A O 1
ATOM 2722 N N . ARG A 1 338 ? 1.500 -14.425 15.833 1.00 89.56 338 ARG A N 1
ATOM 2723 C CA . ARG A 1 338 ? 0.671 -13.937 16.949 1.00 89.56 338 ARG A CA 1
ATOM 2724 C C . ARG A 1 338 ? -0.290 -12.841 16.488 1.00 89.56 338 ARG A C 1
ATOM 2726 O O . ARG A 1 338 ? -1.474 -12.895 16.809 1.00 89.56 338 ARG A O 1
ATOM 2733 N N . ASP A 1 339 ? 0.193 -11.891 15.695 1.00 92.38 339 ASP A N 1
ATOM 2734 C CA . ASP A 1 339 ? -0.595 -10.734 15.258 1.00 92.38 339 ASP A CA 1
ATOM 2735 C C . ASP A 1 339 ? -1.545 -11.066 14.105 1.00 92.38 339 ASP A C 1
ATOM 2737 O O . ASP A 1 339 ? -2.682 -10.591 14.096 1.00 92.38 339 ASP A O 1
ATOM 2741 N N . ARG A 1 340 ? -1.158 -11.979 13.201 1.00 92.62 340 ARG A N 1
ATOM 2742 C CA . ARG A 1 340 ? -2.097 -12.595 12.246 1.00 92.62 340 ARG A CA 1
ATOM 2743 C C . ARG A 1 340 ? -3.248 -13.299 12.978 1.00 92.62 340 ARG A C 1
ATOM 2745 O O . ARG A 1 340 ? -4.412 -13.075 12.652 1.00 92.62 340 ARG A O 1
ATOM 2752 N N . ALA A 1 341 ? -2.954 -14.090 14.013 1.00 89.56 341 ALA A N 1
ATOM 2753 C CA . ALA A 1 341 ? -3.974 -14.759 14.827 1.00 89.56 341 ALA A CA 1
ATOM 2754 C C . ALA A 1 341 ? -4.834 -13.777 15.648 1.00 89.56 341 ALA A C 1
ATOM 2756 O O . ALA A 1 341 ? -6.055 -13.940 15.723 1.00 89.56 341 ALA A O 1
ATOM 2757 N N . GLY A 1 342 ? -4.225 -12.732 16.217 1.00 91.31 342 GLY A N 1
ATOM 2758 C CA . GLY A 1 342 ? -4.923 -11.636 16.891 1.00 91.31 342 GLY A CA 1
ATOM 2759 C C . GLY A 1 342 ? -5.899 -10.921 15.956 1.00 91.31 342 GLY A C 1
ATOM 2760 O O . GLY A 1 342 ? -7.065 -10.737 16.302 1.00 91.31 342 GLY A O 1
ATOM 2761 N N . HIS A 1 343 ? -5.480 -10.625 14.726 1.00 94.94 343 HIS A N 1
ATOM 2762 C CA . HIS A 1 343 ? -6.350 -10.030 13.718 1.00 94.94 343 HIS A CA 1
ATOM 2763 C C . HIS A 1 343 ? -7.495 -10.971 13.292 1.00 94.94 343 HIS A C 1
ATOM 2765 O O . HIS A 1 343 ? -8.644 -10.531 13.260 1.00 94.94 343 HIS A O 1
ATOM 2771 N N . ARG A 1 344 ? -7.253 -12.281 13.081 1.00 92.75 344 ARG A N 1
ATOM 2772 C CA . ARG A 1 344 ? -8.334 -13.273 12.836 1.00 92.75 344 ARG A CA 1
ATOM 2773 C C . ARG A 1 344 ? -9.416 -13.233 13.923 1.00 92.75 344 ARG A C 1
ATOM 2775 O O . ARG A 1 344 ? -10.609 -13.329 13.630 1.00 92.75 344 ARG A O 1
ATOM 2782 N N . ARG A 1 345 ? -9.000 -13.050 15.178 1.00 90.50 345 ARG A N 1
ATOM 2783 C CA . ARG A 1 345 ? -9.874 -12.919 16.354 1.00 90.50 345 ARG A CA 1
ATOM 2784 C C . ARG A 1 345 ? -10.628 -11.580 16.380 1.00 90.50 345 ARG A C 1
ATOM 2786 O O . ARG A 1 345 ? -11.830 -11.582 16.648 1.00 90.50 345 ARG A O 1
ATOM 2793 N N . MET A 1 346 ? -9.989 -10.470 15.997 1.00 94.25 346 MET A N 1
ATOM 2794 C CA . MET A 1 346 ? -10.669 -9.178 15.793 1.00 94.25 346 MET A CA 1
ATOM 2795 C C . MET A 1 346 ? -11.754 -9.270 14.712 1.00 94.25 346 MET A C 1
ATOM 2797 O O . MET A 1 346 ? -12.899 -8.899 14.967 1.00 94.25 346 MET A O 1
ATOM 2801 N N . ARG A 1 347 ? -11.439 -9.835 13.533 1.00 92.50 347 ARG A N 1
ATOM 2802 C CA . ARG A 1 347 ? -12.398 -10.022 12.423 1.00 92.50 347 ARG A CA 1
ATOM 2803 C C . ARG A 1 347 ? -13.642 -10.790 12.852 1.00 92.50 347 ARG A C 1
ATOM 2805 O O . ARG A 1 347 ? -14.749 -10.409 12.480 1.00 92.50 347 ARG A O 1
ATOM 2812 N N . HIS A 1 348 ? -13.474 -11.846 13.647 1.00 89.19 348 HIS A N 1
ATOM 2813 C CA . HIS A 1 348 ? -14.594 -12.631 14.158 1.00 89.19 348 HIS A CA 1
ATOM 2814 C C . HIS A 1 348 ? -15.569 -11.767 14.983 1.00 89.19 348 HIS A C 1
ATOM 2816 O O . HIS A 1 348 ? -16.769 -11.769 14.717 1.00 89.19 348 HIS A O 1
ATOM 2822 N N . VAL A 1 349 ? -15.063 -10.971 15.930 1.00 91.81 349 VAL A N 1
ATOM 2823 C CA . VAL A 1 349 ? -15.900 -10.097 16.774 1.00 91.81 349 VAL A CA 1
ATOM 2824 C C . VAL A 1 349 ? -16.470 -8.916 15.981 1.00 91.81 349 VAL A C 1
ATOM 2826 O O . VAL A 1 349 ? -17.653 -8.614 16.119 1.00 91.81 349 VAL A O 1
ATOM 2829 N N . HIS A 1 350 ? -15.693 -8.295 15.088 1.00 93.38 350 HIS A N 1
ATOM 2830 C CA . HIS A 1 350 ? -16.175 -7.203 14.231 1.00 93.38 350 HIS A CA 1
ATOM 2831 C C . HIS A 1 350 ? -17.365 -7.635 13.352 1.00 93.38 350 HIS A C 1
ATOM 2833 O O . HIS A 1 350 ? -18.294 -6.854 13.152 1.00 93.38 350 HIS A O 1
ATOM 2839 N N . ARG A 1 351 ? -17.384 -8.890 12.878 1.00 89.50 351 ARG A N 1
ATOM 2840 C CA . ARG A 1 351 ? -18.490 -9.443 12.075 1.00 89.50 351 ARG A CA 1
ATOM 2841 C C . ARG A 1 351 ? -19.750 -9.745 12.894 1.00 89.50 351 ARG A C 1
ATOM 2843 O O . ARG A 1 351 ? -20.844 -9.587 12.363 1.00 89.50 351 ARG A O 1
ATOM 2850 N N . TRP A 1 352 ? -19.616 -10.151 14.160 1.00 88.94 352 TRP A N 1
ATOM 2851 C CA . TRP A 1 352 ? -20.755 -10.506 15.024 1.00 88.94 352 TRP A CA 1
ATOM 2852 C C . TRP A 1 352 ? -21.337 -9.347 15.839 1.00 88.94 352 TRP A C 1
ATOM 2854 O O . TRP A 1 352 ? -22.506 -9.406 16.211 1.00 88.94 352 TRP A O 1
ATOM 2864 N N . PHE A 1 353 ? -20.543 -8.311 16.116 1.00 92.50 353 PHE A N 1
ATOM 2865 C CA . PHE A 1 353 ? -20.919 -7.197 16.996 1.00 92.50 353 PHE A CA 1
ATOM 2866 C C . PHE A 1 353 ? -20.713 -5.819 16.352 1.00 92.50 353 PHE A C 1
ATOM 2868 O O . PHE A 1 353 ? -20.707 -4.805 17.049 1.00 92.50 353 PHE A O 1
ATOM 2875 N N . GLY A 1 354 ? -20.525 -5.751 15.030 1.00 91.81 354 GLY A N 1
ATOM 2876 C CA . GLY A 1 354 ? -20.316 -4.489 14.313 1.00 91.81 354 GLY A CA 1
ATOM 2877 C C . GLY A 1 354 ? -21.443 -3.468 14.521 1.00 91.81 354 GLY A C 1
ATOM 2878 O O . GLY A 1 354 ? -21.174 -2.275 14.573 1.00 91.81 354 GLY A O 1
ATOM 2879 N N . ASP A 1 355 ? -22.676 -3.931 14.738 1.00 91.69 355 ASP A N 1
ATOM 2880 C CA . ASP A 1 355 ? -23.832 -3.106 15.107 1.00 91.69 355 ASP A CA 1
ATOM 2881 C C . ASP A 1 355 ? -23.673 -2.432 16.483 1.00 91.69 355 ASP A C 1
ATOM 2883 O O . ASP A 1 355 ? -24.007 -1.257 16.639 1.00 91.69 355 ASP A O 1
ATOM 2887 N N . LEU A 1 356 ? -23.122 -3.159 17.458 1.00 93.38 356 LEU A N 1
ATOM 2888 C CA . LEU A 1 356 ? -22.862 -2.710 18.827 1.00 93.38 356 LEU A CA 1
ATOM 2889 C C . LEU A 1 356 ? -21.611 -1.817 18.912 1.00 93.38 356 LEU A C 1
ATOM 2891 O O . LEU A 1 356 ? -21.574 -0.888 19.715 1.00 93.38 356 LEU A O 1
ATOM 2895 N N . LEU A 1 357 ? -20.608 -2.053 18.060 1.00 94.38 357 LEU A N 1
ATOM 2896 C CA . LEU A 1 357 ? -19.436 -1.178 17.910 1.00 94.38 357 LEU A CA 1
ATOM 2897 C C . LEU A 1 357 ? -19.782 0.145 17.203 1.00 94.38 357 LEU A C 1
ATOM 2899 O O . LEU A 1 357 ? -19.135 1.164 17.447 1.00 94.38 357 LEU A O 1
ATOM 2903 N N . GLU A 1 358 ? -20.787 0.136 16.330 1.00 90.88 358 GLU A N 1
ATOM 2904 C CA . GLU A 1 358 ? -21.283 1.306 15.599 1.00 90.88 358 GLU A CA 1
ATOM 2905 C C . GLU A 1 358 ? -22.269 2.143 16.436 1.00 90.88 358 GLU A C 1
ATOM 2907 O O . GLU A 1 358 ? -22.124 3.361 16.497 1.00 90.88 358 GLU A O 1
ATOM 2912 N N . ASN A 1 359 ? -23.238 1.505 17.106 1.00 91.06 359 ASN A N 1
ATOM 2913 C CA . ASN A 1 359 ? -24.395 2.184 17.716 1.00 91.06 359 ASN A CA 1
ATOM 2914 C C . ASN A 1 359 ? -24.478 2.074 19.252 1.00 91.06 359 ASN A C 1
ATOM 2916 O O . ASN A 1 359 ? -25.356 2.691 19.852 1.00 91.06 359 ASN A O 1
ATOM 2920 N N . GLY A 1 360 ? -23.628 1.265 19.893 1.00 93.62 360 GLY A N 1
ATOM 2921 C CA . GLY A 1 360 ? -23.686 1.013 21.336 1.00 93.62 360 GLY A CA 1
ATOM 2922 C C . GLY A 1 360 ? -23.027 2.094 22.199 1.00 93.62 360 GLY A C 1
ATOM 2923 O O . GLY A 1 360 ? -22.104 2.791 21.772 1.00 93.62 360 GLY A O 1
ATOM 2924 N N . ASP A 1 361 ? -23.448 2.169 23.462 1.00 95.56 361 ASP A N 1
ATOM 2925 C CA . ASP A 1 361 ? -22.860 3.031 24.489 1.00 95.56 361 ASP A CA 1
ATOM 2926 C C . ASP A 1 361 ? -21.399 2.637 24.753 1.00 95.56 361 ASP A C 1
ATOM 2928 O O . ASP A 1 361 ? -21.103 1.643 25.429 1.00 95.56 361 ASP A O 1
ATOM 2932 N N . TRP A 1 362 ? -20.464 3.436 24.236 1.00 97.25 362 TRP A N 1
ATOM 2933 C CA . TRP A 1 362 ? -19.033 3.223 24.431 1.00 97.25 362 TRP A CA 1
ATOM 2934 C C . TRP A 1 362 ? -18.545 3.805 25.761 1.00 97.25 362 TRP A C 1
ATOM 2936 O O . TRP A 1 362 ? -18.596 5.007 26.018 1.00 97.25 362 TRP A O 1
ATOM 2946 N N . THR A 1 363 ? -18.002 2.934 26.609 1.00 97.56 363 THR A N 1
ATOM 2947 C CA . THR A 1 363 ? -17.274 3.288 27.829 1.00 97.56 363 THR A CA 1
ATOM 2948 C C . THR A 1 363 ? -15.791 2.916 27.666 1.00 97.56 363 THR A C 1
ATOM 2950 O O . THR A 1 363 ? -15.445 1.753 27.881 1.00 97.56 363 THR A O 1
ATOM 2953 N N . PRO A 1 364 ? -14.899 3.854 27.290 1.00 97.38 364 PRO A N 1
ATOM 2954 C CA . PRO A 1 364 ? -13.459 3.602 27.229 1.00 97.38 364 PRO A CA 1
ATOM 2955 C C . PRO A 1 364 ? -12.835 3.574 28.628 1.00 97.38 364 PRO A C 1
ATOM 2957 O O . PRO A 1 364 ? -13.255 4.337 29.504 1.00 97.38 364 PRO A O 1
ATOM 2960 N N . LEU A 1 365 ? -11.813 2.733 28.822 1.00 96.69 365 LEU A N 1
ATOM 2961 C CA . LEU A 1 365 ? -11.100 2.527 30.095 1.00 96.69 365 LEU A CA 1
ATOM 2962 C C . LEU A 1 365 ? -12.048 2.205 31.263 1.00 96.69 365 LEU A C 1
ATOM 2964 O O . LEU A 1 365 ? -12.129 2.936 32.258 1.00 96.69 365 LEU A O 1
ATOM 2968 N N . VAL A 1 366 ? -12.811 1.123 31.110 1.00 95.25 366 VAL A N 1
ATOM 2969 C CA . VAL A 1 366 ? -13.645 0.562 32.182 1.00 95.25 366 VAL A CA 1
ATOM 2970 C C . VAL A 1 366 ? -12.763 0.179 33.368 1.00 95.25 366 VAL A C 1
ATOM 2972 O O . VAL A 1 366 ? -11.637 -0.281 33.191 1.00 95.25 366 VAL A O 1
ATOM 2975 N N . ASP A 1 367 ? -13.276 0.387 34.578 1.00 93.56 367 ASP A N 1
ATOM 2976 C CA . ASP A 1 367 ? -12.605 -0.056 35.794 1.00 93.56 367 ASP A CA 1
ATOM 2977 C C . ASP A 1 367 ? -12.725 -1.584 35.930 1.00 93.56 367 ASP A C 1
ATOM 2979 O O . ASP A 1 367 ? -13.832 -2.126 35.957 1.00 93.56 367 ASP A O 1
ATOM 2983 N N . LEU A 1 368 ? -11.576 -2.260 35.968 1.00 93.38 368 LEU A N 1
ATOM 2984 C CA . LEU A 1 368 ? -11.423 -3.701 36.203 1.00 93.38 368 LEU A CA 1
ATOM 2985 C C . LEU A 1 368 ? -10.773 -3.984 37.576 1.00 93.38 368 LEU A C 1
ATOM 2987 O O . LEU A 1 368 ? -10.368 -5.108 37.869 1.00 93.38 368 LEU A O 1
ATOM 2991 N N . GLY A 1 369 ? -10.650 -2.956 38.418 1.00 92.19 369 GLY A N 1
ATOM 2992 C CA . GLY A 1 369 ? -10.011 -3.005 39.724 1.00 92.19 369 GLY A CA 1
ATOM 2993 C C . GLY A 1 369 ? -8.473 -2.939 39.685 1.00 92.19 369 GLY A C 1
ATOM 2994 O O . GLY A 1 369 ? -7.844 -3.224 38.661 1.00 92.19 369 GLY A O 1
ATOM 2995 N N . PRO A 1 370 ? -7.825 -2.619 40.827 1.00 91.88 370 PRO A N 1
ATOM 2996 C CA . PRO A 1 370 ? -6.384 -2.341 40.878 1.00 91.88 370 PRO A CA 1
ATOM 2997 C C . PRO A 1 370 ? -5.474 -3.489 40.416 1.00 91.88 370 PRO A C 1
ATOM 2999 O O . PRO A 1 370 ? -4.347 -3.243 39.993 1.00 91.88 370 PRO A O 1
ATOM 3002 N N . ALA A 1 371 ? -5.942 -4.739 40.484 1.00 92.00 371 ALA A N 1
ATOM 3003 C CA . ALA A 1 371 ? -5.180 -5.906 40.040 1.00 92.00 371 ALA A CA 1
ATOM 3004 C C . ALA A 1 371 ? -5.006 -5.948 38.510 1.00 92.00 371 ALA A C 1
ATOM 3006 O O . ALA A 1 371 ? -3.920 -6.269 38.031 1.00 92.00 371 ALA A O 1
ATOM 3007 N N . ALA A 1 372 ? -6.041 -5.577 37.748 1.00 94.38 372 ALA A N 1
ATOM 3008 C CA . ALA A 1 372 ? -5.966 -5.484 36.291 1.00 94.38 372 ALA A CA 1
ATOM 3009 C C . ALA A 1 372 ? -5.038 -4.339 35.855 1.00 94.38 372 ALA A C 1
ATOM 3011 O O . ALA A 1 372 ? -4.192 -4.525 34.983 1.00 94.38 372 ALA A O 1
ATOM 3012 N N . ASP A 1 373 ? -5.130 -3.191 36.532 1.00 93.31 373 ASP A N 1
ATOM 3013 C CA . ASP A 1 373 ? -4.252 -2.039 36.310 1.00 93.31 373 ASP A CA 1
ATOM 3014 C C . ASP A 1 373 ? -2.776 -2.345 36.604 1.00 93.31 373 ASP A C 1
ATOM 3016 O O . ASP A 1 373 ? -1.897 -2.008 35.806 1.00 93.31 373 ASP A O 1
ATOM 3020 N N . ALA A 1 374 ? -2.492 -3.041 37.710 1.00 92.56 374 ALA A N 1
ATOM 3021 C CA . ALA A 1 374 ? -1.146 -3.508 38.040 1.00 92.56 374 ALA A CA 1
ATOM 3022 C C . ALA A 1 374 ? -0.609 -4.520 37.009 1.00 92.56 374 ALA A C 1
ATOM 3024 O O . ALA A 1 374 ? 0.579 -4.496 36.688 1.00 92.56 374 ALA A O 1
ATOM 3025 N N . ALA A 1 375 ? -1.485 -5.361 36.449 1.00 94.25 375 ALA A N 1
ATOM 3026 C CA . ALA A 1 375 ? -1.173 -6.295 35.368 1.00 94.25 375 ALA A CA 1
ATOM 3027 C C . ALA A 1 375 ? -1.144 -5.651 33.962 1.00 94.25 375 ALA A C 1
ATOM 3029 O O . ALA A 1 375 ? -0.910 -6.349 32.979 1.00 94.25 375 ALA A O 1
ATOM 3030 N N . GLY A 1 376 ? -1.379 -4.337 33.834 1.00 96.06 376 GLY A N 1
ATOM 3031 C CA . GLY A 1 376 ? -1.387 -3.636 32.544 1.00 96.06 376 GLY A CA 1
ATOM 3032 C C . GLY A 1 376 ? -2.505 -4.079 31.591 1.00 96.06 376 GLY A C 1
ATOM 3033 O O . GLY A 1 376 ? -2.323 -4.019 30.369 1.00 96.06 376 GLY A O 1
ATOM 3034 N N . ILE A 1 377 ? -3.633 -4.537 32.145 1.00 96.81 377 ILE A N 1
ATOM 3035 C CA . ILE A 1 377 ? -4.827 -4.962 31.410 1.00 96.81 377 ILE A CA 1
ATOM 3036 C C . ILE A 1 377 ? -5.858 -3.838 31.403 1.00 96.81 377 ILE A C 1
ATOM 3038 O O . ILE A 1 377 ? -6.285 -3.359 32.452 1.00 96.81 377 ILE A O 1
ATOM 3042 N N . TYR A 1 378 ? -6.290 -3.450 30.206 1.00 97.94 378 TYR A N 1
ATOM 3043 C CA . TYR A 1 378 ? -7.243 -2.360 29.994 1.00 97.94 378 TYR A CA 1
ATOM 3044 C C . TYR A 1 378 ? -8.392 -2.826 29.106 1.00 97.94 378 TYR A C 1
ATOM 3046 O O . TYR A 1 378 ? -8.196 -3.685 28.243 1.00 97.94 378 TYR A O 1
ATOM 3054 N N . ALA A 1 379 ? -9.581 -2.248 29.299 1.00 97.62 379 ALA A N 1
ATOM 3055 C CA . ALA A 1 379 ? -10.763 -2.603 28.524 1.00 97.62 379 ALA A CA 1
ATOM 3056 C C . ALA A 1 379 ? -11.635 -1.405 28.128 1.00 97.62 379 ALA A C 1
ATOM 3058 O O . ALA A 1 379 ? -11.796 -0.440 28.880 1.00 97.62 379 ALA A O 1
ATOM 3059 N N . SER A 1 380 ? -12.267 -1.531 26.964 1.00 98.06 380 SER A N 1
ATOM 3060 C CA . SER A 1 380 ? -13.432 -0.749 26.549 1.00 98.06 380 SER A CA 1
ATOM 3061 C C . SER A 1 380 ? -14.669 -1.634 26.607 1.00 98.06 380 SER A C 1
ATOM 3063 O O . SER A 1 380 ? -14.605 -2.813 26.258 1.00 98.06 380 SER A O 1
ATOM 3065 N N . ARG A 1 381 ? -15.810 -1.061 26.994 1.00 97.69 381 ARG A N 1
ATOM 3066 C CA . ARG A 1 381 ? -17.118 -1.720 26.895 1.00 97.69 381 ARG A CA 1
ATOM 3067 C C . ARG A 1 381 ? -17.996 -1.003 25.879 1.00 97.69 381 ARG A C 1
ATOM 3069 O O . ARG A 1 381 ? -18.081 0.221 25.919 1.00 97.69 381 ARG A O 1
ATOM 3076 N N . PHE A 1 382 ? -18.689 -1.773 25.051 1.00 97.50 382 PHE A N 1
ATOM 3077 C CA . PHE A 1 382 ? -19.761 -1.330 24.161 1.00 97.50 382 PHE A CA 1
ATOM 3078 C C . PHE A 1 382 ? -21.062 -1.994 24.616 1.00 97.50 382 PHE A C 1
ATOM 3080 O O . PHE A 1 382 ? -21.070 -3.201 24.870 1.00 97.50 382 PHE A O 1
ATOM 3087 N N . ALA A 1 383 ? -22.132 -1.221 24.797 1.00 96.31 383 ALA A N 1
ATOM 3088 C CA . ALA A 1 383 ? -23.344 -1.698 25.460 1.00 96.31 383 ALA A CA 1
ATOM 3089 C C . ALA A 1 383 ? -24.642 -1.290 24.749 1.00 96.31 383 ALA A C 1
ATOM 3091 O O . ALA A 1 383 ? -24.728 -0.228 24.141 1.00 96.31 383 ALA A O 1
ATOM 3092 N N . ASP A 1 384 ? -25.664 -2.131 24.880 1.00 94.88 384 ASP A N 1
ATOM 3093 C CA . ASP A 1 384 ? -27.063 -1.792 24.626 1.00 94.88 384 ASP A CA 1
ATOM 3094 C C . ASP A 1 384 ? -27.942 -2.306 25.787 1.00 94.88 384 ASP A C 1
ATOM 3096 O O . ASP A 1 384 ? -27.439 -2.717 26.838 1.00 94.88 384 ASP A O 1
ATOM 3100 N N . ALA A 1 385 ? -29.268 -2.279 25.624 1.00 89.19 385 ALA A N 1
ATOM 3101 C CA . ALA A 1 385 ? -30.214 -2.711 26.654 1.00 89.19 385 ALA A CA 1
ATOM 3102 C C . ALA A 1 385 ? -30.086 -4.198 27.069 1.00 89.19 385 ALA A C 1
ATOM 3104 O O . ALA A 1 385 ? -30.529 -4.557 28.160 1.00 89.19 385 ALA A O 1
ATOM 3105 N N . GLY A 1 386 ? -29.502 -5.062 26.230 1.00 89.06 386 GLY A N 1
ATOM 3106 C CA . GLY A 1 386 ? -29.362 -6.504 26.469 1.00 89.06 386 GLY A CA 1
ATOM 3107 C C . GLY A 1 386 ? -27.925 -7.041 26.443 1.00 89.06 386 GLY A C 1
ATOM 3108 O O . GLY A 1 386 ? -27.662 -8.051 27.092 1.00 89.06 386 GLY A O 1
ATOM 3109 N N . ARG A 1 387 ? -26.996 -6.389 25.733 1.00 92.88 387 ARG A N 1
ATOM 3110 C CA . ARG A 1 387 ? -25.613 -6.843 25.493 1.00 92.88 387 ARG A CA 1
ATOM 3111 C C . ARG A 1 387 ? -24.586 -5.881 26.091 1.00 92.88 387 ARG A C 1
ATOM 3113 O O . ARG A 1 387 ? -24.743 -4.666 26.002 1.00 92.88 387 ARG A O 1
ATOM 3120 N N . ARG A 1 388 ? -23.493 -6.413 26.645 1.00 94.38 388 ARG A N 1
ATOM 3121 C CA . ARG A 1 388 ? -22.279 -5.665 27.019 1.00 94.38 388 ARG A CA 1
ATOM 3122 C C . ARG A 1 388 ? -21.054 -6.424 26.521 1.00 94.38 388 ARG A C 1
ATOM 3124 O O . ARG A 1 388 ? -20.684 -7.450 27.087 1.00 94.38 388 ARG A O 1
ATOM 3131 N N . LEU A 1 389 ? -20.447 -5.919 25.453 1.00 95.44 389 LEU A N 1
ATOM 3132 C CA . LEU A 1 389 ? -19.218 -6.441 24.865 1.00 95.44 389 LEU A CA 1
ATOM 3133 C C . LEU A 1 389 ? -18.016 -5.731 25.487 1.00 95.44 389 LEU A C 1
ATOM 3135 O O . LEU A 1 389 ? -17.908 -4.509 25.405 1.00 95.44 389 LEU A O 1
ATOM 3139 N N . TYR A 1 390 ? -17.107 -6.501 26.070 1.00 96.62 390 TYR A N 1
ATOM 3140 C CA . TYR A 1 390 ? -15.827 -6.057 26.603 1.00 96.62 390 TYR A CA 1
ATOM 3141 C C . TYR A 1 390 ? -14.725 -6.411 25.609 1.00 96.62 390 TYR A C 1
ATOM 3143 O O . TYR A 1 390 ? -14.534 -7.584 25.287 1.00 96.62 390 TYR A O 1
ATOM 3151 N N . LEU A 1 391 ? -13.989 -5.401 25.148 1.00 97.56 391 LEU A N 1
ATOM 3152 C CA . LEU A 1 391 ? -12.767 -5.557 24.362 1.00 97.56 391 LEU A CA 1
ATOM 3153 C C . LEU A 1 391 ? -11.584 -5.261 25.285 1.00 97.56 391 LEU A C 1
ATOM 3155 O O . LEU A 1 391 ? -11.522 -4.171 25.853 1.00 97.56 391 LEU A O 1
ATOM 3159 N N . LEU A 1 392 ? -10.686 -6.232 25.468 1.00 97.50 392 LEU A N 1
ATOM 3160 C CA . LEU A 1 392 ? -9.552 -6.165 26.396 1.00 97.50 392 LEU A CA 1
ATOM 3161 C C . LEU A 1 392 ? -8.211 -6.218 25.655 1.00 97.50 392 LEU A C 1
ATOM 3163 O O . LEU A 1 392 ? -8.104 -6.855 24.606 1.00 97.50 392 LEU A O 1
ATOM 3167 N N . VAL A 1 393 ? -7.172 -5.622 26.242 1.00 97.00 393 VAL A N 1
ATOM 3168 C CA . VAL A 1 393 ? -5.777 -5.710 25.771 1.00 97.00 393 VAL A CA 1
ATOM 3169 C C . VAL A 1 393 ? -4.810 -5.957 26.918 1.00 97.00 393 VAL A C 1
ATOM 3171 O O . VAL A 1 393 ? -5.065 -5.538 28.048 1.00 97.00 393 VAL A O 1
ATOM 3174 N N . ASN A 1 394 ? -3.668 -6.566 26.601 1.00 95.44 394 ASN A N 1
ATOM 3175 C CA . ASN A 1 394 ? -2.547 -6.727 27.517 1.00 95.44 394 ASN A CA 1
ATOM 3176 C C . ASN A 1 394 ? -1.339 -5.910 27.041 1.00 95.44 394 ASN A C 1
ATOM 3178 O O . ASN A 1 394 ? -0.742 -6.211 26.007 1.00 95.44 394 ASN A O 1
ATOM 3182 N N . ARG A 1 395 ? -0.953 -4.872 27.795 1.00 94.75 395 ARG A N 1
ATOM 3183 C CA . ARG A 1 395 ? 0.207 -4.028 27.442 1.00 94.75 395 ARG A CA 1
ATOM 3184 C C . ARG A 1 395 ? 1.554 -4.683 27.786 1.00 94.75 395 ARG A C 1
ATOM 3186 O O . ARG A 1 395 ? 2.590 -4.190 27.338 1.00 94.75 395 ARG A O 1
ATOM 3193 N N . THR A 1 396 ? 1.552 -5.775 28.555 1.00 93.69 396 THR A N 1
ATOM 3194 C CA . THR A 1 396 ? 2.743 -6.433 29.120 1.00 93.69 396 THR A CA 1
ATOM 3195 C C . THR A 1 396 ? 3.220 -7.640 28.303 1.00 93.69 396 THR A C 1
ATOM 3197 O O . THR A 1 396 ? 2.532 -8.122 27.403 1.00 93.69 396 THR A O 1
ATOM 3200 N N . GLY A 1 397 ? 4.414 -8.143 28.633 1.00 91.06 397 GLY A N 1
ATOM 3201 C CA . GLY A 1 397 ? 5.000 -9.362 28.060 1.00 91.06 397 GLY A CA 1
ATOM 3202 C C . GLY A 1 397 ? 4.596 -10.667 28.759 1.00 91.06 397 GLY A C 1
ATOM 3203 O O . GLY A 1 397 ? 5.262 -11.676 28.553 1.00 91.06 397 GLY A O 1
ATOM 3204 N N . THR A 1 398 ? 3.555 -10.664 29.596 1.00 90.81 398 THR A N 1
ATOM 3205 C CA . THR A 1 398 ? 3.118 -11.833 30.379 1.00 90.81 398 THR A CA 1
ATOM 3206 C C . THR A 1 398 ? 1.610 -12.008 30.310 1.00 90.81 398 THR A C 1
ATOM 3208 O O . THR A 1 398 ? 0.882 -11.036 30.498 1.00 90.81 398 THR A O 1
ATOM 3211 N N . ASP A 1 399 ? 1.136 -13.235 30.090 1.00 91.12 399 ASP A N 1
ATOM 3212 C CA . ASP A 1 399 ? -0.285 -13.582 30.178 1.00 91.12 399 ASP A CA 1
ATOM 3213 C C . ASP A 1 399 ? -0.852 -13.165 31.541 1.00 91.12 399 ASP A C 1
ATOM 3215 O O . ASP A 1 399 ? -0.258 -13.442 32.586 1.00 91.12 399 ASP A O 1
ATOM 3219 N N . ALA A 1 400 ? -2.019 -12.522 31.540 1.00 91.75 400 ALA A N 1
ATOM 3220 C CA . ALA A 1 400 ? -2.700 -12.116 32.763 1.00 91.75 400 ALA A CA 1
ATOM 3221 C C . ALA A 1 400 ? -4.166 -12.543 32.734 1.00 91.75 400 ALA A C 1
ATOM 3223 O O . ALA A 1 400 ? -4.777 -12.668 31.675 1.00 91.75 400 ALA A O 1
ATOM 3224 N N . THR A 1 401 ? -4.737 -12.764 33.914 1.00 91.50 401 THR A N 1
ATOM 3225 C CA . THR A 1 401 ? -6.131 -13.182 34.075 1.00 91.50 401 THR A CA 1
ATOM 3226 C C . THR A 1 401 ? -6.847 -12.200 34.990 1.00 91.50 401 THR A C 1
ATOM 3228 O O . THR A 1 401 ? -6.369 -11.936 36.092 1.00 91.50 401 THR A O 1
ATOM 3231 N N . VAL A 1 402 ? -7.969 -11.650 34.526 1.00 91.50 402 VAL A N 1
ATOM 3232 C CA . VAL A 1 402 ? -8.729 -10.591 35.209 1.00 91.50 402 VAL A CA 1
ATOM 3233 C C . VAL A 1 402 ? -10.188 -10.990 35.401 1.00 91.50 402 VAL A C 1
ATOM 3235 O O . VAL A 1 402 ? -10.752 -11.714 34.582 1.00 91.50 402 VAL A O 1
ATOM 3238 N N . ASP A 1 403 ? -10.797 -10.499 36.478 1.00 90.25 403 ASP A N 1
ATOM 3239 C CA . ASP A 1 403 ? -12.232 -10.621 36.735 1.00 90.25 403 ASP A CA 1
ATOM 3240 C C . ASP A 1 403 ? -12.976 -9.403 36.161 1.00 90.25 403 ASP A C 1
ATOM 3242 O O . ASP A 1 403 ? -12.537 -8.263 36.316 1.00 90.25 403 ASP A O 1
ATOM 3246 N N . LEU A 1 404 ? -14.099 -9.639 35.481 1.00 90.06 404 LEU A N 1
ATOM 3247 C CA . LEU A 1 404 ? -14.951 -8.596 34.909 1.00 90.06 404 LEU A CA 1
ATOM 3248 C C . LEU A 1 404 ? -15.993 -8.079 35.922 1.00 90.06 404 LEU A C 1
ATOM 3250 O O . LEU A 1 404 ? -16.389 -8.817 36.826 1.00 90.06 404 LEU A O 1
ATOM 3254 N N . PRO A 1 405 ? -16.520 -6.848 35.744 1.00 88.56 405 PRO A N 1
ATOM 3255 C CA . PRO A 1 405 ? -17.518 -6.265 36.651 1.00 88.56 405 PRO A CA 1
ATOM 3256 C C . PRO A 1 405 ? -18.878 -6.984 36.685 1.00 88.56 405 PRO A C 1
ATOM 3258 O O . PRO A 1 405 ? -19.678 -6.735 37.584 1.00 88.56 405 PRO A O 1
ATOM 3261 N N . GLU A 1 406 ? -19.172 -7.835 35.699 1.00 87.56 406 GLU A N 1
ATOM 3262 C CA . GLU A 1 406 ? -20.406 -8.618 35.607 1.00 87.56 406 GLU A CA 1
ATOM 3263 C C . GLU A 1 406 ? -20.152 -9.984 34.929 1.00 87.56 406 GLU A C 1
ATOM 3265 O O . GLU A 1 406 ? -19.170 -10.121 34.194 1.00 87.56 406 GLU A O 1
ATOM 3270 N N . PRO A 1 407 ? -20.993 -11.016 35.166 1.00 85.88 407 PRO A N 1
ATOM 3271 C CA . PRO A 1 407 ? -20.830 -12.330 34.543 1.00 85.88 407 PRO A CA 1
ATOM 3272 C C . PRO A 1 407 ? -20.899 -12.256 33.013 1.00 85.88 407 PRO A C 1
ATOM 3274 O O . PRO A 1 407 ? -21.899 -11.816 32.445 1.00 85.88 407 PRO A O 1
ATOM 3277 N N . ALA A 1 408 ? -19.842 -12.724 32.353 1.00 85.25 408 ALA A N 1
ATOM 3278 C CA . ALA A 1 408 ? -19.671 -12.661 30.908 1.00 85.25 408 ALA A CA 1
ATOM 3279 C C . ALA A 1 408 ? -19.023 -13.944 30.369 1.00 85.25 408 ALA A C 1
ATOM 3281 O O . ALA A 1 408 ? -18.267 -14.615 31.073 1.00 85.25 408 ALA A O 1
ATOM 3282 N N . VAL A 1 409 ? -19.304 -14.260 29.106 1.00 83.12 409 VAL A N 1
ATOM 3283 C CA . VAL A 1 409 ? -18.696 -15.364 28.355 1.00 83.12 409 VAL A CA 1
ATOM 3284 C C . VAL A 1 409 ? -17.458 -14.848 27.626 1.00 83.12 409 VAL A C 1
ATOM 3286 O O . VAL A 1 409 ? -17.571 -13.912 26.837 1.00 83.12 409 VAL A O 1
ATOM 3289 N N . ASP A 1 410 ? -16.297 -15.461 27.861 1.00 84.00 410 ASP A N 1
ATOM 3290 C CA . ASP A 1 410 ? -15.084 -15.248 27.060 1.00 84.00 410 ASP A CA 1
ATOM 3291 C C . ASP A 1 410 ? -15.320 -15.753 25.622 1.00 84.00 410 ASP A C 1
ATOM 3293 O O . ASP A 1 410 ? -15.702 -16.906 25.414 1.00 84.00 410 ASP A O 1
ATOM 3297 N N . LEU A 1 411 ? -15.128 -14.880 24.629 1.00 83.44 411 LEU A N 1
ATOM 3298 C CA . LEU A 1 411 ? -15.395 -15.172 23.214 1.00 83.44 411 LEU A CA 1
ATOM 3299 C C . LEU A 1 411 ? -14.199 -15.825 22.493 1.00 83.44 411 LEU A C 1
ATOM 3301 O O . LEU A 1 411 ? -14.328 -16.228 21.336 1.00 83.44 411 LEU A O 1
ATOM 3305 N N . PHE A 1 412 ? -13.040 -15.919 23.151 1.00 82.75 412 PHE A N 1
ATOM 3306 C CA . PHE A 1 412 ? -11.796 -16.496 22.628 1.00 82.75 412 PHE A CA 1
ATOM 3307 C C . PHE A 1 412 ? -11.352 -17.776 23.362 1.00 82.75 412 PHE A C 1
ATOM 3309 O O . PHE A 1 412 ? -10.362 -18.401 22.953 1.00 82.75 412 PHE A O 1
ATOM 3316 N N . ALA A 1 413 ? -12.068 -18.172 24.418 1.00 71.00 413 ALA A N 1
ATOM 3317 C CA . ALA A 1 413 ? -11.890 -19.439 25.118 1.00 71.00 413 ALA A CA 1
ATOM 3318 C C . ALA A 1 413 ? -12.303 -20.642 24.249 1.00 71.00 413 ALA A C 1
ATOM 3320 O O . ALA A 1 413 ? -13.291 -20.608 23.517 1.00 71.00 413 ALA A O 1
ATOM 3321 N N . THR A 1 414 ? -11.558 -21.745 24.365 1.00 53.41 414 THR A N 1
ATOM 3322 C CA . THR A 1 414 ? -11.826 -22.995 23.636 1.00 53.41 414 THR A CA 1
ATOM 3323 C C . THR A 1 414 ? -12.004 -24.157 24.615 1.00 53.41 414 THR A C 1
ATOM 3325 O O . THR A 1 414 ? -11.239 -24.305 25.563 1.00 53.41 414 THR A O 1
ATOM 3328 N N . GLY A 1 415 ? -13.019 -24.996 24.393 1.00 46.59 415 GLY A N 1
ATOM 3329 C CA . GLY A 1 415 ? -13.138 -26.312 25.038 1.00 46.59 415 GLY A CA 1
ATOM 3330 C C . GLY A 1 415 ? -13.761 -26.384 26.441 1.00 46.59 415 GLY A C 1
ATOM 3331 O O . GLY A 1 415 ? -14.003 -27.496 26.904 1.00 46.59 415 GLY A O 1
ATOM 3332 N N . ALA A 1 416 ? -14.079 -25.268 27.105 1.00 38.84 416 ALA A N 1
ATOM 3333 C CA 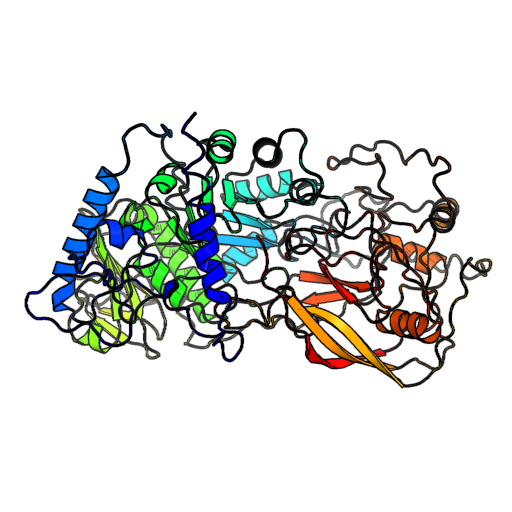. ALA A 1 416 ? -14.779 -25.275 28.395 1.00 38.84 416 ALA A CA 1
ATOM 3334 C C . ALA A 1 416 ? -15.854 -24.173 28.476 1.00 38.84 416 ALA A C 1
ATOM 3336 O O . ALA A 1 416 ? -15.603 -23.057 28.017 1.00 38.84 416 ALA A O 1
ATOM 3337 N N . PRO A 1 417 ? -17.036 -24.435 29.072 1.00 44.34 417 PRO A N 1
ATOM 3338 C CA . PRO A 1 417 ? -17.962 -23.368 29.434 1.00 44.34 417 PRO A CA 1
ATOM 3339 C C . PRO A 1 417 ? -17.335 -22.503 30.535 1.00 44.34 417 PRO A C 1
ATOM 3341 O O . PRO A 1 417 ? -16.758 -23.032 31.488 1.00 44.34 417 PRO A O 1
ATOM 3344 N N . ALA A 1 418 ? -17.458 -21.180 30.416 1.00 48.78 418 ALA A N 1
ATOM 3345 C CA . ALA A 1 418 ? -16.971 -20.255 31.435 1.00 48.78 418 ALA A CA 1
ATOM 3346 C C . ALA A 1 418 ? -17.604 -20.574 32.803 1.00 48.78 418 ALA A C 1
ATOM 3348 O O . ALA A 1 418 ? -18.815 -20.790 32.908 1.00 48.78 418 ALA A O 1
ATOM 3349 N N . GLY A 1 419 ? -16.777 -20.622 33.851 1.00 46.50 419 GLY A N 1
ATOM 3350 C CA . GLY A 1 419 ? -17.250 -20.842 35.218 1.00 46.50 419 GLY A CA 1
ATOM 3351 C C . GLY A 1 419 ? -18.108 -19.672 35.735 1.00 46.50 419 GLY A C 1
ATOM 3352 O O . GLY A 1 419 ? -18.130 -18.614 35.110 1.00 46.50 419 GLY A O 1
ATOM 3353 N N . PRO A 1 420 ? -18.789 -19.803 36.893 1.00 46.66 420 PRO A N 1
ATOM 3354 C CA . PRO A 1 420 ? -19.773 -18.815 37.374 1.00 46.66 420 PRO A CA 1
ATOM 3355 C C . PRO A 1 420 ? -19.248 -17.421 37.792 1.00 46.66 420 PRO A C 1
ATOM 3357 O O . PRO A 1 420 ? -19.955 -16.689 38.481 1.00 46.66 420 PRO A O 1
ATOM 3360 N N . ALA A 1 421 ? -18.032 -17.043 37.398 1.00 54.81 421 ALA A N 1
ATOM 3361 C CA . ALA A 1 421 ? -17.448 -15.714 37.555 1.00 54.81 421 ALA A CA 1
ATOM 3362 C C . ALA A 1 421 ? -16.789 -15.309 36.226 1.00 54.81 421 ALA A C 1
ATOM 3364 O O . ALA A 1 421 ? -16.069 -16.109 35.629 1.00 54.81 421 ALA A O 1
ATOM 3365 N N . GLY A 1 422 ? -17.056 -14.081 35.761 1.00 68.88 422 GLY A N 1
ATOM 3366 C CA . GLY A 1 422 ? -16.643 -13.574 34.445 1.00 68.88 422 GLY A CA 1
ATOM 3367 C C . GLY A 1 422 ? -15.144 -13.299 34.352 1.00 68.88 422 GLY A C 1
ATOM 3368 O O . GLY A 1 422 ? -14.729 -12.146 34.344 1.00 68.88 422 GLY A O 1
ATOM 3369 N N . ARG A 1 423 ? -14.332 -14.354 34.319 1.00 83.19 423 ARG A N 1
ATOM 3370 C CA . ARG A 1 423 ? -12.870 -14.294 34.335 1.00 83.19 423 ARG A CA 1
ATOM 3371 C C . ARG A 1 423 ? -12.301 -14.519 32.935 1.00 83.19 423 ARG A C 1
ATOM 3373 O O . ARG A 1 423 ? -12.625 -15.521 32.307 1.00 83.19 423 ARG A O 1
ATOM 3380 N N . VAL A 1 424 ? -11.438 -13.612 32.477 1.00 86.81 424 VAL A N 1
ATOM 3381 C CA . VAL A 1 424 ? -10.841 -13.625 31.128 1.00 86.81 424 VAL A CA 1
ATOM 3382 C C . VAL A 1 424 ? -9.321 -13.680 31.228 1.00 86.81 424 VAL A C 1
ATOM 3384 O O . VAL A 1 424 ? -8.722 -12.898 31.970 1.00 86.81 424 VAL A O 1
ATOM 3387 N N . THR A 1 425 ? -8.689 -14.560 30.450 1.00 87.62 425 THR A N 1
ATOM 3388 C CA . THR A 1 425 ? -7.227 -14.599 30.288 1.00 87.62 425 THR A CA 1
ATOM 3389 C C . THR A 1 425 ? -6.835 -13.859 29.011 1.00 87.62 425 THR A C 1
ATOM 3391 O O . THR A 1 425 ? -7.262 -14.223 27.918 1.00 87.62 425 THR A O 1
ATOM 3394 N N . VAL A 1 426 ? -6.008 -12.820 29.137 1.00 91.19 426 VAL A N 1
ATOM 3395 C CA . VAL A 1 426 ? -5.506 -12.021 28.011 1.00 91.19 426 VAL A CA 1
ATOM 3396 C C . VAL A 1 426 ? -4.017 -12.342 27.799 1.00 91.19 426 VAL A C 1
ATOM 3398 O O . VAL A 1 426 ? -3.204 -12.003 28.669 1.00 91.19 426 VAL A O 1
ATOM 3401 N N . PRO A 1 427 ? -3.631 -12.981 26.674 1.00 90.06 427 PRO A N 1
ATOM 3402 C CA . PRO A 1 427 ? -2.240 -13.361 26.412 1.00 90.06 427 PRO A CA 1
ATOM 3403 C C . PRO A 1 427 ? -1.269 -12.175 26.402 1.00 90.06 427 PRO A C 1
ATOM 3405 O O . PRO A 1 427 ? -1.679 -11.039 26.160 1.00 90.06 427 PRO A O 1
ATOM 3408 N N . ALA A 1 428 ? 0.019 -12.436 26.618 1.00 90.25 428 ALA A N 1
ATOM 3409 C CA . ALA A 1 428 ? 1.110 -11.470 26.500 1.00 90.25 428 ALA A CA 1
ATOM 3410 C C . ALA A 1 428 ? 1.039 -10.692 25.173 1.00 90.25 428 ALA A C 1
ATOM 3412 O O . ALA A 1 428 ? 0.940 -11.289 24.100 1.00 90.25 428 ALA A O 1
ATOM 3413 N N . ARG A 1 429 ? 1.070 -9.352 25.244 1.00 92.06 429 ARG A N 1
ATOM 3414 C CA . ARG A 1 429 ? 0.859 -8.424 24.108 1.00 92.06 429 ARG A CA 1
ATOM 3415 C C . ARG A 1 429 ? -0.438 -8.656 23.303 1.00 92.06 429 ARG A C 1
ATOM 3417 O O . ARG A 1 429 ? -0.609 -8.082 22.230 1.00 92.06 429 ARG A O 1
ATOM 3424 N N . GLY A 1 430 ? -1.365 -9.463 23.814 1.00 91.94 430 GLY A N 1
ATOM 3425 C CA . GLY A 1 430 ? -2.539 -9.954 23.100 1.00 91.94 430 GLY A CA 1
ATOM 3426 C C . GLY A 1 430 ? -3.833 -9.179 23.349 1.00 91.94 430 GLY A C 1
ATOM 3427 O O . GLY A 1 430 ? -3.869 -8.127 23.995 1.00 91.94 430 GLY A O 1
ATOM 3428 N N . LEU A 1 431 ? -4.913 -9.753 22.813 1.00 94.12 431 LEU A N 1
ATOM 3429 C CA . LEU A 1 431 ? -6.277 -9.225 22.821 1.00 94.12 431 LEU A CA 1
ATOM 3430 C C . LEU A 1 431 ? -7.221 -10.213 23.520 1.00 94.12 431 LEU A C 1
ATOM 3432 O O . LEU A 1 431 ? -7.087 -11.427 23.351 1.00 94.12 431 LEU A O 1
ATOM 3436 N N . GLY A 1 432 ? -8.201 -9.692 24.257 1.00 92.81 432 GLY A N 1
ATOM 3437 C CA . GLY A 1 432 ? -9.285 -10.450 24.889 1.00 92.81 432 GLY A CA 1
ATOM 3438 C C . GLY A 1 432 ? -10.660 -9.920 24.476 1.00 92.81 432 GLY A C 1
ATOM 3439 O O . GLY A 1 432 ? -10.788 -8.754 24.092 1.00 92.81 432 GLY A O 1
ATOM 3440 N N . ALA A 1 433 ? -11.684 -10.769 24.563 1.00 93.12 433 ALA A N 1
ATOM 3441 C CA . ALA A 1 433 ? -13.068 -10.440 24.232 1.00 93.12 433 ALA A CA 1
ATOM 3442 C C . ALA A 1 433 ? -14.032 -11.166 25.175 1.00 93.12 433 ALA A C 1
ATOM 3444 O O . ALA A 1 433 ? -13.886 -12.369 25.375 1.00 93.12 433 ALA A O 1
ATOM 3445 N N . ALA A 1 434 ? -15.045 -10.477 25.700 1.00 92.00 434 ALA A N 1
ATOM 3446 C CA . ALA A 1 434 ? -16.093 -11.118 26.493 1.00 92.00 434 ALA A CA 1
ATOM 3447 C C . ALA A 1 434 ? -17.464 -10.455 26.323 1.00 92.00 434 ALA A C 1
ATOM 3449 O O . ALA A 1 434 ? -17.550 -9.251 26.089 1.00 92.00 434 ALA A O 1
ATOM 3450 N N . LEU A 1 435 ? -18.539 -11.228 26.472 1.00 90.88 435 LEU A N 1
ATOM 3451 C CA . LEU A 1 435 ? -19.921 -10.760 26.346 1.00 90.88 435 LEU A CA 1
ATOM 3452 C C . LEU A 1 435 ? -20.743 -11.085 27.597 1.00 90.88 435 LEU A C 1
ATOM 3454 O O . LEU A 1 435 ? -20.934 -12.256 27.921 1.00 90.88 435 LEU A O 1
ATOM 3458 N N . ALA A 1 436 ? -21.298 -10.062 28.247 1.00 90.31 436 ALA A N 1
ATOM 3459 C CA . ALA A 1 436 ? -22.436 -10.229 29.148 1.00 90.31 436 ALA A CA 1
ATOM 3460 C C . ALA A 1 436 ? -23.742 -10.008 28.363 1.00 90.31 436 ALA A C 1
ATOM 3462 O O . ALA A 1 436 ? -23.857 -9.049 27.594 1.00 90.31 436 ALA A O 1
ATOM 3463 N N . GLY A 1 437 ? -24.721 -10.896 28.547 1.00 86.38 437 GLY A N 1
ATOM 3464 C CA . GLY A 1 437 ? -25.961 -10.927 27.760 1.00 86.38 437 GLY A CA 1
ATOM 3465 C C . GLY A 1 437 ? -25.984 -12.027 26.684 1.00 86.38 437 GLY A C 1
ATOM 3466 O O . GLY A 1 437 ? -25.068 -12.848 26.617 1.00 86.38 437 GLY A O 1
ATOM 3467 N N . PRO A 1 438 ? -27.048 -12.095 25.862 1.00 79.88 438 PRO A N 1
ATOM 3468 C CA . PRO A 1 438 ? -27.210 -13.148 24.865 1.00 79.88 438 PRO A CA 1
ATOM 3469 C C . PRO A 1 438 ? -26.263 -12.949 23.665 1.00 79.88 438 PRO A C 1
ATOM 3471 O O . PRO A 1 438 ? -26.136 -11.822 23.174 1.00 79.88 438 PRO A O 1
ATOM 3474 N N . PRO A 1 439 ? -25.633 -14.019 23.142 1.00 72.44 439 PRO A N 1
ATOM 3475 C CA . PRO A 1 439 ? -24.878 -13.948 21.895 1.00 72.44 439 PRO A CA 1
ATOM 3476 C C . PRO A 1 439 ? -25.810 -13.689 20.696 1.00 72.44 439 PRO A C 1
ATOM 3478 O O . PRO A 1 439 ? -26.988 -14.060 20.741 1.00 72.44 439 PRO A O 1
ATOM 3481 N N . PRO A 1 440 ? -25.309 -13.075 19.607 1.00 71.94 440 PRO A N 1
ATOM 3482 C CA . PRO A 1 440 ? -26.098 -12.871 18.397 1.00 71.94 440 PRO A CA 1
ATOM 3483 C C . PRO A 1 440 ? -26.534 -14.207 17.772 1.00 71.94 440 PRO A C 1
ATOM 3485 O O . PRO A 1 440 ? -25.858 -15.231 17.887 1.00 71.94 440 PRO A O 1
ATOM 3488 N N . ALA A 1 441 ? -27.694 -14.207 17.113 1.00 66.75 441 ALA A N 1
ATOM 3489 C CA . ALA A 1 441 ? -28.284 -15.424 16.564 1.00 66.75 441 ALA A CA 1
ATOM 3490 C C . ALA A 1 441 ? -27.377 -16.050 15.488 1.00 66.75 441 ALA A C 1
ATOM 3492 O O . ALA A 1 441 ? -27.026 -15.401 14.505 1.00 66.75 441 ALA A O 1
ATOM 3493 N N . GLY A 1 442 ? -27.014 -17.321 15.678 1.00 62.91 442 GLY A N 1
ATOM 3494 C CA . GLY A 1 442 ? -26.083 -18.036 14.800 1.00 62.91 442 GLY A CA 1
ATOM 3495 C C . GLY A 1 442 ? -24.599 -17.851 15.135 1.00 62.91 442 GLY A C 1
ATOM 3496 O O . GLY A 1 442 ? -23.771 -18.374 14.392 1.00 62.91 442 GLY A O 1
ATOM 3497 N N . ALA A 1 443 ? -24.250 -17.158 16.228 1.00 64.00 443 ALA A N 1
ATOM 3498 C CA . ALA A 1 443 ? -22.866 -17.027 16.678 1.00 64.00 443 ALA A CA 1
ATOM 3499 C C . ALA A 1 443 ? -22.201 -18.399 16.886 1.00 64.00 443 ALA A C 1
ATOM 3501 O O . ALA A 1 443 ? -22.606 -19.193 17.736 1.00 64.00 443 ALA A O 1
ATOM 3502 N N . VAL A 1 444 ? -21.156 -18.653 16.103 1.00 59.41 444 VAL A N 1
ATOM 3503 C CA . VAL A 1 444 ? -20.252 -19.804 16.239 1.00 59.41 444 VAL A CA 1
ATOM 3504 C C . VAL A 1 444 ? -19.086 -19.382 17.144 1.00 59.41 444 VAL A C 1
ATOM 3506 O O . VAL A 1 444 ? -18.703 -18.215 17.073 1.00 59.41 444 VAL A O 1
ATOM 3509 N N . PRO A 1 445 ? -18.494 -20.271 17.968 1.00 56.53 445 PRO A N 1
ATOM 3510 C CA . PRO A 1 445 ? -17.260 -19.971 18.696 1.00 56.53 445 PRO A CA 1
ATOM 3511 C C . PRO A 1 445 ? -16.140 -19.411 17.802 1.00 56.53 445 PRO A C 1
ATOM 3513 O O . PRO A 1 445 ? -16.095 -19.674 16.596 1.00 56.53 445 PRO A O 1
ATOM 3516 N N . GLY A 1 446 ? -15.234 -18.640 18.408 1.00 56.12 446 GLY A N 1
ATOM 3517 C CA . GLY A 1 446 ? -14.114 -18.010 17.712 1.00 56.12 446 GLY A CA 1
ATOM 3518 C C . GLY A 1 446 ? -13.167 -19.003 17.019 1.00 56.12 446 GLY A C 1
ATOM 3519 O O . GLY A 1 446 ? -13.126 -20.181 17.383 1.00 56.12 446 GLY A O 1
ATOM 3520 N N . PRO A 1 447 ? -12.374 -18.539 16.030 1.00 56.78 447 PRO A N 1
ATOM 3521 C CA . PRO A 1 447 ? -11.276 -19.328 15.478 1.00 56.78 447 PRO A CA 1
ATOM 3522 C C . PRO A 1 447 ? -10.242 -19.677 16.562 1.00 56.78 447 PRO A C 1
ATOM 3524 O O . PRO A 1 447 ? -10.236 -19.084 17.640 1.00 56.78 447 PRO A O 1
ATOM 3527 N N . GLU A 1 448 ? -9.379 -20.638 16.227 1.00 55.81 448 GLU A N 1
ATOM 3528 C CA . GLU A 1 448 ? -8.507 -21.447 17.096 1.00 55.81 448 GLU A CA 1
ATOM 3529 C C . GLU A 1 448 ? -7.824 -20.759 18.299 1.00 55.81 448 GLU A C 1
ATOM 3531 O O . GLU A 1 448 ? -7.695 -19.532 18.412 1.00 55.81 448 GLU A O 1
ATOM 3536 N N . THR A 1 449 ? -7.337 -21.605 19.217 1.00 53.19 449 THR A N 1
ATOM 3537 C CA . THR A 1 449 ? -6.431 -21.238 20.316 1.00 53.19 449 THR A CA 1
ATOM 3538 C C . THR A 1 449 ? -5.390 -20.220 19.869 1.00 53.19 449 THR A C 1
ATOM 3540 O O . THR A 1 449 ? -4.835 -20.340 18.777 1.00 53.19 449 THR A O 1
ATOM 3543 N N . ALA A 1 450 ? -5.096 -19.237 20.723 1.00 53.31 450 ALA A N 1
ATOM 3544 C CA . ALA A 1 450 ? -3.984 -18.337 20.458 1.00 53.31 450 ALA A CA 1
ATOM 3545 C C . ALA A 1 450 ? -2.710 -19.178 20.251 1.00 53.31 450 ALA A C 1
ATOM 3547 O O . ALA A 1 450 ? -2.456 -20.069 21.071 1.00 53.31 450 ALA A O 1
ATOM 3548 N N . PRO A 1 451 ? -1.910 -18.926 19.197 1.00 53.41 451 PRO A N 1
ATOM 3549 C CA . PRO A 1 451 ? -0.550 -19.437 19.183 1.00 53.41 451 PRO A CA 1
ATOM 3550 C C . PRO A 1 451 ? 0.168 -18.905 20.429 1.00 53.41 451 PRO A C 1
ATOM 3552 O O . PRO A 1 451 ? -0.186 -17.849 20.967 1.00 53.41 451 PRO A O 1
ATOM 3555 N N . ALA A 1 452 ? 1.188 -19.628 20.892 1.00 51.34 452 ALA A N 1
ATOM 3556 C CA . ALA A 1 452 ? 2.073 -19.110 21.930 1.00 51.34 452 ALA A CA 1
ATOM 3557 C C . ALA A 1 452 ? 2.666 -17.752 21.499 1.00 51.34 452 ALA A C 1
ATOM 3559 O O . ALA A 1 452 ? 2.652 -17.410 20.317 1.00 51.34 452 ALA A O 1
ATOM 3560 N N . ALA A 1 453 ? 3.246 -16.994 22.434 1.00 54.59 453 ALA A N 1
ATOM 3561 C CA . ALA A 1 453 ? 3.782 -15.644 22.197 1.00 54.59 453 ALA A CA 1
ATOM 3562 C C . ALA A 1 453 ? 4.983 -15.555 21.212 1.00 54.59 453 ALA A C 1
ATOM 3564 O O . ALA A 1 453 ? 5.697 -14.554 21.191 1.00 54.59 453 ALA A O 1
ATOM 3565 N N . GLY A 1 454 ? 5.217 -16.587 20.397 1.00 59.91 454 GLY A N 1
ATOM 3566 C CA . GLY A 1 454 ? 6.209 -16.610 19.335 1.00 59.91 454 GLY A CA 1
ATOM 3567 C C . GLY A 1 454 ? 5.928 -15.549 18.275 1.00 59.91 454 GLY A C 1
ATOM 3568 O O . GLY A 1 454 ? 4.940 -15.599 17.545 1.00 59.91 454 GLY A O 1
ATOM 3569 N N . THR A 1 455 ? 6.873 -14.629 18.124 1.00 66.31 455 THR A N 1
ATOM 3570 C CA . THR A 1 455 ? 6.939 -13.634 17.048 1.00 66.31 455 THR A CA 1
ATOM 3571 C C . THR A 1 455 ? 7.394 -14.249 15.713 1.00 66.31 455 THR A C 1
ATOM 3573 O O . THR A 1 455 ? 8.087 -13.613 14.922 1.00 66.31 455 THR A O 1
ATOM 3576 N N . ALA A 1 456 ? 7.007 -15.504 15.450 1.00 74.25 456 ALA A N 1
ATOM 3577 C CA . ALA A 1 456 ? 7.444 -16.280 14.296 1.00 74.25 456 ALA A CA 1
ATOM 3578 C C . ALA A 1 456 ? 7.053 -15.588 12.982 1.00 74.25 456 ALA A C 1
ATOM 3580 O O . ALA A 1 456 ? 5.893 -15.217 12.763 1.00 74.25 456 ALA A O 1
ATOM 3581 N N . PHE A 1 457 ? 8.047 -15.405 12.114 1.00 73.19 457 PHE A N 1
ATOM 3582 C CA . PHE A 1 457 ? 7.955 -14.567 10.929 1.00 73.19 457 PHE A CA 1
ATOM 3583 C C . PHE A 1 457 ? 8.009 -15.401 9.636 1.00 73.19 457 PHE A C 1
ATOM 3585 O O . PHE A 1 457 ? 8.904 -16.237 9.498 1.00 73.19 457 PHE A O 1
ATOM 3592 N N . PRO A 1 458 ? 7.102 -15.183 8.664 1.00 72.25 458 PRO A N 1
ATOM 3593 C CA . PRO A 1 458 ? 7.164 -15.843 7.365 1.00 72.25 458 PRO A CA 1
ATOM 3594 C C . PRO A 1 458 ? 8.253 -15.207 6.484 1.00 72.25 458 PRO A C 1
ATOM 3596 O O . PRO A 1 458 ? 7.994 -14.290 5.697 1.00 72.25 458 PRO A O 1
ATOM 3599 N N . GLU A 1 459 ? 9.484 -15.706 6.604 1.00 75.19 459 GLU A N 1
ATOM 3600 C CA . GLU A 1 459 ? 10.584 -15.316 5.721 1.00 75.19 459 GLU A CA 1
ATOM 3601 C C . GLU A 1 459 ? 10.248 -15.591 4.248 1.00 75.19 459 GLU A C 1
ATOM 3603 O O . GLU A 1 459 ? 9.847 -16.689 3.860 1.00 75.19 459 GLU A O 1
ATOM 3608 N N . ARG A 1 460 ? 10.435 -14.569 3.407 1.00 80.94 460 ARG A N 1
ATOM 3609 C CA . ARG A 1 460 ? 10.356 -14.660 1.944 1.00 80.94 460 ARG A CA 1
ATOM 3610 C C . ARG A 1 460 ? 11.566 -13.939 1.333 1.00 80.94 460 ARG A C 1
ATOM 3612 O O . ARG A 1 460 ? 11.408 -12.828 0.822 1.00 80.94 460 ARG A O 1
ATOM 3619 N N . PRO A 1 461 ? 12.777 -14.514 1.470 1.00 82.94 461 PRO A N 1
ATOM 3620 C CA . PRO A 1 461 ? 14.026 -13.846 1.117 1.00 82.94 461 PRO A CA 1
ATOM 3621 C C . PRO A 1 461 ? 14.109 -13.516 -0.376 1.00 82.94 461 PRO A C 1
ATOM 3623 O O . PRO A 1 461 ? 13.467 -14.157 -1.212 1.00 82.94 461 PRO A O 1
ATOM 3626 N N . LEU A 1 462 ? 14.943 -12.526 -0.703 1.00 89.56 462 LEU A N 1
ATOM 3627 C CA . LEU A 1 462 ? 15.215 -12.114 -2.075 1.00 89.56 462 LEU A CA 1
ATOM 3628 C C . LEU A 1 462 ? 15.779 -13.288 -2.894 1.00 89.56 462 LEU A C 1
ATOM 3630 O O . LEU A 1 462 ? 16.825 -13.845 -2.564 1.00 89.56 462 LEU A O 1
ATOM 3634 N N . ARG A 1 463 ? 15.112 -13.639 -3.997 1.00 92.25 463 ARG A N 1
ATOM 3635 C CA . ARG A 1 463 ? 15.528 -14.714 -4.910 1.00 92.25 463 ARG A CA 1
ATOM 3636 C C . ARG A 1 463 ? 15.710 -14.173 -6.324 1.00 92.25 463 ARG A C 1
ATOM 3638 O O . ARG A 1 463 ? 14.757 -13.644 -6.895 1.00 92.25 463 ARG A O 1
ATOM 3645 N N . ARG A 1 464 ? 16.893 -14.356 -6.927 1.00 92.25 464 ARG A N 1
ATOM 3646 C CA . ARG A 1 464 ? 17.100 -14.076 -8.362 1.00 92.25 464 ARG A CA 1
ATOM 3647 C C . ARG A 1 464 ? 16.200 -14.992 -9.202 1.00 92.25 464 ARG A C 1
ATOM 3649 O O . ARG A 1 464 ? 15.984 -16.158 -8.865 1.00 92.25 464 ARG A O 1
ATOM 3656 N N . LEU A 1 465 ? 15.637 -14.453 -10.272 1.00 91.31 465 LEU A N 1
ATOM 3657 C CA . LEU A 1 465 ? 14.820 -15.161 -11.251 1.00 91.31 465 LEU A CA 1
ATOM 3658 C C . LEU A 1 465 ? 15.665 -15.467 -12.491 1.00 91.31 465 LEU A C 1
ATOM 3660 O O . LEU A 1 465 ? 16.599 -14.737 -12.810 1.00 91.31 465 LEU A O 1
ATOM 3664 N N . GLY A 1 466 ? 15.315 -16.532 -13.212 1.00 83.00 466 GLY A N 1
ATOM 3665 C CA . GLY A 1 466 ? 15.892 -16.789 -14.531 1.00 83.00 466 GLY A CA 1
ATOM 3666 C C . GLY A 1 466 ? 15.443 -15.758 -15.573 1.00 83.00 466 GLY A C 1
ATOM 3667 O O . GLY A 1 466 ? 14.459 -15.027 -15.383 1.00 83.00 466 GLY A O 1
ATOM 3668 N N . SER A 1 467 ? 16.140 -15.741 -16.710 1.00 71.19 467 SER A N 1
ATOM 3669 C CA . SER A 1 467 ? 15.722 -14.989 -17.896 1.00 71.19 467 SER A CA 1
ATOM 3670 C C . SER A 1 467 ? 14.279 -15.364 -18.282 1.00 71.19 467 SER A C 1
ATOM 3672 O O . SER A 1 467 ? 13.920 -16.544 -18.226 1.00 71.19 467 SER A O 1
ATOM 3674 N N . PRO A 1 468 ? 13.422 -14.401 -18.663 1.00 70.38 468 PRO A N 1
ATOM 3675 C CA . PRO A 1 468 ? 12.045 -14.703 -19.041 1.00 70.38 468 PRO A CA 1
ATOM 3676 C C . PRO A 1 468 ? 12.008 -15.517 -20.341 1.00 70.38 468 PRO A C 1
ATOM 3678 O O . PRO A 1 468 ? 12.609 -15.133 -21.344 1.00 70.38 468 PRO A O 1
ATOM 3681 N N . ALA A 1 469 ? 11.276 -16.631 -20.332 1.00 63.81 469 ALA A N 1
ATOM 3682 C CA . ALA A 1 469 ? 11.050 -17.428 -21.533 1.00 63.81 469 ALA A CA 1
ATOM 3683 C C . ALA A 1 469 ? 10.168 -16.663 -22.550 1.00 63.81 469 ALA A C 1
ATOM 3685 O O . ALA A 1 469 ? 9.206 -16.005 -22.132 1.00 63.81 469 ALA A O 1
ATOM 3686 N N . PRO A 1 470 ? 10.430 -16.762 -23.869 1.00 57.91 470 PRO A N 1
ATOM 3687 C CA . PRO A 1 470 ? 9.581 -16.160 -24.896 1.00 57.91 470 PRO A CA 1
ATOM 3688 C C . PRO A 1 470 ? 8.133 -16.674 -24.833 1.00 57.91 470 PRO A C 1
ATOM 3690 O O . PRO A 1 470 ? 7.882 -17.875 -24.924 1.00 57.91 470 PRO A O 1
ATOM 3693 N N . ARG A 1 471 ? 7.162 -15.761 -24.707 1.00 58.97 471 ARG A N 1
ATOM 3694 C CA . ARG A 1 471 ? 5.728 -16.090 -24.614 1.00 58.97 471 ARG A CA 1
ATOM 3695 C C . ARG A 1 471 ? 5.032 -15.979 -25.967 1.00 58.97 471 ARG A C 1
ATOM 3697 O O . ARG A 1 471 ? 4.412 -14.963 -26.275 1.00 58.97 471 ARG A O 1
ATOM 3704 N N . VAL A 1 472 ? 5.143 -17.041 -26.762 1.00 50.19 472 VAL A N 1
ATOM 3705 C CA . VAL A 1 472 ? 4.409 -17.196 -28.028 1.00 50.19 472 VAL A CA 1
ATOM 3706 C C . VAL A 1 472 ? 2.942 -17.573 -27.734 1.00 50.19 472 VAL A C 1
ATOM 3708 O O . VAL A 1 472 ? 2.712 -18.423 -26.870 1.00 50.19 472 VAL A O 1
ATOM 3711 N N . PRO A 1 473 ? 1.939 -16.988 -28.420 1.00 40.47 473 PRO A N 1
ATOM 3712 C CA . PRO A 1 473 ? 0.538 -17.382 -28.270 1.00 40.47 473 PRO A CA 1
ATOM 3713 C C . PRO A 1 473 ? 0.317 -18.870 -28.580 1.00 40.47 473 PRO A C 1
ATOM 3715 O O . PRO A 1 473 ? 0.707 -19.356 -29.642 1.00 40.47 473 PRO A O 1
ATOM 3718 N N . SER A 1 474 ? -0.342 -19.599 -27.679 1.00 35.81 474 SER A N 1
ATOM 3719 C CA . SER A 1 474 ? -0.619 -21.023 -27.874 1.00 35.81 474 SER A CA 1
ATOM 3720 C C . SER A 1 474 ? -1.741 -21.239 -28.896 1.00 35.81 474 SER A C 1
ATOM 3722 O O . SER A 1 474 ? -2.911 -20.945 -28.656 1.00 35.81 474 SER A O 1
ATOM 3724 N N . THR A 1 475 ? -1.403 -21.821 -30.047 1.00 33.59 475 THR A N 1
ATOM 3725 C CA . THR A 1 475 ? -2.355 -22.218 -31.099 1.00 33.59 475 THR A CA 1
ATOM 3726 C C . THR A 1 475 ? -3.106 -23.507 -30.728 1.00 33.59 475 THR A C 1
ATOM 3728 O O . THR A 1 475 ? -3.092 -24.501 -31.451 1.00 33.59 475 THR A O 1
ATOM 3731 N N . GLY A 1 476 ? -3.776 -23.508 -29.570 1.00 31.53 476 GLY A N 1
ATOM 3732 C CA . GLY A 1 476 ? -4.478 -24.666 -29.013 1.00 31.53 476 GLY A CA 1
ATOM 3733 C C . GLY A 1 476 ? -5.861 -24.312 -28.470 1.00 31.53 476 GLY A C 1
ATOM 3734 O O . GLY A 1 476 ? -6.004 -23.414 -27.645 1.00 31.53 476 GLY A O 1
ATOM 3735 N N . ARG A 1 477 ? -6.894 -25.041 -28.918 1.00 30.62 477 ARG A N 1
ATOM 3736 C CA . ARG A 1 477 ? -8.281 -24.883 -28.442 1.00 30.62 477 ARG A CA 1
ATOM 3737 C C . ARG A 1 477 ? -8.375 -25.008 -26.918 1.00 30.62 477 ARG A C 1
ATOM 3739 O O . ARG A 1 477 ? -7.818 -25.935 -26.333 1.00 30.62 477 ARG A O 1
ATOM 3746 N N . ALA A 1 478 ? -9.182 -24.143 -26.307 1.00 31.77 478 ALA A N 1
ATOM 3747 C CA . ALA A 1 478 ? -9.597 -24.307 -24.922 1.00 31.77 478 ALA A CA 1
ATOM 3748 C C . ALA A 1 478 ? -10.426 -25.595 -24.747 1.00 31.77 478 ALA A C 1
ATOM 3750 O O . ALA A 1 478 ? -11.341 -25.876 -25.521 1.00 31.77 478 ALA A O 1
ATOM 3751 N N . GLY A 1 479 ? -10.107 -26.346 -23.698 1.00 29.91 479 GLY A N 1
ATOM 3752 C CA . GLY A 1 479 ? -10.863 -27.485 -23.185 1.00 29.91 479 GLY A CA 1
ATOM 3753 C C . GLY A 1 479 ? -10.680 -27.549 -21.663 1.00 29.91 479 GLY A C 1
ATOM 3754 O O . GLY A 1 479 ? -9.675 -27.027 -21.168 1.00 29.91 479 GLY A O 1
ATOM 3755 N N . PRO A 1 480 ? -11.641 -28.110 -20.908 1.00 35.84 480 PRO A N 1
ATOM 3756 C CA . PRO A 1 480 ? -11.601 -28.107 -19.447 1.00 35.84 480 PRO A CA 1
ATOM 3757 C C . PRO A 1 480 ? -10.418 -28.916 -18.896 1.00 35.84 480 PRO A C 1
ATOM 3759 O O . PRO A 1 480 ? -9.867 -29.790 -19.564 1.00 35.84 480 PRO A O 1
ATOM 3762 N N . ALA A 1 481 ? -10.008 -28.583 -17.672 1.00 39.84 481 ALA A N 1
ATOM 3763 C CA . ALA A 1 481 ? -8.747 -29.040 -17.103 1.00 39.84 481 ALA A CA 1
ATOM 3764 C C . ALA A 1 481 ? -8.719 -30.541 -16.762 1.00 39.84 481 ALA A C 1
ATOM 3766 O O . ALA A 1 481 ? -9.628 -31.071 -16.127 1.00 39.84 481 ALA A O 1
ATOM 3767 N N . ALA A 1 482 ? -7.593 -31.175 -17.086 1.00 28.11 482 ALA A N 1
ATOM 3768 C CA . ALA A 1 482 ? -7.102 -32.402 -16.472 1.00 28.11 482 ALA A CA 1
ATOM 3769 C C . ALA A 1 482 ? -5.572 -32.295 -16.361 1.00 28.11 482 ALA A C 1
ATOM 3771 O O . ALA A 1 482 ? -4.929 -31.716 -17.241 1.00 28.11 482 ALA A O 1
ATOM 3772 N N . GLY A 1 483 ? -4.993 -32.804 -15.272 1.00 38.31 483 GLY A N 1
ATOM 3773 C CA . GLY A 1 483 ? -3.546 -32.772 -15.052 1.00 38.31 483 GLY A CA 1
ATOM 3774 C C . GLY A 1 483 ? -2.826 -33.860 -15.849 1.00 38.31 483 GLY A C 1
ATOM 3775 O O . GLY A 1 483 ? -3.147 -35.036 -15.706 1.00 38.31 483 GLY A O 1
ATOM 3776 N N . ALA A 1 484 ? -1.853 -33.459 -16.663 1.00 27.19 484 ALA A N 1
ATOM 3777 C CA . ALA A 1 484 ? -0.859 -34.318 -17.303 1.00 27.19 484 ALA A CA 1
ATOM 3778 C C . ALA A 1 484 ? 0.343 -33.454 -17.718 1.00 27.19 484 ALA A C 1
ATOM 3780 O O . ALA A 1 484 ? 0.170 -32.259 -17.984 1.00 27.19 484 ALA A O 1
ATOM 3781 N N . ASP A 1 485 ? 1.536 -34.045 -17.797 1.00 36.03 485 ASP A N 1
ATOM 3782 C CA . ASP A 1 485 ? 2.758 -33.343 -18.192 1.00 36.03 485 ASP A CA 1
ATOM 3783 C C . ASP A 1 485 ? 2.634 -32.743 -19.596 1.00 36.03 485 ASP A C 1
ATOM 3785 O O . ASP A 1 485 ? 2.708 -33.434 -20.616 1.00 36.03 485 ASP A O 1
ATOM 3789 N N . ARG A 1 486 ? 2.473 -31.418 -19.665 1.00 28.56 486 ARG A N 1
ATOM 3790 C CA . ARG A 1 486 ? 2.605 -30.682 -20.922 1.00 28.56 486 ARG A CA 1
ATOM 3791 C C . ARG A 1 486 ? 4.077 -30.459 -21.214 1.00 28.56 486 ARG A C 1
ATOM 3793 O O . ARG A 1 486 ? 4.626 -29.400 -20.922 1.00 28.56 486 ARG A O 1
ATOM 3800 N N . ALA A 1 487 ? 4.679 -31.469 -21.840 1.00 24.20 487 ALA A N 1
ATOM 3801 C CA . ALA A 1 487 ? 5.895 -31.287 -22.612 1.00 24.20 487 ALA A CA 1
ATOM 3802 C C . ALA A 1 487 ? 5.725 -30.055 -23.516 1.00 24.20 487 ALA A C 1
ATOM 3804 O O . ALA A 1 487 ? 4.759 -29.956 -24.281 1.00 24.20 487 ALA A O 1
ATOM 3805 N N . VAL A 1 488 ? 6.643 -29.099 -23.385 1.00 30.56 488 VAL A N 1
ATOM 3806 C CA . VAL A 1 488 ? 6.714 -27.943 -24.280 1.00 30.56 488 VAL A CA 1
ATOM 3807 C C . VAL A 1 488 ? 6.924 -28.479 -25.701 1.00 30.56 488 VAL A C 1
ATOM 3809 O O . VAL A 1 488 ? 7.766 -29.364 -25.873 1.00 30.56 488 VAL A O 1
ATOM 3812 N N . PRO A 1 489 ? 6.199 -27.986 -26.723 1.00 25.17 489 PRO A N 1
ATOM 3813 C CA . PRO A 1 489 ? 6.563 -28.256 -28.104 1.00 25.17 489 PRO A CA 1
ATOM 3814 C C . PRO A 1 489 ? 7.964 -27.692 -28.336 1.00 25.17 489 PRO A C 1
ATOM 3816 O O . PRO A 1 489 ? 8.144 -26.474 -28.361 1.00 25.17 489 PRO A O 1
ATOM 3819 N N . ASP A 1 490 ? 8.958 -28.571 -28.445 1.00 27.36 490 ASP A N 1
ATOM 3820 C CA . ASP A 1 490 ? 10.322 -28.166 -28.754 1.00 27.36 490 ASP A CA 1
ATOM 3821 C C . ASP A 1 490 ? 10.338 -27.562 -30.162 1.00 27.36 490 ASP A C 1
ATOM 3823 O O . ASP A 1 490 ? 10.299 -28.268 -31.174 1.00 27.36 490 ASP A O 1
ATOM 3827 N N . HIS A 1 491 ? 10.363 -26.230 -30.229 1.00 31.44 491 HIS A N 1
ATOM 3828 C CA . HIS A 1 491 ? 10.673 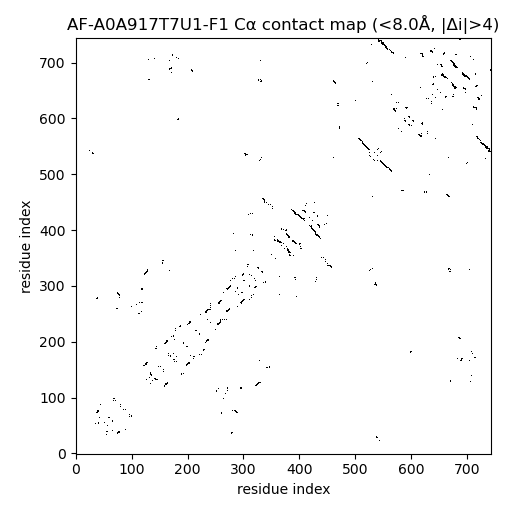-25.481 -31.441 1.00 31.44 491 HIS A CA 1
ATOM 3829 C C . HIS A 1 491 ? 12.181 -25.583 -31.704 1.00 31.44 491 HIS A C 1
ATOM 3831 O O . HIS A 1 491 ? 12.926 -24.606 -31.616 1.00 31.44 491 HIS A O 1
ATOM 3837 N N . GLY A 1 492 ? 12.617 -26.811 -31.982 1.00 27.52 492 GLY A N 1
ATOM 3838 C CA . GLY A 1 492 ? 14.014 -27.201 -31.981 1.00 27.52 492 GLY A CA 1
ATOM 3839 C C . GLY A 1 492 ? 14.848 -26.438 -33.007 1.00 27.52 492 GLY A C 1
ATOM 3840 O O . GLY A 1 492 ? 14.553 -26.438 -34.201 1.00 27.52 492 GLY A O 1
ATOM 3841 N N . ALA A 1 493 ? 15.937 -25.843 -32.521 1.00 32.66 493 ALA A N 1
ATOM 3842 C CA . ALA A 1 493 ? 17.157 -25.525 -33.268 1.00 32.66 493 ALA A CA 1
ATOM 3843 C C . ALA A 1 493 ? 17.017 -24.798 -34.633 1.00 32.66 493 ALA A C 1
ATOM 3845 O O . ALA A 1 493 ? 17.867 -24.968 -35.510 1.00 32.66 493 ALA A O 1
ATOM 3846 N N . ALA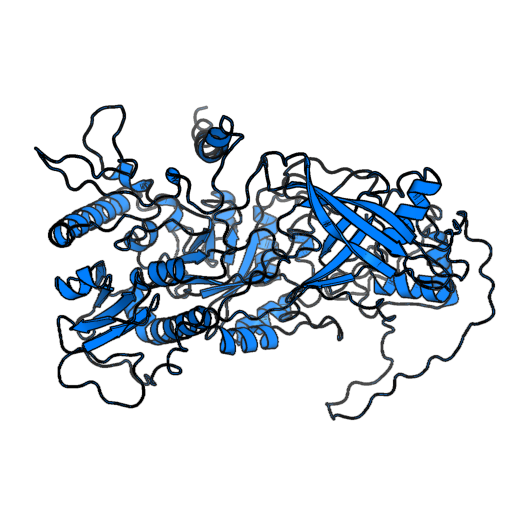 A 1 494 ? 16.025 -23.919 -34.800 1.00 33.03 494 ALA A N 1
ATOM 3847 C CA . ALA A 1 494 ? 15.929 -22.996 -35.936 1.00 33.03 494 ALA A CA 1
ATOM 3848 C C . ALA A 1 494 ? 16.145 -21.539 -35.453 1.00 33.03 494 ALA A C 1
ATOM 3850 O O . ALA A 1 494 ? 15.266 -20.978 -34.811 1.00 33.03 494 ALA A O 1
ATOM 3851 N N . ALA A 1 495 ? 17.277 -20.862 -35.689 1.00 36.22 495 ALA A N 1
ATOM 3852 C CA . ALA A 1 495 ? 18.381 -21.182 -36.596 1.00 36.22 495 ALA A CA 1
ATOM 3853 C C . ALA A 1 495 ? 19.770 -21.086 -35.937 1.00 36.22 495 ALA A C 1
ATOM 3855 O O . ALA A 1 495 ? 20.357 -20.007 -35.828 1.00 36.22 495 ALA A O 1
ATOM 3856 N N . ALA A 1 496 ? 20.371 -22.240 -35.637 1.00 37.09 496 ALA A N 1
ATOM 3857 C CA . ALA A 1 496 ? 21.821 -22.343 -35.484 1.00 37.09 496 ALA A CA 1
ATOM 3858 C C . ALA A 1 496 ? 22.490 -22.238 -36.872 1.00 37.09 496 ALA A C 1
ATOM 3860 O O . ALA A 1 496 ? 22.752 -23.247 -37.522 1.00 37.09 496 ALA A O 1
ATOM 3861 N N . GLY A 1 497 ? 22.720 -21.015 -37.365 1.00 34.28 497 GLY A N 1
ATOM 3862 C CA . GLY A 1 497 ? 23.351 -20.827 -38.680 1.00 34.28 497 GLY A CA 1
ATOM 3863 C C . GLY A 1 497 ? 23.523 -19.392 -39.184 1.00 34.28 497 GLY A C 1
ATOM 3864 O O . GLY A 1 497 ? 24.422 -19.147 -39.986 1.00 34.28 497 GLY A O 1
ATOM 3865 N N . ARG A 1 498 ? 22.726 -18.419 -38.718 1.00 41.56 498 ARG A N 1
ATOM 3866 C CA . ARG A 1 498 ? 22.922 -17.016 -39.114 1.00 41.56 498 ARG A CA 1
ATOM 3867 C C . ARG A 1 498 ? 23.937 -16.348 -38.190 1.00 41.56 498 ARG A C 1
ATOM 3869 O O . ARG A 1 498 ? 23.612 -15.968 -37.071 1.00 41.56 498 ARG A O 1
ATOM 3876 N N . ALA A 1 499 ? 25.157 -16.151 -38.687 1.00 44.41 499 ALA A N 1
ATOM 3877 C CA . ALA A 1 499 ? 26.023 -15.110 -38.150 1.00 44.41 499 ALA A CA 1
ATOM 3878 C C . ALA A 1 499 ? 25.323 -13.767 -38.409 1.00 44.41 499 ALA A C 1
ATOM 3880 O O . ALA A 1 499 ? 25.283 -13.297 -39.547 1.00 44.41 499 ALA A O 1
ATOM 3881 N N . VAL A 1 500 ? 24.695 -13.202 -37.374 1.00 43.09 500 VAL A N 1
ATOM 3882 C CA . VAL A 1 500 ? 23.997 -11.913 -37.469 1.00 43.09 500 VAL A CA 1
ATOM 3883 C C . VAL A 1 500 ? 25.009 -10.874 -37.967 1.00 43.09 500 VAL A C 1
ATOM 3885 O O . VAL A 1 500 ? 26.092 -10.775 -37.378 1.00 43.09 500 VAL A O 1
ATOM 3888 N N . PRO A 1 501 ? 24.728 -10.151 -39.072 1.00 42.22 501 PRO A N 1
ATOM 3889 C CA . PRO A 1 501 ? 25.664 -9.166 -39.603 1.00 42.22 501 PRO A CA 1
ATOM 3890 C C . PRO A 1 501 ? 25.968 -8.139 -38.514 1.00 42.22 501 PRO A C 1
ATOM 3892 O O . PRO A 1 501 ? 25.070 -7.771 -37.762 1.00 42.22 501 PRO A O 1
ATOM 3895 N N . ALA A 1 502 ? 27.236 -7.732 -38.401 1.00 45.25 502 ALA A N 1
ATOM 3896 C CA . ALA A 1 502 ? 27.758 -7.019 -37.236 1.00 45.25 502 ALA A CA 1
ATOM 3897 C C . ALA A 1 502 ? 26.885 -5.810 -36.843 1.00 45.25 502 ALA A C 1
ATOM 3899 O O . ALA A 1 502 ? 26.996 -4.737 -37.436 1.00 45.25 502 ALA A O 1
ATOM 3900 N N . THR A 1 503 ? 26.030 -6.013 -35.834 1.00 46.44 503 THR A N 1
ATOM 3901 C CA . THR A 1 503 ? 25.055 -5.036 -35.330 1.00 46.44 503 THR A CA 1
ATOM 3902 C C . THR A 1 503 ? 25.754 -3.722 -35.016 1.00 46.44 503 THR A C 1
ATOM 3904 O O . THR A 1 503 ? 26.850 -3.745 -34.447 1.00 46.44 503 THR A O 1
ATOM 3907 N N . ALA A 1 504 ? 25.148 -2.592 -35.386 1.00 44.78 504 ALA A N 1
ATOM 3908 C CA . ALA A 1 504 ? 25.824 -1.296 -35.494 1.00 44.78 504 ALA A CA 1
ATOM 3909 C C . ALA A 1 504 ? 26.140 -0.658 -34.123 1.00 44.78 504 ALA A C 1
ATOM 3911 O O . ALA A 1 504 ? 25.547 0.327 -33.701 1.00 44.78 504 ALA A O 1
ATOM 3912 N N . GLY A 1 505 ? 27.102 -1.246 -33.416 1.00 55.19 505 GLY A N 1
ATOM 3913 C CA . GLY A 1 505 ? 27.578 -0.852 -32.096 1.00 55.19 505 GLY A CA 1
ATOM 3914 C C . GLY A 1 505 ? 28.544 -1.917 -31.587 1.00 55.19 505 GLY A C 1
ATOM 3915 O O . GLY A 1 505 ? 28.148 -3.064 -31.386 1.00 55.19 505 GLY A O 1
ATOM 3916 N N . ARG A 1 506 ? 29.827 -1.564 -31.423 1.00 67.25 506 ARG A N 1
ATOM 3917 C CA . ARG A 1 506 ? 30.889 -2.525 -31.074 1.00 67.25 506 ARG A CA 1
ATOM 3918 C C . ARG A 1 506 ? 30.566 -3.245 -29.761 1.00 67.25 506 ARG A C 1
ATOM 3920 O O . ARG A 1 506 ? 30.585 -2.626 -28.701 1.00 67.25 506 ARG A O 1
ATOM 3927 N N . ALA A 1 507 ? 30.336 -4.555 -29.833 1.00 85.44 507 ALA A N 1
ATOM 3928 C CA . ALA A 1 507 ? 30.270 -5.406 -28.652 1.00 85.44 507 ALA A CA 1
ATOM 3929 C C . ALA A 1 507 ? 31.639 -5.421 -27.950 1.00 85.44 507 ALA A C 1
ATOM 3931 O O . ALA A 1 507 ? 32.655 -5.763 -28.559 1.00 85.44 507 ALA A O 1
ATOM 3932 N N . VAL A 1 508 ? 31.656 -5.036 -26.678 1.00 90.62 508 VAL A N 1
ATOM 3933 C CA . VAL A 1 508 ? 32.847 -4.937 -25.834 1.00 90.62 508 VAL A CA 1
ATOM 3934 C C . VAL A 1 508 ? 33.160 -6.326 -25.270 1.00 90.62 508 VAL A C 1
ATOM 3936 O O . VAL A 1 508 ? 32.300 -6.884 -24.586 1.00 90.62 508 VAL A O 1
ATOM 3939 N N . PRO A 1 509 ? 34.337 -6.921 -25.538 1.00 92.25 509 PRO A N 1
ATOM 3940 C CA . PRO A 1 509 ? 34.743 -8.159 -24.884 1.00 92.25 509 PRO A CA 1
ATOM 3941 C C . PRO A 1 509 ? 35.093 -7.882 -23.418 1.00 92.25 509 PRO A C 1
ATOM 3943 O O . PRO A 1 509 ? 35.873 -6.975 -23.125 1.00 92.25 509 PRO A O 1
ATOM 3946 N N . LEU A 1 510 ? 34.543 -8.674 -22.501 1.00 93.19 510 LEU A N 1
ATOM 3947 C CA . LEU A 1 510 ? 34.886 -8.609 -21.084 1.00 93.19 510 LEU A CA 1
ATOM 3948 C C . LEU A 1 510 ? 36.114 -9.498 -20.808 1.00 93.19 510 LEU A C 1
ATOM 3950 O O . LEU A 1 510 ? 36.127 -10.654 -21.244 1.00 93.19 510 LEU A O 1
ATOM 3954 N N . PRO A 1 511 ? 37.151 -9.016 -20.093 1.00 93.25 511 PRO A N 1
ATOM 3955 C CA . PRO A 1 511 ? 38.261 -9.868 -19.674 1.00 93.25 511 PRO A CA 1
ATOM 3956 C C . PRO A 1 511 ? 37.771 -10.945 -18.698 1.00 93.25 511 PRO A C 1
ATOM 3958 O O . PRO A 1 511 ? 37.006 -10.639 -17.788 1.00 93.25 511 PRO A O 1
ATOM 3961 N N . ALA A 1 512 ? 38.227 -12.189 -18.843 1.00 95.62 512 ALA A N 1
ATOM 3962 C CA . ALA A 1 512 ? 37.918 -13.241 -17.873 1.00 95.62 512 ALA A CA 1
ATOM 3963 C C . ALA A 1 512 ? 38.651 -13.003 -16.537 1.00 95.62 512 ALA A C 1
ATOM 3965 O O . ALA A 1 512 ? 39.792 -12.538 -16.536 1.00 95.62 512 ALA A O 1
ATOM 3966 N N . GLY A 1 513 ? 38.009 -13.341 -15.417 1.00 96.56 513 GLY A N 1
ATOM 3967 C CA . GLY A 1 513 ? 38.514 -13.103 -14.059 1.00 96.56 513 GLY A CA 1
ATOM 3968 C C . GLY A 1 513 ? 37.486 -12.430 -13.145 1.00 96.56 513 GLY A C 1
ATOM 3969 O O . GLY A 1 513 ? 36.335 -12.235 -13.529 1.00 96.56 513 GLY A O 1
ATOM 3970 N N . GLU A 1 514 ? 37.901 -12.086 -11.926 1.00 97.12 514 GLU A N 1
ATOM 3971 C CA . GLU A 1 514 ? 37.064 -11.359 -10.962 1.00 97.12 514 GLU A CA 1
ATOM 3972 C C . GLU A 1 514 ? 37.237 -9.843 -11.111 1.00 97.12 514 GLU A C 1
ATOM 3974 O O . GLU A 1 514 ? 38.358 -9.336 -11.076 1.00 97.12 514 GLU A O 1
ATOM 3979 N N . HIS A 1 515 ? 36.122 -9.121 -11.229 1.00 96.38 515 HIS A N 1
ATOM 3980 C CA . HIS A 1 515 ? 36.085 -7.664 -11.357 1.00 96.38 515 HIS A CA 1
ATOM 3981 C C . HIS A 1 515 ? 35.319 -7.054 -10.179 1.00 96.38 515 HIS A C 1
ATOM 3983 O O . HIS A 1 515 ? 34.089 -7.154 -10.143 1.00 96.38 515 HIS A O 1
ATOM 3989 N N . PRO A 1 516 ? 36.008 -6.427 -9.209 1.00 95.88 516 PRO A N 1
ATOM 3990 C CA . PRO A 1 516 ? 35.360 -5.616 -8.187 1.00 95.88 516 PRO A CA 1
ATOM 3991 C C . PRO A 1 516 ? 34.694 -4.392 -8.825 1.00 95.88 516 PRO A C 1
ATOM 3993 O O . PRO A 1 516 ? 35.335 -3.645 -9.565 1.00 95.88 516 PRO A O 1
ATOM 3996 N N . LEU A 1 517 ? 33.418 -4.177 -8.520 1.00 94.25 517 LEU A N 1
ATOM 3997 C CA . LEU A 1 517 ? 32.626 -3.034 -8.962 1.00 94.25 517 LEU A CA 1
ATOM 3998 C C . LEU A 1 517 ? 31.908 -2.398 -7.770 1.00 94.25 517 LEU A C 1
ATOM 4000 O O . LEU A 1 517 ? 31.662 -3.036 -6.746 1.00 94.25 517 LEU A O 1
ATOM 4004 N N . VAL A 1 518 ? 31.531 -1.133 -7.940 1.00 94.12 518 VAL A N 1
ATOM 4005 C CA . VAL A 1 518 ? 30.663 -0.407 -7.013 1.00 94.12 518 VAL A CA 1
ATOM 4006 C C . VAL A 1 518 ? 29.463 0.096 -7.801 1.00 94.12 518 VAL A C 1
ATOM 4008 O O . VAL A 1 518 ? 29.613 0.896 -8.727 1.00 94.12 518 VAL A O 1
ATOM 4011 N N . LEU A 1 519 ? 28.278 -0.390 -7.444 1.00 95.62 519 LEU A N 1
ATOM 4012 C CA . LEU A 1 519 ? 27.009 0.009 -8.045 1.00 95.62 519 LEU A CA 1
ATOM 4013 C C . LEU A 1 519 ? 26.350 1.079 -7.169 1.00 95.62 519 LEU A C 1
ATOM 4015 O O . LEU A 1 519 ? 26.387 0.981 -5.944 1.00 95.62 519 LEU A O 1
ATOM 4019 N N . ARG A 1 520 ? 25.743 2.100 -7.779 1.00 96.00 520 ARG A N 1
ATOM 4020 C CA . ARG A 1 520 ? 25.079 3.212 -7.080 1.00 96.00 520 ARG A CA 1
ATOM 4021 C C . ARG A 1 520 ? 23.594 3.262 -7.395 1.00 96.00 520 ARG A C 1
ATOM 4023 O O . ARG A 1 520 ? 23.197 2.986 -8.520 1.00 96.00 520 ARG A O 1
ATOM 4030 N N . PHE A 1 521 ? 22.783 3.625 -6.411 1.00 95.38 521 PHE A N 1
ATOM 4031 C CA . PHE A 1 521 ? 21.333 3.768 -6.562 1.00 95.38 521 PHE A CA 1
ATOM 4032 C C . PHE A 1 521 ? 20.766 4.696 -5.482 1.00 95.38 521 PHE A C 1
ATOM 4034 O O . PHE A 1 521 ? 21.414 4.949 -4.463 1.00 95.38 521 PHE A O 1
ATOM 4041 N N . ARG A 1 522 ? 19.535 5.180 -5.667 1.00 93.94 522 ARG A N 1
ATOM 4042 C CA . ARG A 1 522 ? 18.797 5.925 -4.637 1.00 93.94 522 ARG A CA 1
ATOM 4043 C C . ARG A 1 522 ? 17.977 4.977 -3.756 1.00 93.94 522 ARG A C 1
ATOM 4045 O O . ARG A 1 522 ? 17.125 4.247 -4.260 1.00 93.94 522 ARG A O 1
ATOM 4052 N N . ARG A 1 523 ? 18.161 5.026 -2.430 1.00 90.94 523 ARG A N 1
ATOM 4053 C CA . ARG A 1 523 ? 17.348 4.275 -1.452 1.00 90.94 523 ARG A CA 1
ATOM 4054 C C . ARG A 1 523 ? 15.951 4.882 -1.329 1.00 90.94 523 ARG A C 1
ATOM 4056 O O . ARG A 1 523 ? 15.689 5.739 -0.486 1.00 90.94 523 ARG A O 1
ATOM 4063 N N . ARG A 1 524 ? 15.052 4.435 -2.200 1.00 91.38 524 ARG A N 1
ATOM 4064 C CA . ARG A 1 524 ? 13.600 4.643 -2.096 1.00 91.38 524 ARG A CA 1
ATOM 4065 C C . ARG A 1 524 ? 13.021 3.637 -1.092 1.00 91.38 524 ARG A C 1
ATOM 4067 O O . ARG A 1 524 ? 13.722 2.728 -0.644 1.00 91.38 524 ARG A O 1
ATOM 4074 N N . GLU A 1 525 ? 11.748 3.769 -0.725 1.00 90.44 525 GLU A N 1
ATOM 4075 C CA . GLU A 1 525 ? 11.097 2.821 0.203 1.00 90.44 525 GLU A CA 1
ATOM 4076 C C . GLU A 1 525 ? 11.071 1.373 -0.326 1.00 90.44 525 GLU A C 1
ATOM 4078 O O . GLU A 1 525 ? 11.006 0.428 0.455 1.00 90.44 525 GLU A O 1
ATOM 4083 N N . THR A 1 526 ? 11.238 1.193 -1.638 1.00 89.81 526 THR A N 1
ATOM 4084 C CA . THR A 1 526 ? 11.416 -0.098 -2.322 1.00 89.81 526 THR A CA 1
ATOM 4085 C C . THR A 1 526 ? 12.623 -0.918 -1.855 1.00 89.81 526 THR A C 1
ATOM 4087 O O . THR A 1 526 ? 12.761 -2.067 -2.274 1.00 89.81 526 THR A O 1
ATOM 4090 N N . GLY A 1 527 ? 13.564 -0.318 -1.114 1.00 89.00 527 GLY A N 1
ATOM 4091 C CA . GLY A 1 527 ? 14.877 -0.913 -0.861 1.00 89.00 527 GLY A CA 1
ATOM 4092 C C . GLY A 1 527 ? 15.632 -1.222 -2.162 1.00 89.00 527 GLY A C 1
ATOM 4093 O O . GLY A 1 527 ? 15.328 -0.660 -3.220 1.00 89.00 527 GLY A O 1
ATOM 4094 N N . MET A 1 528 ? 16.599 -2.137 -2.079 1.00 92.00 528 MET A N 1
ATOM 4095 C CA . MET A 1 528 ? 17.318 -2.688 -3.233 1.00 92.00 528 MET A CA 1
ATOM 4096 C C . MET A 1 528 ? 17.644 -4.173 -2.998 1.00 92.00 528 MET A C 1
ATOM 4098 O O . MET A 1 528 ? 16.731 -4.988 -3.138 1.00 92.00 528 MET A O 1
ATOM 4102 N N . PHE A 1 529 ? 18.874 -4.539 -2.612 1.00 91.31 529 PHE A N 1
ATOM 4103 C CA . PHE A 1 529 ? 19.279 -5.938 -2.425 1.00 91.31 529 PHE A CA 1
ATOM 4104 C C . PHE A 1 529 ? 19.157 -6.425 -0.974 1.00 91.31 529 PHE A C 1
ATOM 4106 O O . PHE A 1 529 ? 18.815 -7.587 -0.765 1.00 91.31 529 PHE A O 1
ATOM 4113 N N . SER A 1 530 ? 19.323 -5.554 0.029 1.00 86.81 530 SER A N 1
ATOM 4114 C CA . SER A 1 530 ? 19.094 -5.920 1.445 1.00 86.81 530 SER A CA 1
ATOM 4115 C C . SER A 1 530 ? 17.605 -6.037 1.833 1.00 86.81 530 SER A C 1
ATOM 4117 O O . SER A 1 530 ? 17.284 -6.211 3.007 1.00 86.81 530 SER A O 1
ATOM 4119 N N . GLY A 1 531 ? 16.683 -5.925 0.868 1.00 83.12 531 GLY A N 1
ATOM 4120 C CA . GLY A 1 531 ? 15.234 -5.971 1.091 1.00 83.12 531 GLY A CA 1
ATOM 4121 C C . GLY A 1 531 ? 14.704 -4.795 1.921 1.00 83.12 531 GLY A C 1
ATOM 4122 O O . GLY A 1 531 ? 15.108 -3.643 1.723 1.00 83.12 531 GLY A O 1
ATOM 4123 N N . ALA A 1 532 ? 13.789 -5.090 2.849 1.00 83.44 532 ALA A N 1
ATOM 4124 C CA . ALA A 1 532 ? 13.141 -4.121 3.734 1.00 83.44 532 ALA A CA 1
ATOM 4125 C C . ALA A 1 532 ? 14.113 -3.469 4.748 1.00 83.44 532 ALA A C 1
ATOM 4127 O O . ALA A 1 532 ? 14.214 -3.872 5.903 1.00 83.44 532 ALA A O 1
ATOM 4128 N N . TRP A 1 533 ? 14.783 -2.398 4.316 1.00 81.06 533 TRP A N 1
ATOM 4129 C CA . TRP A 1 533 ? 15.720 -1.588 5.114 1.00 81.06 533 TRP A CA 1
ATOM 4130 C C . TRP A 1 533 ? 15.139 -0.957 6.388 1.00 81.06 533 TRP A C 1
ATOM 4132 O O . TRP A 1 533 ? 15.885 -0.634 7.307 1.00 81.06 533 TRP A O 1
ATOM 4142 N N . TRP A 1 534 ? 13.828 -0.720 6.419 1.00 82.50 534 TRP A N 1
ATOM 4143 C CA . TRP A 1 534 ? 13.165 0.113 7.426 1.00 82.50 534 TRP A CA 1
ATOM 4144 C C . TRP A 1 534 ? 12.488 -0.689 8.540 1.00 82.50 534 TRP A C 1
ATOM 4146 O O . TRP A 1 534 ? 11.653 -0.134 9.249 1.00 82.50 534 TRP A O 1
ATOM 4156 N N . VAL A 1 535 ? 12.794 -1.986 8.676 1.00 82.94 535 VAL A N 1
ATOM 4157 C CA . VAL A 1 535 ? 12.118 -2.855 9.650 1.00 82.94 535 VAL A CA 1
ATOM 4158 C C . VAL A 1 535 ? 12.202 -2.268 11.061 1.00 82.94 535 VAL A C 1
ATOM 4160 O O . VAL A 1 535 ? 13.269 -1.916 11.557 1.00 82.94 535 VAL A O 1
ATOM 4163 N N . ASP A 1 536 ? 11.024 -2.150 11.662 1.00 82.12 536 ASP A N 1
ATOM 4164 C CA . ASP A 1 536 ? 10.724 -1.556 12.960 1.00 82.12 536 ASP A CA 1
ATOM 4165 C C . ASP A 1 536 ? 10.982 -0.040 13.132 1.00 82.12 536 ASP A C 1
ATOM 4167 O O . ASP A 1 536 ? 10.792 0.486 14.231 1.00 82.12 536 ASP A O 1
ATOM 4171 N N . ALA A 1 537 ? 11.287 0.694 12.055 1.00 80.31 537 ALA A N 1
ATOM 4172 C CA . ALA A 1 537 ? 11.386 2.156 12.072 1.00 80.31 537 ALA A CA 1
ATOM 4173 C C . ALA A 1 537 ? 10.011 2.861 12.108 1.00 80.31 537 ALA A C 1
ATOM 4175 O O . ALA A 1 537 ? 9.070 2.481 11.409 1.00 80.31 537 ALA A O 1
ATOM 4176 N N . TRP A 1 538 ? 9.928 3.963 12.860 1.00 74.88 538 TRP A N 1
ATOM 4177 C CA . TRP A 1 538 ? 8.748 4.816 13.033 1.00 74.88 538 TRP A CA 1
ATOM 4178 C C . TRP A 1 538 ? 8.220 5.377 11.697 1.00 74.88 538 TRP A C 1
ATOM 4180 O O . TRP A 1 538 ? 7.066 5.156 11.312 1.00 74.88 538 TRP A O 1
ATOM 4190 N N . LYS A 1 539 ? 9.081 6.099 10.964 1.00 74.69 539 LYS A N 1
ATOM 4191 C CA . LYS A 1 539 ? 8.801 6.629 9.620 1.00 74.69 539 LYS A CA 1
ATOM 4192 C C . LYS A 1 539 ? 10.109 6.822 8.833 1.00 74.69 539 LYS A C 1
ATOM 4194 O O . LYS A 1 539 ? 11.015 7.469 9.359 1.00 74.69 539 LYS A O 1
ATOM 4199 N N . PRO A 1 540 ? 10.213 6.344 7.577 1.00 76.69 540 PRO A N 1
ATOM 4200 C CA . PRO A 1 540 ? 11.305 6.709 6.679 1.00 76.69 540 PRO A CA 1
ATOM 4201 C C . PRO A 1 540 ? 11.299 8.216 6.424 1.00 76.69 540 PRO A C 1
ATOM 4203 O O . PRO A 1 540 ? 10.291 8.774 5.991 1.00 76.69 540 PRO A O 1
ATOM 4206 N N . LEU A 1 541 ? 12.419 8.879 6.697 1.00 76.69 541 LEU A N 1
ATOM 4207 C CA . LEU A 1 541 ? 12.595 10.321 6.530 1.00 76.69 541 LEU A CA 1
ATOM 4208 C C . LEU A 1 541 ? 14.012 10.621 6.032 1.00 76.69 541 LEU A C 1
ATOM 4210 O O . LEU A 1 541 ? 14.934 9.828 6.233 1.00 76.69 541 LEU A O 1
ATOM 4214 N N . ALA A 1 542 ? 14.199 11.779 5.399 1.00 75.06 542 ALA A N 1
ATOM 4215 C CA . ALA A 1 542 ? 15.534 12.323 5.156 1.00 75.06 542 ALA A CA 1
ATOM 4216 C C . ALA A 1 542 ? 16.256 12.567 6.507 1.00 75.06 542 ALA A C 1
ATOM 4218 O O . ALA A 1 542 ? 15.591 12.925 7.485 1.00 75.06 542 ALA A O 1
ATOM 4219 N N . PRO A 1 543 ? 17.588 12.384 6.599 1.00 80.44 543 PRO A N 1
ATOM 4220 C CA . PRO A 1 543 ? 18.541 12.166 5.504 1.00 80.44 543 PRO A CA 1
ATOM 4221 C C . PRO A 1 543 ? 18.616 10.725 4.971 1.00 80.44 543 PRO A C 1
ATOM 4223 O O . PRO A 1 543 ? 19.314 10.486 3.989 1.00 80.44 543 PRO A O 1
ATOM 4226 N N . ASP A 1 544 ? 17.937 9.757 5.586 1.00 83.56 544 ASP A N 1
ATOM 4227 C CA . ASP A 1 544 ? 18.062 8.351 5.200 1.00 83.56 544 ASP A CA 1
ATOM 4228 C C . ASP A 1 544 ? 17.192 7.974 3.985 1.00 83.56 544 ASP A C 1
ATOM 4230 O O . ASP A 1 544 ? 17.643 7.243 3.093 1.00 83.56 544 ASP A O 1
ATOM 4234 N N . LEU A 1 545 ? 15.960 8.480 3.915 1.00 87.69 545 LEU A N 1
ATOM 4235 C CA . LEU A 1 545 ? 15.083 8.301 2.758 1.00 87.69 545 LEU A CA 1
ATOM 4236 C C . LEU A 1 545 ? 15.645 9.085 1.571 1.00 87.69 545 LEU A C 1
ATOM 4238 O O . LEU A 1 545 ? 16.023 10.244 1.713 1.00 87.69 545 LEU A O 1
ATOM 4242 N N . HIS A 1 546 ? 15.697 8.447 0.401 1.00 91.12 546 HIS A N 1
ATOM 4243 C CA . HIS A 1 546 ? 16.299 8.980 -0.824 1.00 91.12 546 HIS A CA 1
ATOM 4244 C C . HIS A 1 546 ? 17.810 9.262 -0.747 1.00 91.12 546 HIS A C 1
ATOM 4246 O O . HIS A 1 546 ? 18.347 9.952 -1.614 1.00 91.12 546 HIS A O 1
ATOM 4252 N N . ALA A 1 547 ? 18.510 8.669 0.225 1.00 91.94 547 ALA A N 1
ATOM 4253 C CA . ALA A 1 547 ? 19.970 8.625 0.251 1.00 91.94 547 ALA A CA 1
ATOM 4254 C C . ALA A 1 547 ? 20.558 7.934 -0.990 1.00 91.94 547 ALA A C 1
ATOM 4256 O O . ALA A 1 547 ? 19.960 7.003 -1.539 1.00 91.94 547 ALA A O 1
ATOM 4257 N N . VAL A 1 548 ? 21.752 8.361 -1.407 1.00 94.19 548 VAL A N 1
ATOM 4258 C CA . VAL A 1 548 ? 22.544 7.645 -2.415 1.00 94.19 548 VAL A CA 1
ATOM 4259 C C . VAL A 1 548 ? 23.308 6.531 -1.718 1.00 94.19 548 VAL A C 1
ATOM 4261 O O . VAL A 1 548 ? 24.044 6.775 -0.757 1.00 94.19 548 VAL A O 1
ATOM 4264 N N . MET A 1 549 ? 23.137 5.320 -2.231 1.00 95.00 549 MET A N 1
ATOM 4265 C CA . MET A 1 549 ? 23.782 4.110 -1.747 1.00 95.00 549 MET A CA 1
ATOM 4266 C C . MET A 1 549 ? 24.936 3.699 -2.656 1.00 95.00 549 MET A C 1
ATOM 4268 O O . MET A 1 549 ? 24.917 3.962 -3.860 1.00 95.00 549 MET A O 1
ATOM 4272 N N . GLU A 1 550 ? 25.892 2.977 -2.084 1.00 96.06 550 GLU A N 1
ATOM 4273 C CA . GLU A 1 550 ? 26.823 2.118 -2.809 1.00 96.06 550 GLU A CA 1
ATOM 4274 C C . GLU A 1 550 ? 26.620 0.660 -2.396 1.00 96.06 550 GLU A C 1
ATOM 4276 O O . GLU A 1 550 ? 26.543 0.352 -1.209 1.00 96.06 550 GLU A O 1
ATOM 4281 N N . GLN A 1 551 ? 26.563 -0.222 -3.388 1.00 95.50 551 GLN A N 1
ATOM 4282 C CA . GLN A 1 551 ? 26.612 -1.675 -3.266 1.00 95.50 551 GLN A CA 1
ATOM 4283 C C . GLN A 1 551 ? 27.953 -2.132 -3.842 1.00 95.50 551 GLN A C 1
ATOM 4285 O O . GLN A 1 551 ? 28.178 -2.007 -5.048 1.00 95.50 551 GLN A O 1
ATOM 4290 N N . ASP A 1 552 ? 28.830 -2.687 -3.006 1.00 94.31 552 ASP A N 1
ATOM 4291 C CA . ASP A 1 552 ? 30.015 -3.386 -3.515 1.00 94.31 552 ASP A CA 1
ATOM 4292 C C . ASP A 1 552 ? 29.580 -4.701 -4.166 1.00 94.31 552 ASP A C 1
ATOM 4294 O O . ASP A 1 552 ? 28.719 -5.401 -3.628 1.00 94.31 552 ASP A O 1
ATOM 4298 N N . CYS A 1 553 ? 30.178 -5.088 -5.288 1.00 94.81 553 CYS A N 1
ATOM 4299 C CA . CYS A 1 553 ? 30.007 -6.430 -5.836 1.00 94.81 553 CYS A CA 1
ATOM 4300 C C . CYS A 1 553 ? 31.266 -6.930 -6.551 1.00 94.81 553 CYS A C 1
ATOM 4302 O O . CYS A 1 553 ? 32.161 -6.161 -6.901 1.00 94.81 553 CYS A O 1
ATOM 4304 N N . VAL A 1 554 ? 31.339 -8.242 -6.762 1.00 97.00 554 VAL A N 1
ATOM 4305 C CA . VAL A 1 554 ? 32.367 -8.886 -7.584 1.00 97.00 554 VAL A CA 1
ATOM 4306 C C . VAL A 1 554 ? 31.674 -9.588 -8.740 1.00 97.00 554 VAL A C 1
ATOM 4308 O O . VAL A 1 554 ? 30.825 -10.453 -8.519 1.00 97.00 554 VAL A O 1
ATOM 4311 N N . VAL A 1 555 ? 32.033 -9.207 -9.966 1.00 96.12 555 VAL A N 1
ATOM 4312 C CA . VAL A 1 555 ? 31.563 -9.847 -11.198 1.00 96.12 555 VAL A CA 1
ATOM 4313 C C . VAL A 1 555 ? 32.643 -10.805 -11.685 1.00 96.12 555 VAL A C 1
ATOM 4315 O O . VAL A 1 555 ? 33.712 -10.380 -12.125 1.00 96.12 555 VAL A O 1
ATOM 4318 N N . THR A 1 556 ? 32.376 -12.103 -11.607 1.00 97.12 556 THR A N 1
ATOM 4319 C CA . THR A 1 556 ? 33.307 -13.161 -12.010 1.00 97.12 556 THR A CA 1
ATOM 4320 C C . THR A 1 556 ? 33.005 -13.560 -13.451 1.00 97.12 556 THR A C 1
ATOM 4322 O O . THR A 1 556 ? 32.098 -14.346 -13.729 1.00 97.12 556 THR A O 1
ATOM 4325 N N . VAL A 1 557 ? 33.751 -12.972 -14.391 1.00 96.19 557 VAL A N 1
ATOM 4326 C CA . VAL A 1 557 ? 33.598 -13.194 -15.835 1.00 96.19 557 VAL A CA 1
ATOM 4327 C C . VAL A 1 557 ? 34.265 -14.524 -16.220 1.00 96.19 557 VAL A C 1
ATOM 4329 O O . VAL A 1 557 ? 35.484 -14.661 -16.070 1.00 96.19 557 VAL A O 1
ATOM 4332 N N . PRO A 1 558 ? 33.511 -15.511 -16.735 1.00 92.69 558 PRO A N 1
ATOM 4333 C CA . PRO A 1 558 ? 34.042 -16.827 -17.070 1.00 92.69 558 PRO A CA 1
ATOM 4334 C C . PRO A 1 558 ? 34.958 -16.812 -18.301 1.00 92.69 558 PRO A C 1
ATOM 4336 O O . PRO A 1 558 ? 34.848 -15.979 -19.205 1.00 92.69 558 PRO A O 1
ATOM 4339 N N . ALA A 1 559 ? 35.831 -17.817 -18.385 1.00 84.44 559 ALA A N 1
ATOM 4340 C CA . ALA A 1 559 ? 36.602 -18.103 -19.589 1.00 84.44 559 ALA A CA 1
ATOM 4341 C C . ALA A 1 559 ? 35.671 -18.598 -20.715 1.00 84.44 559 ALA A C 1
ATOM 4343 O O . ALA A 1 559 ? 35.366 -19.784 -20.812 1.00 84.44 559 ALA A O 1
ATOM 4344 N N . GLY A 1 560 ? 35.199 -17.675 -21.557 1.00 74.12 560 GLY A N 1
ATOM 4345 C CA . GLY A 1 560 ? 34.277 -17.995 -22.656 1.00 74.12 560 GLY A CA 1
ATOM 4346 C C . GLY A 1 560 ? 34.065 -16.895 -23.701 1.00 74.12 560 GLY A C 1
ATOM 4347 O O . GLY A 1 560 ? 33.196 -17.036 -24.555 1.00 74.12 560 GLY A O 1
ATOM 4348 N N . GLY A 1 561 ? 34.831 -15.798 -23.652 1.00 82.81 561 GLY A N 1
ATOM 4349 C CA . GLY A 1 561 ? 34.719 -14.703 -24.626 1.00 82.81 561 GLY A CA 1
ATOM 4350 C C . GLY A 1 561 ? 33.441 -13.865 -24.500 1.00 82.81 561 GLY A C 1
ATOM 4351 O O . GLY A 1 561 ? 32.977 -13.318 -25.506 1.00 82.81 561 GLY A O 1
ATOM 4352 N N . THR A 1 562 ? 32.881 -13.780 -23.286 1.00 91.88 562 THR A N 1
ATOM 4353 C CA . THR A 1 562 ? 31.702 -12.970 -22.953 1.00 91.88 562 THR A CA 1
ATOM 4354 C C . THR A 1 562 ? 31.861 -11.539 -23.465 1.00 91.88 562 THR A C 1
ATOM 4356 O O . THR A 1 562 ? 32.906 -10.908 -23.290 1.00 91.88 562 THR A O 1
ATOM 4359 N N . ARG A 1 563 ? 30.828 -11.028 -24.136 1.00 93.56 563 ARG A N 1
ATOM 4360 C CA . ARG A 1 563 ? 30.837 -9.707 -24.775 1.00 93.56 563 ARG A CA 1
ATOM 4361 C C . ARG A 1 563 ? 29.488 -9.018 -24.633 1.00 93.56 563 ARG A C 1
ATOM 4363 O O . ARG A 1 563 ? 28.455 -9.676 -24.721 1.00 93.56 563 ARG A O 1
ATOM 4370 N N . VAL A 1 564 ? 29.497 -7.699 -24.479 1.00 93.31 564 VAL A N 1
ATOM 4371 C CA . VAL A 1 564 ? 28.302 -6.894 -24.183 1.00 93.31 564 VAL A CA 1
ATOM 4372 C C . VAL A 1 564 ? 28.222 -5.721 -25.150 1.00 93.31 564 VAL A C 1
ATOM 4374 O O . VAL A 1 564 ? 29.209 -5.011 -25.340 1.00 93.31 564 VAL A O 1
ATOM 4377 N N . ARG A 1 565 ? 27.062 -5.476 -25.761 1.00 93.06 565 ARG A N 1
ATOM 4378 C CA . ARG A 1 565 ? 26.818 -4.208 -26.458 1.00 93.06 565 ARG A CA 1
ATOM 4379 C C . ARG A 1 565 ? 26.381 -3.157 -25.434 1.00 93.06 565 ARG A C 1
ATOM 4381 O O . ARG A 1 565 ? 25.464 -3.399 -24.664 1.00 93.06 565 ARG A O 1
ATOM 4388 N N . THR A 1 566 ? 27.037 -1.998 -25.410 1.00 90.75 566 THR A N 1
ATOM 4389 C CA . THR A 1 566 ? 26.704 -0.909 -24.471 1.00 90.75 566 THR A CA 1
ATOM 4390 C C . THR A 1 566 ? 25.534 -0.053 -24.963 1.00 90.75 566 THR A C 1
ATOM 4392 O O . THR A 1 566 ? 24.658 0.295 -24.176 1.00 90.75 566 THR A O 1
ATOM 4395 N N . ALA A 1 567 ? 25.483 0.232 -26.267 1.00 91.56 567 ALA A N 1
ATOM 4396 C CA . ALA A 1 567 ? 24.367 0.915 -26.925 1.00 91.56 567 ALA A CA 1
ATOM 4397 C C . ALA A 1 567 ? 23.069 0.070 -26.914 1.00 91.56 567 ALA A C 1
ATOM 4399 O O . ALA A 1 567 ? 23.154 -1.162 -26.902 1.00 91.56 567 ALA A O 1
ATOM 4400 N N . PRO A 1 568 ? 21.874 0.689 -26.951 1.00 94.38 568 PRO A N 1
ATOM 4401 C CA . PRO A 1 568 ? 20.600 -0.025 -27.076 1.00 94.38 568 PRO A CA 1
ATOM 4402 C C . PRO A 1 568 ? 20.446 -0.773 -28.413 1.00 94.38 568 PRO A C 1
ATOM 4404 O O . PRO A 1 568 ? 21.126 -0.481 -29.396 1.00 94.38 568 PRO A O 1
ATOM 4407 N N . VAL A 1 569 ? 19.499 -1.714 -28.456 1.00 94.81 569 VAL A N 1
ATOM 4408 C CA . VAL A 1 569 ? 18.906 -2.226 -29.707 1.00 94.81 569 VAL A CA 1
ATOM 4409 C C . VAL A 1 569 ? 18.144 -1.093 -30.394 1.00 94.81 569 VAL A C 1
ATOM 4411 O O . VAL A 1 569 ? 17.412 -0.357 -29.729 1.00 94.81 569 VAL A O 1
ATOM 4414 N N . THR A 1 570 ? 18.280 -0.950 -31.713 1.00 93.38 570 THR A N 1
ATOM 4415 C CA . THR A 1 570 ? 17.564 0.100 -32.457 1.00 93.38 570 THR A CA 1
ATOM 4416 C C . THR A 1 570 ? 16.184 -0.358 -32.933 1.00 93.38 570 THR A C 1
ATOM 4418 O O . THR A 1 570 ? 15.906 -1.555 -33.069 1.00 93.38 570 THR A O 1
ATOM 4421 N N . ARG A 1 571 ? 15.303 0.598 -33.251 1.00 90.38 571 ARG A N 1
ATOM 4422 C CA . ARG A 1 571 ? 13.997 0.323 -33.865 1.00 90.38 571 ARG A CA 1
ATOM 4423 C C . ARG A 1 571 ? 14.151 -0.442 -35.185 1.00 90.38 571 ARG A C 1
ATOM 4425 O O . ARG A 1 571 ? 13.382 -1.367 -35.430 1.00 90.38 571 ARG A O 1
ATOM 4432 N N . GLY A 1 572 ? 15.162 -0.121 -35.998 1.00 89.31 572 GLY A N 1
ATOM 4433 C CA . GLY A 1 572 ? 15.468 -0.833 -37.244 1.00 89.31 572 GLY A CA 1
ATOM 4434 C C . GLY A 1 572 ? 15.850 -2.303 -37.032 1.00 89.31 572 GLY A C 1
ATOM 4435 O O . GLY A 1 572 ? 15.309 -3.178 -37.710 1.00 89.31 572 GLY A O 1
ATOM 4436 N N . GLU A 1 573 ? 16.715 -2.585 -36.051 1.00 92.00 573 GLU A N 1
ATOM 4437 C CA . GLU A 1 573 ? 17.112 -3.950 -35.667 1.00 92.00 573 GLU A CA 1
ATOM 4438 C C . GLU A 1 573 ? 15.936 -4.771 -35.115 1.00 92.00 573 GLU A C 1
ATOM 4440 O O . GLU A 1 573 ? 15.809 -5.965 -35.398 1.00 92.00 573 GLU A O 1
ATOM 4445 N N . TYR A 1 574 ? 15.042 -4.148 -34.343 1.00 93.19 574 TYR A N 1
ATOM 4446 C CA . TYR A 1 574 ? 13.847 -4.828 -33.838 1.00 93.19 574 TYR A CA 1
ATOM 4447 C C . TYR A 1 574 ? 12.813 -5.074 -34.949 1.00 93.19 574 TYR A C 1
ATOM 4449 O O . TYR A 1 574 ? 12.180 -6.127 -34.997 1.00 93.19 574 TYR A O 1
ATOM 4457 N N . LEU A 1 575 ? 12.682 -4.149 -35.905 1.00 88.62 575 LEU A N 1
ATOM 4458 C CA . LEU A 1 575 ? 11.845 -4.334 -37.091 1.00 88.62 575 LEU A CA 1
ATOM 4459 C C . LEU A 1 575 ? 12.367 -5.436 -38.024 1.00 88.62 575 LEU A C 1
ATOM 4461 O O . LEU A 1 575 ? 11.565 -6.023 -38.746 1.00 88.62 575 LEU A O 1
ATOM 4465 N N . GLU A 1 576 ? 13.674 -5.721 -38.068 1.00 89.94 576 GLU A N 1
ATOM 4466 C CA . GLU A 1 576 ? 14.209 -6.896 -38.783 1.00 89.94 576 GLU A CA 1
ATOM 4467 C C . GLU A 1 576 ? 13.775 -8.199 -38.104 1.00 89.94 576 GLU A C 1
ATOM 4469 O O . GLU A 1 576 ? 13.128 -9.022 -38.747 1.00 89.94 576 GLU A O 1
ATOM 4474 N N . PHE A 1 577 ? 13.993 -8.329 -36.792 1.00 91.88 577 PHE A N 1
ATOM 4475 C CA . PHE A 1 577 ? 13.505 -9.459 -35.990 1.00 91.88 577 PHE A CA 1
ATOM 4476 C C . PHE A 1 577 ? 12.015 -9.758 -36.222 1.00 91.88 577 PHE A C 1
ATOM 4478 O O . PHE A 1 577 ? 11.644 -10.911 -36.447 1.00 91.88 577 PHE A O 1
ATOM 4485 N N . LEU A 1 578 ? 11.153 -8.735 -36.227 1.00 88.25 578 LEU A N 1
ATOM 4486 C CA . LEU A 1 578 ? 9.713 -8.906 -36.460 1.00 88.25 578 LEU A CA 1
ATOM 4487 C C . LEU A 1 578 ? 9.377 -9.391 -37.878 1.00 88.25 578 LEU A C 1
ATOM 4489 O O . LEU A 1 578 ? 8.434 -10.166 -38.041 1.00 88.25 578 LEU A O 1
ATOM 4493 N N . ARG A 1 579 ? 10.135 -8.961 -38.896 1.00 88.69 579 ARG A N 1
ATOM 4494 C CA . ARG A 1 579 ? 9.978 -9.423 -40.288 1.00 88.69 579 ARG A CA 1
ATOM 4495 C C . ARG A 1 579 ? 10.451 -10.866 -40.461 1.00 88.69 579 ARG A C 1
ATOM 4497 O O . ARG A 1 579 ? 9.769 -11.641 -41.123 1.00 88.69 579 ARG A O 1
ATOM 4504 N N . ASP A 1 580 ? 11.565 -11.223 -39.830 1.00 89.81 580 ASP A N 1
ATOM 4505 C CA . ASP A 1 580 ? 12.186 -12.546 -39.937 1.00 89.81 580 ASP A CA 1
ATOM 4506 C C . ASP A 1 580 ? 11.445 -13.636 -39.146 1.00 89.81 580 ASP A C 1
ATOM 4508 O O . ASP A 1 580 ? 11.476 -14.804 -39.529 1.00 89.81 580 ASP A O 1
ATOM 4512 N N . THR A 1 581 ? 10.794 -13.275 -38.035 1.00 89.25 581 THR A N 1
ATOM 4513 C CA . THR A 1 581 ? 10.160 -14.239 -37.110 1.00 89.25 581 THR A CA 1
ATOM 4514 C C . THR A 1 581 ? 8.634 -14.185 -37.082 1.00 89.25 581 THR A C 1
ATOM 4516 O O . THR A 1 581 ? 8.001 -15.132 -36.618 1.00 89.25 581 THR A O 1
ATOM 4519 N N . GLY A 1 582 ? 8.021 -13.078 -37.517 1.00 86.81 582 GLY A N 1
ATOM 4520 C CA . GLY A 1 582 ? 6.587 -12.835 -37.340 1.00 86.81 582 GLY A CA 1
ATOM 4521 C C . GLY A 1 582 ? 6.145 -12.689 -35.874 1.00 86.81 582 GLY A C 1
ATOM 4522 O O . GLY A 1 582 ? 4.952 -12.832 -35.595 1.00 86.81 582 GLY A O 1
ATOM 4523 N N . TYR A 1 583 ? 7.081 -12.441 -34.945 1.00 88.50 583 TYR A N 1
ATOM 4524 C CA . TYR A 1 583 ? 6.837 -12.430 -33.499 1.00 88.50 583 TYR A CA 1
ATOM 4525 C C . TYR A 1 583 ? 5.689 -11.500 -33.077 1.00 88.50 583 TYR A C 1
ATOM 4527 O O . TYR A 1 583 ? 5.569 -10.358 -33.527 1.00 88.50 583 TYR A O 1
ATOM 4535 N N . ARG A 1 584 ? 4.859 -12.001 -32.156 1.00 87.56 584 ARG A N 1
ATOM 4536 C CA . ARG A 1 584 ? 3.785 -11.269 -31.477 1.00 87.56 584 ARG A CA 1
ATOM 4537 C C . ARG A 1 584 ? 3.734 -11.721 -30.014 1.00 87.56 584 ARG A C 1
ATOM 4539 O O . ARG A 1 584 ? 3.733 -12.934 -29.790 1.00 87.56 584 ARG A O 1
ATOM 4546 N N . PRO A 1 585 ? 3.653 -10.807 -29.034 1.00 87.00 585 PRO A N 1
ATOM 4547 C CA . PRO A 1 585 ? 3.495 -11.186 -27.635 1.00 87.00 585 PRO A CA 1
ATOM 4548 C C . PRO A 1 585 ? 2.100 -11.746 -27.341 1.00 87.00 585 PRO A C 1
ATOM 4550 O O . PRO A 1 585 ? 1.122 -11.416 -28.014 1.00 87.00 585 PRO A O 1
ATOM 4553 N N . ALA A 1 586 ? 1.999 -12.544 -26.275 1.00 83.19 586 ALA A N 1
ATOM 4554 C CA . ALA A 1 586 ? 0.730 -13.083 -25.777 1.00 83.19 586 ALA A CA 1
ATOM 4555 C C . ALA A 1 586 ? -0.289 -12.000 -25.357 1.00 83.19 586 ALA A C 1
ATOM 4557 O O . ALA A 1 586 ? -1.491 -12.205 -25.516 1.00 83.19 586 ALA A O 1
ATOM 4558 N N . VAL A 1 587 ? 0.177 -10.843 -24.868 1.00 86.12 587 VAL A N 1
ATOM 4559 C CA . VAL A 1 587 ? -0.649 -9.645 -24.637 1.00 86.12 587 VAL A CA 1
ATOM 4560 C C . VAL A 1 587 ? -0.124 -8.512 -25.523 1.00 86.12 587 VAL A C 1
ATOM 4562 O O . VAL A 1 587 ? 1.015 -8.094 -25.321 1.00 86.12 587 VAL A O 1
ATOM 4565 N N . PRO A 1 588 ? -0.913 -7.977 -26.475 1.00 87.44 588 PRO A N 1
ATOM 4566 C CA . PRO A 1 588 ? -0.461 -6.935 -27.401 1.00 87.44 588 PRO A CA 1
ATOM 4567 C C . PRO A 1 588 ? -0.514 -5.513 -26.821 1.00 87.44 588 PRO A C 1
ATOM 4569 O O . PRO A 1 588 ? -0.005 -4.590 -27.451 1.00 87.44 588 PRO A O 1
ATOM 4572 N N . TYR A 1 589 ? -1.122 -5.317 -25.644 1.00 88.56 589 TYR A N 1
ATOM 4573 C CA . TYR A 1 589 ? -1.285 -3.996 -25.033 1.00 88.56 589 TYR A CA 1
ATOM 4574 C C . TYR A 1 589 ? 0.059 -3.269 -24.899 1.00 88.56 589 TYR A C 1
ATOM 4576 O O . TYR A 1 589 ? 1.033 -3.835 -24.386 1.00 88.56 589 TYR A O 1
ATOM 4584 N N . ARG A 1 590 ? 0.108 -2.029 -25.406 1.00 89.69 590 ARG A N 1
ATOM 4585 C CA . ARG A 1 590 ? 1.306 -1.170 -25.481 1.00 89.69 590 ARG A CA 1
ATOM 4586 C C . ARG A 1 590 ? 2.529 -1.797 -26.179 1.00 89.69 590 ARG A C 1
ATOM 4588 O O . ARG A 1 590 ? 3.633 -1.290 -26.004 1.00 89.69 590 ARG A O 1
ATOM 4595 N N . PHE A 1 591 ? 2.389 -2.873 -26.959 1.00 91.81 591 PHE A N 1
ATOM 4596 C CA . PHE A 1 591 ? 3.515 -3.435 -27.717 1.00 91.81 591 PHE A CA 1
ATOM 4597 C C . PHE A 1 591 ? 3.944 -2.473 -28.828 1.00 91.81 591 PHE A C 1
ATOM 4599 O O . PHE A 1 591 ? 3.148 -2.163 -29.712 1.00 91.81 591 PHE A O 1
ATOM 4606 N N . LEU A 1 592 ? 5.199 -2.003 -28.768 1.00 85.75 592 LEU A N 1
ATOM 4607 C CA . LEU A 1 592 ? 5.760 -1.006 -29.695 1.00 85.75 592 LEU A CA 1
ATOM 4608 C C . LEU A 1 592 ? 4.914 0.283 -29.730 1.00 85.75 592 LEU A C 1
ATOM 4610 O O . LEU A 1 592 ? 4.571 0.771 -30.806 1.00 85.75 592 LEU A O 1
ATOM 4614 N N . ALA A 1 593 ? 4.550 0.769 -28.536 1.00 71.62 593 ALA A N 1
ATOM 4615 C CA . ALA A 1 593 ? 3.414 1.648 -28.267 1.00 71.62 593 ALA A CA 1
ATOM 4616 C C . ALA A 1 593 ? 3.257 2.869 -29.225 1.00 71.62 593 ALA A C 1
ATOM 4618 O O . ALA A 1 593 ? 4.252 3.507 -29.579 1.00 71.62 593 ALA A O 1
ATOM 4619 N N . PRO A 1 594 ? 2.010 3.165 -29.662 1.00 60.28 594 PRO A N 1
ATOM 4620 C CA . PRO A 1 594 ? 1.521 2.390 -30.808 1.00 60.28 594 PRO A CA 1
ATOM 4621 C C . PRO A 1 594 ? 0.801 3.170 -31.950 1.00 60.28 594 PRO A C 1
ATOM 4623 O O . PRO A 1 594 ? 1.431 3.306 -32.993 1.00 60.28 594 PRO A O 1
ATOM 4626 N N . ASP A 1 595 ? -0.454 3.665 -31.977 1.00 50.34 595 ASP A N 1
ATOM 4627 C CA . ASP A 1 595 ? -1.664 3.636 -31.108 1.00 50.34 595 ASP A CA 1
ATOM 4628 C C . ASP A 1 595 ? -2.579 2.397 -31.312 1.00 50.34 595 ASP A C 1
ATOM 4630 O O . ASP A 1 595 ? -3.779 2.366 -31.031 1.00 50.34 595 ASP A O 1
ATOM 4634 N N . GLY A 1 596 ? -1.975 1.329 -31.813 1.00 49.41 596 GLY A N 1
ATOM 4635 C CA . GLY A 1 596 ? -2.405 -0.061 -31.652 1.00 49.41 596 GLY A CA 1
ATOM 4636 C C . GLY A 1 596 ? -2.750 -0.510 -30.213 1.00 49.41 596 GLY A C 1
ATOM 4637 O O . GLY A 1 596 ? -2.072 -0.165 -29.250 1.00 49.41 596 GLY A O 1
ATOM 4638 N N . ALA A 1 597 ? -3.757 -1.380 -30.113 1.00 51.28 597 ALA A N 1
ATOM 4639 C CA . ALA A 1 597 ? -4.211 -2.105 -28.922 1.00 51.28 597 ALA A CA 1
ATOM 4640 C C . ALA A 1 597 ? -4.514 -1.236 -27.682 1.00 51.28 597 ALA A C 1
ATOM 4642 O O . ALA A 1 597 ? -3.680 -1.087 -26.785 1.00 51.28 597 ALA A O 1
ATOM 4643 N N . ALA A 1 598 ? -5.760 -0.758 -27.593 1.00 53.53 598 ALA A N 1
ATOM 4644 C CA . ALA A 1 598 ? -6.333 -0.223 -26.357 1.00 53.53 598 ALA A CA 1
ATOM 4645 C C . ALA A 1 598 ? -6.510 -1.323 -25.280 1.00 53.53 598 ALA A C 1
ATOM 4647 O O . ALA A 1 598 ? -6.354 -2.520 -25.545 1.00 53.53 598 ALA A O 1
ATOM 4648 N N . ALA A 1 599 ? -6.803 -0.923 -24.036 1.00 52.72 599 ALA A N 1
ATOM 4649 C CA . ALA A 1 599 ? -6.842 -1.834 -22.883 1.00 52.72 599 ALA A CA 1
ATOM 4650 C C . ALA A 1 599 ? -7.985 -2.874 -22.929 1.00 52.72 599 ALA A C 1
ATOM 4652 O O . ALA A 1 599 ? -7.918 -3.890 -22.240 1.00 52.72 599 ALA A O 1
ATOM 4653 N N . ASP A 1 600 ? -8.998 -2.648 -23.768 1.00 49.47 600 ASP A N 1
ATOM 4654 C CA . ASP A 1 600 ? -10.100 -3.570 -24.076 1.00 49.47 600 ASP A CA 1
ATOM 4655 C C . ASP A 1 600 ? -9.702 -4.712 -25.037 1.00 49.47 600 ASP A C 1
ATOM 4657 O O . ASP A 1 600 ? -10.488 -5.625 -25.289 1.00 49.47 600 ASP A O 1
ATOM 4661 N N . GLY A 1 601 ? -8.479 -4.682 -25.580 1.00 44.78 601 GLY A N 1
ATOM 4662 C CA . GLY A 1 601 ? -8.006 -5.645 -26.572 1.00 44.78 601 GLY A CA 1
ATOM 4663 C C . GLY A 1 601 ? -8.503 -5.376 -27.995 1.00 44.78 601 GLY A C 1
ATOM 4664 O O . GLY A 1 601 ? -8.268 -6.207 -28.877 1.00 44.78 601 GLY A O 1
ATOM 4665 N N . ALA A 1 602 ? -9.145 -4.231 -28.256 1.00 37.09 602 ALA A N 1
ATOM 4666 C CA . ALA A 1 602 ? -9.495 -3.815 -29.605 1.00 37.09 602 ALA A CA 1
ATOM 4667 C C . ALA A 1 602 ? -8.219 -3.629 -30.435 1.00 37.09 602 ALA A C 1
ATOM 4669 O O . ALA A 1 602 ? -7.397 -2.741 -30.191 1.00 37.09 602 ALA A O 1
ATOM 4670 N N . ALA A 1 603 ? -8.047 -4.485 -31.441 1.00 35.91 603 ALA A N 1
ATOM 4671 C CA . ALA A 1 603 ? -6.911 -4.433 -32.344 1.00 35.91 603 ALA A CA 1
ATOM 4672 C C . ALA A 1 603 ? -7.061 -3.279 -33.352 1.00 35.91 603 ALA A C 1
ATOM 4674 O O . ALA A 1 603 ? -7.330 -3.508 -34.535 1.00 35.91 603 ALA A O 1
ATOM 4675 N N . SER A 1 604 ? -6.806 -2.040 -32.913 1.00 36.69 604 SER A N 1
ATOM 4676 C CA . SER A 1 604 ? -6.197 -1.063 -33.820 1.00 36.69 604 SER A CA 1
ATOM 4677 C C . SER A 1 604 ? -4.960 -1.733 -34.428 1.00 36.69 604 SER A C 1
ATOM 4679 O O . SER A 1 604 ? -4.160 -2.352 -33.719 1.00 36.69 604 SER A O 1
ATOM 4681 N N . GLY A 1 605 ? -4.903 -1.743 -35.764 1.00 37.97 605 GLY A N 1
ATOM 4682 C CA . GLY A 1 605 ? -4.011 -2.626 -36.515 1.00 37.97 605 GLY A CA 1
ATOM 4683 C C . GLY A 1 605 ? -2.546 -2.468 -36.111 1.00 37.97 605 GLY A C 1
ATOM 4684 O O . GLY A 1 605 ? -2.140 -1.398 -35.659 1.00 37.97 605 GLY A O 1
ATOM 4685 N N . ALA A 1 606 ? -1.754 -3.533 -36.296 1.00 37.56 606 ALA A N 1
ATOM 4686 C CA . ALA A 1 606 ? -0.302 -3.465 -36.113 1.00 37.56 606 ALA A CA 1
ATOM 4687 C C . ALA A 1 606 ? 0.219 -2.201 -36.821 1.00 37.56 606 ALA A C 1
ATOM 4689 O O . ALA A 1 606 ? -0.133 -2.011 -37.991 1.00 37.56 606 ALA A O 1
ATOM 4690 N N . PRO A 1 607 ? 0.945 -1.316 -36.110 1.00 40.44 607 PRO A N 1
ATOM 4691 C CA . PRO A 1 607 ? 1.085 0.074 -36.515 1.00 40.44 607 PRO A CA 1
ATOM 4692 C C . PRO A 1 607 ? 1.631 0.161 -37.933 1.00 40.44 607 PRO A C 1
ATOM 4694 O O . PRO A 1 607 ? 2.561 -0.565 -38.288 1.00 40.44 607 PRO A O 1
ATOM 4697 N N . ALA A 1 608 ? 1.057 1.055 -38.741 1.00 42.16 608 ALA A N 1
ATOM 4698 C CA . ALA A 1 608 ? 1.631 1.392 -40.032 1.00 42.16 608 ALA A CA 1
ATOM 4699 C C . ALA A 1 608 ? 3.037 1.944 -39.769 1.00 42.16 608 ALA A C 1
ATOM 4701 O O . ALA A 1 608 ? 3.187 3.056 -39.261 1.00 42.16 608 ALA A O 1
ATOM 4702 N N . VAL A 1 609 ? 4.059 1.126 -40.034 1.00 45.31 609 VAL A N 1
ATOM 4703 C CA . VAL A 1 609 ? 5.455 1.444 -39.723 1.00 45.31 609 VAL A CA 1
ATOM 4704 C C . VAL A 1 609 ? 5.957 2.470 -40.734 1.00 45.31 609 VAL A C 1
ATOM 4706 O O . VAL A 1 609 ? 6.634 2.129 -41.698 1.00 45.31 609 VAL A O 1
ATOM 4709 N N . GLY A 1 610 ? 5.577 3.729 -40.526 1.00 45.44 610 GLY A N 1
ATOM 4710 C CA . GLY A 1 610 ? 6.226 4.862 -41.171 1.00 45.44 610 GLY A CA 1
ATOM 4711 C C . GLY A 1 610 ? 7.676 4.989 -40.706 1.00 45.44 610 GLY A C 1
ATOM 4712 O O . GLY A 1 610 ? 8.053 4.437 -39.667 1.00 45.44 610 GLY A O 1
ATOM 4713 N N . ASP A 1 611 ? 8.467 5.744 -41.468 1.00 44.19 611 ASP A N 1
ATOM 4714 C CA . ASP A 1 611 ? 9.919 5.908 -41.315 1.00 44.19 611 ASP A CA 1
ATOM 4715 C C . ASP A 1 611 ? 10.333 6.759 -40.091 1.00 44.19 611 ASP A C 1
ATOM 4717 O O . ASP A 1 611 ? 11.140 7.684 -40.178 1.00 44.19 611 ASP A O 1
ATOM 4721 N N . ALA A 1 612 ? 9.772 6.448 -38.920 1.00 55.50 612 ALA A N 1
ATOM 4722 C CA . ALA A 1 612 ? 10.271 6.915 -37.636 1.00 55.50 612 ALA A CA 1
ATOM 4723 C C . ALA A 1 612 ? 11.681 6.353 -37.400 1.00 55.50 612 ALA A C 1
ATOM 4725 O O . ALA A 1 612 ? 11.909 5.161 -37.616 1.00 55.50 612 ALA A O 1
ATOM 4726 N N . ASP A 1 613 ? 12.591 7.219 -36.942 1.00 73.75 613 ASP A N 1
ATOM 4727 C CA . ASP A 1 613 ? 14.042 6.999 -36.866 1.00 73.75 613 ASP A CA 1
ATOM 4728 C C . ASP A 1 613 ? 14.445 5.545 -36.550 1.00 73.75 613 ASP A C 1
ATOM 4730 O O . ASP A 1 613 ? 14.304 5.048 -35.430 1.00 73.75 613 ASP A O 1
ATOM 4734 N N . ALA A 1 614 ? 14.973 4.860 -37.567 1.00 83.31 614 ALA A N 1
ATOM 4735 C CA . ALA A 1 614 ? 15.418 3.475 -37.468 1.00 83.31 614 ALA A CA 1
ATOM 4736 C C . ALA A 1 614 ? 16.692 3.308 -36.615 1.00 83.31 614 ALA A C 1
ATOM 4738 O O . ALA A 1 614 ? 16.992 2.185 -36.199 1.00 83.31 614 ALA A O 1
ATOM 4739 N N . GLY A 1 615 ? 17.429 4.394 -36.356 1.00 86.75 615 GLY A N 1
ATOM 4740 C CA . GLY A 1 615 ? 18.570 4.447 -35.445 1.00 86.75 615 GLY A CA 1
ATOM 4741 C C . GLY A 1 615 ? 18.180 4.684 -33.983 1.00 86.75 615 GLY A C 1
ATOM 4742 O O . GLY A 1 615 ? 18.964 4.345 -33.096 1.00 86.75 615 GLY A O 1
ATOM 4743 N N . ALA A 1 616 ? 16.975 5.196 -33.712 1.00 89.31 616 ALA A N 1
ATOM 4744 C CA . ALA A 1 616 ? 16.501 5.426 -32.351 1.00 89.31 616 ALA A CA 1
ATOM 4745 C C . ALA A 1 616 ? 16.386 4.108 -31.554 1.00 89.31 616 ALA A C 1
ATOM 4747 O O . ALA A 1 616 ? 16.107 3.054 -32.142 1.00 89.31 616 ALA A O 1
ATOM 4748 N N . PRO A 1 617 ? 16.554 4.136 -30.217 1.00 93.12 617 PRO A N 1
ATOM 4749 C CA . PRO A 1 617 ? 16.387 2.956 -29.373 1.00 93.12 617 PRO A CA 1
ATOM 4750 C C . PRO A 1 617 ? 14.989 2.341 -29.514 1.00 93.12 617 PRO A C 1
ATOM 4752 O O . PRO A 1 617 ? 13.989 3.061 -29.551 1.00 93.12 617 PRO A O 1
ATOM 4755 N N . VAL A 1 618 ? 14.890 1.008 -29.539 1.00 94.44 618 VAL A N 1
ATOM 4756 C CA . VAL A 1 618 ? 13.585 0.352 -29.397 1.00 94.44 618 VAL A CA 1
ATOM 4757 C C . VAL A 1 618 ? 13.119 0.448 -27.944 1.00 94.44 618 VAL A C 1
ATOM 4759 O O . VAL A 1 618 ? 13.821 0.047 -27.015 1.00 94.44 618 VAL A O 1
ATOM 4762 N N . THR A 1 619 ? 11.916 0.980 -27.755 1.00 94.69 619 THR A N 1
ATOM 4763 C CA . THR A 1 619 ? 11.224 1.066 -26.465 1.00 94.69 619 THR A CA 1
ATOM 4764 C C . THR A 1 619 ? 9.831 0.450 -26.579 1.00 94.69 619 THR A C 1
ATOM 4766 O O . THR A 1 619 ? 9.486 -0.130 -27.612 1.00 94.69 619 THR A O 1
ATOM 4769 N N . PHE A 1 620 ? 9.036 0.508 -25.506 1.00 94.88 620 PHE A N 1
ATOM 4770 C CA . PHE A 1 620 ? 7.731 -0.154 -25.422 1.00 94.88 620 PHE A CA 1
ATOM 4771 C C . PHE A 1 620 ? 7.777 -1.672 -25.690 1.00 94.88 620 PHE A C 1
ATOM 4773 O O . PHE A 1 620 ? 6.879 -2.260 -26.295 1.00 94.88 620 PHE A O 1
ATOM 4780 N N . VAL A 1 621 ? 8.834 -2.303 -25.185 1.00 93.69 621 VAL A N 1
ATOM 4781 C CA . VAL A 1 621 ? 9.038 -3.754 -25.143 1.00 93.69 621 VAL A CA 1
ATOM 4782 C C . VAL A 1 621 ? 9.223 -4.186 -23.689 1.00 93.69 621 VAL A C 1
ATOM 4784 O O . VAL A 1 621 ? 9.875 -3.488 -22.905 1.00 93.69 621 VAL A O 1
ATOM 4787 N N . ASP A 1 622 ? 8.609 -5.295 -23.290 1.00 91.75 622 ASP A N 1
ATOM 4788 C CA . ASP A 1 622 ? 8.762 -5.901 -21.967 1.00 91.75 622 ASP A CA 1
ATOM 4789 C C . ASP A 1 622 ? 10.004 -6.816 -21.897 1.00 91.75 622 ASP A C 1
ATOM 4791 O O . ASP A 1 622 ? 10.837 -6.847 -22.805 1.00 91.75 622 ASP A O 1
ATOM 4795 N N . ALA A 1 623 ? 10.192 -7.514 -20.775 1.00 90.88 623 ALA A N 1
ATOM 4796 C CA . ALA A 1 623 ? 11.363 -8.366 -20.582 1.00 90.88 623 ALA A CA 1
ATOM 4797 C C . ALA A 1 623 ? 11.341 -9.645 -21.452 1.00 90.88 623 ALA A C 1
ATOM 4799 O O . ALA A 1 623 ? 12.407 -10.133 -21.824 1.00 90.88 623 ALA A O 1
ATOM 4800 N N . ALA A 1 624 ? 10.164 -10.175 -21.804 1.00 91.12 624 ALA A N 1
ATOM 4801 C CA . ALA A 1 624 ? 10.014 -11.334 -22.685 1.00 91.12 624 ALA A CA 1
ATOM 4802 C C . ALA A 1 624 ? 10.113 -10.935 -24.169 1.00 91.12 624 ALA A C 1
ATOM 4804 O O . ALA A 1 624 ? 10.757 -11.647 -24.940 1.00 91.12 624 ALA A O 1
ATOM 4805 N N . ASP A 1 625 ? 9.561 -9.775 -24.546 1.00 94.06 625 ASP A N 1
ATOM 4806 C CA . ASP A 1 625 ? 9.744 -9.156 -25.872 1.00 94.06 625 ASP A CA 1
ATOM 4807 C C . ASP A 1 625 ? 11.236 -8.942 -26.196 1.00 94.06 625 ASP A C 1
ATOM 4809 O O . ASP A 1 625 ? 11.689 -9.162 -27.323 1.00 94.06 625 ASP A O 1
ATOM 4813 N N . ALA A 1 626 ? 12.000 -8.497 -25.191 1.00 95.25 626 ALA A N 1
ATOM 4814 C CA . ALA A 1 626 ? 13.435 -8.251 -25.274 1.00 95.25 626 ALA A CA 1
ATOM 4815 C C . ALA A 1 626 ? 14.251 -9.556 -25.300 1.00 95.25 626 ALA A C 1
ATOM 4817 O O . ALA A 1 626 ? 15.150 -9.715 -26.128 1.00 95.25 626 ALA A O 1
ATOM 4818 N N . ALA A 1 627 ? 13.917 -10.526 -24.440 1.00 93.81 627 ALA A N 1
ATOM 4819 C CA . ALA A 1 627 ? 14.575 -11.833 -24.427 1.00 93.81 627 ALA A CA 1
ATOM 4820 C C . ALA A 1 627 ? 14.371 -12.611 -25.741 1.00 93.81 627 ALA A C 1
ATOM 4822 O O . ALA A 1 627 ? 15.306 -13.263 -26.207 1.00 93.81 627 ALA A O 1
ATOM 4823 N N . ALA A 1 628 ? 13.196 -12.498 -26.374 1.00 93.81 628 ALA A N 1
ATOM 4824 C CA . ALA A 1 628 ? 12.922 -13.101 -27.679 1.00 93.81 628 ALA A CA 1
ATOM 4825 C C . ALA A 1 628 ? 13.830 -12.538 -28.790 1.00 93.81 628 ALA A C 1
ATOM 4827 O O . ALA A 1 628 ? 14.396 -13.311 -29.565 1.00 93.81 628 ALA A O 1
ATOM 4828 N N . TRP A 1 629 ? 14.037 -11.214 -28.827 1.00 94.56 629 TRP A N 1
ATOM 4829 C CA . TRP A 1 629 ? 14.988 -10.589 -29.755 1.00 94.56 629 TRP A CA 1
ATOM 4830 C C . TRP A 1 629 ? 16.428 -11.023 -29.467 1.00 94.56 629 TRP A C 1
ATOM 4832 O O . TRP A 1 629 ? 17.148 -11.392 -30.391 1.00 94.56 629 TRP A O 1
ATOM 4842 N N . CYS A 1 630 ? 16.851 -11.038 -28.196 1.00 94.31 630 CYS A N 1
ATOM 4843 C CA . CYS A 1 630 ? 18.205 -11.468 -27.838 1.00 94.31 630 CYS A CA 1
ATOM 4844 C C . CYS A 1 630 ? 18.474 -12.919 -28.261 1.00 94.31 630 CYS A C 1
ATOM 4846 O O . CYS A 1 630 ? 19.537 -13.189 -28.817 1.00 94.31 630 CYS A O 1
ATOM 4848 N N . ALA A 1 631 ? 17.508 -13.825 -28.077 1.00 92.56 631 ALA A N 1
ATOM 4849 C CA . ALA A 1 631 ? 17.618 -15.214 -28.515 1.00 92.56 631 ALA A CA 1
ATOM 4850 C C . ALA A 1 631 ? 17.734 -15.339 -30.047 1.00 92.56 631 ALA A C 1
ATOM 4852 O O . ALA A 1 631 ? 18.596 -16.071 -30.533 1.00 92.56 631 ALA A O 1
ATOM 4853 N N . TRP A 1 632 ? 16.940 -14.579 -30.815 1.00 91.62 632 TRP A N 1
ATOM 4854 C CA . TRP A 1 632 ? 17.081 -14.478 -32.278 1.00 91.62 632 TRP A CA 1
ATOM 4855 C C . TRP A 1 632 ? 18.453 -13.921 -32.695 1.00 91.62 632 TRP A C 1
ATOM 4857 O O . TRP A 1 632 ? 19.059 -14.414 -33.643 1.00 91.62 632 TRP A O 1
ATOM 4867 N N . ALA A 1 633 ? 18.991 -12.963 -31.935 1.00 91.25 633 ALA A N 1
ATOM 4868 C CA . ALA A 1 633 ? 20.333 -12.416 -32.123 1.00 91.25 633 ALA A CA 1
ATOM 4869 C C . ALA A 1 633 ? 21.473 -13.340 -31.625 1.00 91.25 633 ALA A C 1
ATOM 4871 O O . ALA A 1 633 ? 22.641 -12.937 -31.624 1.00 91.25 633 ALA A O 1
ATOM 4872 N N . GLY A 1 634 ? 21.164 -14.568 -31.183 1.00 90.50 634 GLY A N 1
ATOM 4873 C CA . GLY A 1 634 ? 22.132 -15.553 -30.685 1.00 90.50 634 GLY A CA 1
ATOM 4874 C C . GLY A 1 634 ? 22.736 -15.231 -29.311 1.00 90.50 634 GLY A C 1
ATOM 4875 O O . GLY A 1 634 ? 23.799 -15.754 -28.975 1.00 90.50 634 GLY A O 1
ATOM 4876 N N . GLY A 1 635 ? 22.100 -14.349 -28.538 1.00 92.25 635 GLY A N 1
ATOM 4877 C CA . GLY A 1 635 ? 22.563 -13.856 -27.240 1.00 92.25 635 GLY A CA 1
ATOM 4878 C C . GLY A 1 635 ? 21.470 -13.848 -26.164 1.00 92.25 635 GLY A C 1
ATOM 4879 O O . GLY A 1 635 ? 20.472 -14.561 -26.237 1.00 92.25 635 GLY A O 1
ATOM 4880 N N . ARG A 1 636 ? 21.676 -13.029 -25.132 1.00 94.12 636 ARG A N 1
ATOM 4881 C CA . ARG A 1 636 ? 20.807 -12.867 -23.951 1.00 94.12 636 ARG A CA 1
ATOM 4882 C C . ARG A 1 636 ? 20.797 -11.405 -23.492 1.00 94.12 636 ARG A C 1
ATOM 4884 O O . ARG A 1 636 ? 21.572 -10.595 -23.994 1.00 94.12 636 ARG A O 1
ATOM 4891 N N . LEU A 1 637 ? 19.938 -11.052 -22.537 1.00 95.75 637 LEU A N 1
ATOM 4892 C CA . LEU A 1 637 ? 20.073 -9.775 -21.821 1.00 95.75 637 LEU A CA 1
ATOM 4893 C C . LEU A 1 637 ? 21.389 -9.771 -21.008 1.00 95.75 637 LEU A C 1
ATOM 4895 O O . LEU A 1 637 ? 21.735 -10.815 -20.450 1.00 95.75 637 LEU A O 1
ATOM 4899 N N . PRO A 1 638 ? 22.118 -8.642 -20.919 1.00 95.12 638 PRO A N 1
ATOM 4900 C CA . PRO A 1 638 ? 23.266 -8.512 -20.022 1.00 95.12 638 PRO A CA 1
ATOM 4901 C C . PRO A 1 638 ? 22.815 -8.457 -18.559 1.00 95.12 638 PRO A C 1
ATOM 4903 O O . PRO A 1 638 ? 21.729 -7.953 -18.268 1.00 95.12 638 PRO A O 1
ATOM 4906 N N . THR A 1 639 ? 23.658 -8.882 -17.623 1.00 95.44 639 THR A N 1
ATOM 4907 C CA . THR A 1 639 ? 23.523 -8.480 -16.211 1.00 95.44 639 THR A CA 1
ATOM 4908 C C . THR A 1 639 ? 23.835 -6.984 -16.051 1.00 95.44 639 THR A C 1
ATOM 4910 O O . THR A 1 639 ? 24.463 -6.360 -16.915 1.00 95.44 639 THR A O 1
ATOM 4913 N N . ALA A 1 640 ? 23.415 -6.377 -14.943 1.00 95.38 640 ALA A N 1
ATOM 4914 C CA . ALA A 1 640 ? 23.794 -5.009 -14.607 1.00 95.38 640 ALA A CA 1
ATOM 4915 C C . ALA A 1 640 ? 25.321 -4.893 -14.476 1.00 95.38 640 ALA A C 1
ATOM 4917 O O . ALA A 1 640 ? 25.918 -3.992 -15.059 1.00 95.38 640 ALA A O 1
ATOM 4918 N N . GLY A 1 641 ? 25.962 -5.853 -13.799 1.00 95.06 641 GLY A N 1
ATOM 4919 C CA . GLY A 1 641 ? 27.420 -5.911 -13.655 1.00 95.06 641 GLY A CA 1
ATOM 4920 C C . GLY A 1 641 ? 28.166 -6.017 -14.992 1.00 95.06 641 GLY A C 1
ATOM 4921 O O . GLY A 1 641 ? 29.155 -5.317 -15.199 1.00 95.06 641 GLY A O 1
ATOM 4922 N N . GLU A 1 642 ? 27.660 -6.822 -15.932 1.00 94.69 642 GLU A N 1
ATOM 4923 C CA . GLU A 1 642 ? 28.183 -6.916 -17.302 1.00 94.69 642 GLU A CA 1
ATOM 4924 C C . GLU A 1 642 ? 28.146 -5.578 -18.042 1.00 94.69 642 GLU A C 1
ATOM 4926 O O . GLU A 1 642 ? 29.145 -5.169 -18.640 1.00 94.69 642 GLU A O 1
ATOM 4931 N N . TRP A 1 643 ? 26.997 -4.895 -18.015 1.00 95.00 643 TRP A N 1
ATOM 4932 C CA . TRP A 1 643 ? 26.838 -3.626 -18.719 1.00 95.00 643 TRP A CA 1
ATOM 4933 C C . TRP A 1 643 ? 27.653 -2.505 -18.064 1.00 95.00 643 TRP A C 1
ATOM 4935 O O . TRP A 1 643 ? 28.332 -1.762 -18.771 1.00 95.00 643 TRP A O 1
ATOM 4945 N N . VAL A 1 644 ? 27.670 -2.431 -16.728 1.00 94.38 644 VAL A N 1
ATOM 4946 C CA . VAL A 1 644 ? 28.475 -1.465 -15.960 1.00 94.38 644 VAL A CA 1
ATOM 4947 C C . VAL A 1 644 ? 29.965 -1.632 -16.271 1.00 94.38 644 VAL A C 1
ATOM 4949 O O . VAL A 1 644 ? 30.645 -0.635 -16.521 1.00 94.38 644 VAL A O 1
ATOM 4952 N N . LEU A 1 645 ? 30.474 -2.872 -16.312 1.00 93.75 645 LEU A N 1
ATOM 4953 C CA . LEU A 1 645 ? 31.874 -3.168 -16.637 1.00 93.75 645 LEU A CA 1
ATOM 4954 C C . LEU A 1 645 ? 32.216 -2.754 -18.079 1.00 93.75 645 LEU A C 1
ATOM 4956 O O . LEU A 1 645 ? 33.215 -2.068 -18.306 1.00 93.75 645 LEU A O 1
ATOM 4960 N N . ALA A 1 646 ? 31.361 -3.106 -19.045 1.00 92.88 646 ALA A N 1
ATOM 4961 C CA . ALA A 1 646 ? 31.536 -2.756 -20.455 1.00 92.88 646 ALA A CA 1
ATOM 4962 C C . ALA A 1 646 ? 31.487 -1.237 -20.711 1.00 92.88 646 ALA A C 1
ATOM 4964 O O . ALA A 1 646 ? 32.331 -0.699 -21.433 1.00 92.88 646 ALA A O 1
ATOM 4965 N N . ALA A 1 647 ? 30.511 -0.540 -20.123 1.00 92.00 647 ALA A N 1
ATOM 4966 C CA . ALA A 1 647 ? 30.314 0.898 -20.287 1.00 92.00 647 ALA A CA 1
ATOM 4967 C C . ALA A 1 647 ? 31.414 1.711 -19.587 1.00 92.00 647 ALA A C 1
ATOM 4969 O O . ALA A 1 647 ? 31.984 2.617 -20.198 1.00 92.00 647 ALA A O 1
ATOM 4970 N N . SER A 1 648 ? 31.784 1.343 -18.355 1.00 88.56 648 SER A N 1
ATOM 4971 C CA . SER A 1 648 ? 32.871 2.002 -17.615 1.00 88.56 648 SER A CA 1
ATOM 4972 C C . SER A 1 648 ? 34.228 1.793 -18.292 1.00 88.56 648 SER A C 1
ATOM 4974 O O . SER A 1 648 ? 34.981 2.749 -18.458 1.00 88.56 648 SER A O 1
ATOM 4976 N N . GLY A 1 649 ? 34.522 0.572 -18.759 1.00 83.00 649 GLY A N 1
ATOM 4977 C CA . GLY A 1 649 ? 35.778 0.246 -19.447 1.00 83.00 649 GLY A CA 1
ATOM 4978 C C . GLY A 1 649 ? 35.942 0.874 -20.838 1.00 83.00 649 GLY A C 1
ATOM 4979 O O . GLY A 1 649 ? 37.039 0.835 -21.393 1.00 83.00 649 GLY A O 1
ATOM 4980 N N . THR A 1 650 ? 34.881 1.456 -21.410 1.00 81.94 650 THR A N 1
ATOM 4981 C CA . THR A 1 650 ? 34.914 2.125 -22.725 1.00 81.94 650 THR A CA 1
ATOM 4982 C C . THR A 1 650 ? 34.604 3.622 -22.683 1.00 81.94 650 THR A C 1
ATOM 4984 O O . THR A 1 650 ? 34.735 4.281 -23.712 1.00 81.94 650 THR A O 1
ATOM 4987 N N . GLY A 1 651 ? 34.210 4.173 -21.528 1.00 77.50 651 GLY A N 1
ATOM 4988 C CA . GLY A 1 651 ? 33.727 5.554 -21.433 1.00 77.50 651 GLY A CA 1
ATOM 4989 C C . GLY A 1 651 ? 32.447 5.785 -22.244 1.00 77.50 651 GLY A C 1
ATOM 4990 O O . GLY A 1 651 ? 32.290 6.841 -22.854 1.00 77.50 651 GLY A O 1
ATOM 4991 N N . ALA A 1 652 ? 31.567 4.780 -22.315 1.00 77.94 652 ALA A N 1
ATOM 4992 C CA . ALA A 1 652 ? 30.353 4.851 -23.120 1.00 77.94 652 ALA A CA 1
ATOM 4993 C C . ALA A 1 652 ? 29.430 5.993 -22.656 1.00 77.94 652 ALA A C 1
ATOM 4995 O O . ALA A 1 652 ? 29.220 6.192 -21.458 1.00 77.94 652 ALA A O 1
ATOM 4996 N N . ALA A 1 653 ? 28.855 6.718 -23.619 1.00 76.12 653 ALA A N 1
ATOM 4997 C CA . ALA A 1 653 ? 27.807 7.698 -23.353 1.00 76.12 653 ALA A CA 1
ATOM 4998 C C . ALA A 1 653 ? 26.542 7.020 -22.793 1.00 76.12 653 ALA A C 1
ATOM 5000 O O . ALA A 1 653 ? 26.338 5.815 -22.976 1.00 76.12 653 ALA A O 1
ATOM 5001 N N . ALA A 1 654 ? 25.679 7.804 -22.141 1.00 81.56 654 ALA A N 1
ATOM 5002 C CA . ALA A 1 654 ? 24.380 7.315 -21.692 1.00 81.56 654 ALA A CA 1
ATOM 5003 C C . ALA A 1 654 ? 23.564 6.773 -22.892 1.00 81.56 654 ALA A C 1
ATOM 5005 O O . ALA A 1 654 ? 23.581 7.380 -23.964 1.00 81.56 654 ALA A O 1
ATOM 5006 N N . PRO A 1 655 ? 22.842 5.649 -22.741 1.00 86.88 655 PRO A N 1
ATOM 5007 C CA . PRO A 1 655 ? 22.093 5.006 -23.827 1.00 86.88 655 PRO A CA 1
ATOM 5008 C C . PRO A 1 655 ? 20.812 5.748 -24.256 1.00 86.88 655 PRO A C 1
ATOM 5010 O O . PRO A 1 655 ? 20.072 5.235 -25.094 1.00 86.88 655 PRO A O 1
ATOM 5013 N N . GLY A 1 656 ? 20.506 6.899 -23.651 1.00 89.25 656 GLY A N 1
ATOM 5014 C CA . GLY A 1 656 ? 19.308 7.714 -23.886 1.00 89.25 656 GLY A CA 1
ATOM 5015 C C . GLY A 1 656 ? 17.982 7.116 -23.400 1.00 89.25 656 GLY A C 1
ATOM 5016 O O . GLY A 1 656 ? 17.006 7.845 -23.219 1.00 89.25 656 GLY A O 1
ATOM 5017 N N . VAL A 1 657 ? 17.951 5.811 -23.123 1.00 94.31 657 VAL A N 1
ATOM 5018 C CA . VAL A 1 657 ? 16.831 5.062 -22.539 1.00 94.31 657 VAL A CA 1
ATOM 5019 C C . VAL A 1 657 ? 17.347 4.072 -21.497 1.00 94.31 657 VAL A C 1
ATOM 5021 O O . VAL A 1 657 ? 18.405 3.467 -21.680 1.00 94.31 657 VAL A O 1
ATOM 5024 N N . TRP A 1 658 ? 16.572 3.848 -20.436 1.00 96.88 658 TRP A N 1
ATOM 5025 C CA . TRP A 1 658 ? 16.883 2.852 -19.416 1.00 96.88 658 TRP A CA 1
ATOM 5026 C C . TRP A 1 658 ? 16.978 1.467 -20.060 1.00 96.88 658 TRP A C 1
ATOM 5028 O O . TRP A 1 658 ? 16.065 1.047 -20.772 1.00 96.88 658 TRP A O 1
ATOM 5038 N N . LEU A 1 659 ? 18.055 0.731 -19.799 1.00 96.62 659 LEU A N 1
ATOM 5039 C CA . LEU A 1 659 ? 18.253 -0.604 -20.361 1.00 96.62 659 LEU A CA 1
ATOM 5040 C C . LEU A 1 659 ? 17.809 -1.680 -19.368 1.00 96.62 659 LEU A C 1
ATOM 5042 O O . LEU A 1 659 ? 18.276 -1.708 -18.227 1.00 96.62 659 LEU A O 1
ATOM 5046 N N . ARG A 1 660 ? 16.935 -2.592 -19.814 1.00 9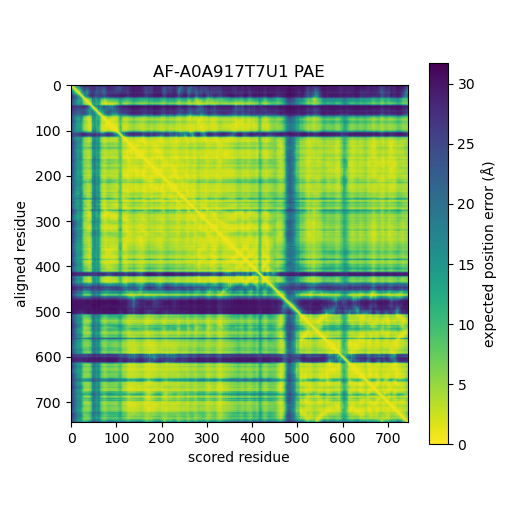6.62 660 ARG A N 1
ATOM 5047 C CA . ARG A 1 660 ? 16.614 -3.827 -19.079 1.00 96.62 660 ARG A CA 1
ATOM 5048 C C . ARG A 1 660 ? 17.833 -4.744 -18.995 1.00 96.62 660 ARG A C 1
ATOM 5050 O O . ARG A 1 660 ? 18.548 -4.918 -19.982 1.00 96.62 660 ARG A O 1
ATOM 5057 N N . THR A 1 661 ? 17.996 -5.392 -17.846 1.00 96.25 661 THR A N 1
ATOM 5058 C CA . THR A 1 661 ? 19.035 -6.401 -17.595 1.00 96.25 661 THR A CA 1
ATOM 5059 C C . THR A 1 661 ? 18.427 -7.790 -17.358 1.00 96.25 661 THR A C 1
ATOM 5061 O O . THR A 1 661 ? 17.210 -7.945 -17.228 1.00 96.25 661 THR A O 1
ATOM 5064 N N . ALA A 1 662 ? 19.279 -8.811 -17.286 1.00 95.31 662 ALA A N 1
ATOM 5065 C CA . ALA A 1 662 ? 18.940 -10.153 -16.821 1.00 95.31 662 ALA A CA 1
ATOM 5066 C C . ALA A 1 662 ? 18.728 -10.233 -15.294 1.00 95.31 662 ALA A C 1
ATOM 5068 O O . ALA A 1 662 ? 18.193 -11.231 -14.810 1.00 95.31 662 ALA A O 1
ATOM 5069 N N . ASP A 1 663 ? 19.114 -9.202 -14.532 1.00 95.38 663 ASP A N 1
ATOM 5070 C CA . ASP A 1 663 ? 19.023 -9.190 -13.072 1.00 95.38 663 ASP A CA 1
ATOM 5071 C C . ASP A 1 663 ? 17.600 -8.879 -12.615 1.00 95.38 663 ASP A C 1
ATOM 5073 O O . ASP A 1 663 ? 17.199 -7.742 -12.353 1.00 95.38 663 ASP A O 1
ATOM 5077 N N . ARG A 1 664 ? 16.824 -9.958 -12.562 1.00 94.88 664 ARG A N 1
ATOM 5078 C CA . ARG A 1 664 ? 15.435 -10.002 -12.122 1.00 94.88 664 ARG A CA 1
ATOM 5079 C C . ARG A 1 664 ? 15.343 -10.739 -10.800 1.00 94.88 664 ARG A C 1
ATOM 5081 O O . ARG A 1 664 ? 16.037 -11.733 -10.598 1.00 94.88 664 ARG A O 1
ATOM 5088 N N . TYR A 1 665 ? 14.453 -10.302 -9.922 1.00 94.94 665 TYR A N 1
ATOM 5089 C CA . TYR A 1 665 ? 14.301 -10.862 -8.586 1.00 94.94 665 TYR A CA 1
ATOM 5090 C C . TYR A 1 665 ? 12.833 -10.977 -8.181 1.00 94.94 665 TYR A C 1
ATOM 5092 O O . TYR A 1 665 ? 11.954 -10.321 -8.743 1.00 94.94 665 TYR A O 1
ATOM 5100 N N . GLN A 1 666 ? 12.581 -11.810 -7.176 1.00 93.88 666 GLN A N 1
ATOM 5101 C CA . GLN A 1 666 ? 11.356 -11.795 -6.392 1.00 93.88 666 GLN A CA 1
ATOM 5102 C C . GLN A 1 666 ? 11.700 -11.622 -4.908 1.00 93.88 666 GLN A C 1
ATOM 5104 O O . GLN A 1 666 ? 12.581 -12.308 -4.392 1.00 93.88 666 GLN A O 1
ATOM 5109 N N . GLU A 1 667 ? 10.993 -10.718 -4.235 1.00 91.44 667 GLU A N 1
ATOM 5110 C CA . GLU A 1 667 ? 11.063 -10.460 -2.794 1.00 91.44 667 GLU A CA 1
ATOM 5111 C C . GLU A 1 667 ? 9.632 -10.481 -2.253 1.00 91.44 667 GLU A C 1
ATOM 5113 O O . GLU A 1 667 ? 8.771 -9.763 -2.766 1.00 91.44 667 GLU A O 1
ATOM 5118 N N . GLY A 1 668 ? 9.333 -11.335 -1.271 1.00 91.50 668 GLY A N 1
ATOM 5119 C CA . GLY A 1 668 ? 7.939 -11.543 -0.877 1.00 91.50 668 GLY A CA 1
ATOM 5120 C C . GLY A 1 668 ? 7.058 -11.930 -2.085 1.00 91.50 668 GLY A C 1
ATOM 5121 O O . GLY A 1 668 ? 7.380 -12.887 -2.797 1.00 91.50 668 GLY A O 1
ATOM 5122 N N . PRO A 1 669 ? 5.949 -11.211 -2.325 1.00 93.38 669 PRO A N 1
ATOM 5123 C CA . PRO A 1 669 ? 5.098 -11.372 -3.503 1.00 93.38 669 PRO A CA 1
ATOM 5124 C C . PRO A 1 669 ? 5.473 -10.445 -4.682 1.00 93.38 669 PRO A C 1
ATOM 5126 O O . PRO A 1 669 ? 4.787 -10.439 -5.702 1.00 93.38 669 PRO A O 1
ATOM 5129 N N . THR A 1 670 ? 6.529 -9.632 -4.573 1.00 94.25 670 THR A N 1
ATOM 5130 C CA . THR A 1 670 ? 6.880 -8.609 -5.572 1.00 94.25 670 THR A CA 1
ATOM 5131 C C . THR A 1 670 ? 7.983 -9.095 -6.506 1.00 94.25 670 THR A C 1
ATOM 5133 O O . THR A 1 670 ? 9.080 -9.424 -6.053 1.00 94.25 670 THR A O 1
ATOM 5136 N N . ARG A 1 671 ? 7.732 -9.078 -7.823 1.00 95.19 671 ARG A N 1
ATOM 5137 C CA . ARG A 1 671 ? 8.766 -9.262 -8.858 1.00 95.19 671 ARG A CA 1
ATOM 5138 C C . ARG A 1 671 ? 9.316 -7.908 -9.323 1.00 95.19 671 ARG A C 1
ATOM 5140 O O . ARG A 1 671 ? 8.565 -6.939 -9.438 1.00 95.19 671 ARG A O 1
ATOM 5147 N N . TRP A 1 672 ? 10.621 -7.829 -9.572 1.00 95.50 672 TRP A N 1
ATOM 5148 C CA . TRP A 1 672 ? 11.297 -6.599 -9.999 1.00 95.50 672 TRP A CA 1
ATOM 5149 C C . TRP A 1 672 ? 12.552 -6.868 -10.840 1.00 95.50 672 TRP A C 1
ATOM 5151 O O . TRP A 1 672 ? 13.129 -7.956 -10.790 1.00 95.50 672 TRP A O 1
ATOM 5161 N N . THR A 1 673 ? 12.982 -5.862 -11.601 1.00 95.88 673 THR A N 1
ATOM 5162 C CA . THR A 1 673 ? 14.106 -5.913 -12.548 1.00 95.88 673 THR A CA 1
ATOM 5163 C C . THR A 1 673 ? 15.061 -4.735 -12.316 1.00 95.88 673 THR A C 1
ATOM 5165 O O . THR A 1 673 ? 14.615 -3.610 -12.076 1.00 95.88 673 THR A O 1
ATOM 5168 N N . VAL A 1 674 ? 16.374 -4.965 -12.416 1.00 96.75 674 VAL A N 1
ATOM 5169 C CA . VAL A 1 674 ? 17.384 -3.893 -12.413 1.00 96.75 674 VAL A CA 1
ATOM 5170 C C . VAL A 1 674 ? 17.436 -3.210 -13.784 1.00 96.75 674 VAL A C 1
ATOM 5172 O O . VAL A 1 674 ? 17.596 -3.876 -14.813 1.00 96.75 674 VAL A O 1
ATOM 5175 N N . LEU A 1 675 ? 17.344 -1.879 -13.795 1.00 97.19 675 LEU A N 1
ATOM 5176 C CA . LEU A 1 675 ? 17.591 -1.026 -14.963 1.00 97.19 675 LEU A CA 1
ATOM 5177 C C . LEU A 1 675 ? 18.924 -0.276 -14.827 1.00 97.19 675 LEU A C 1
ATOM 5179 O O . LEU A 1 675 ? 19.327 0.058 -13.712 1.00 97.19 675 LEU A O 1
ATOM 5183 N N . VAL A 1 676 ? 19.579 0.022 -15.955 1.00 95.69 676 VAL A N 1
ATOM 5184 C CA . VAL A 1 676 ? 20.863 0.757 -16.014 1.00 95.69 676 VAL A CA 1
ATOM 5185 C C . VAL A 1 676 ? 20.853 1.884 -17.059 1.00 95.69 676 VAL A C 1
ATOM 5187 O O . VAL A 1 676 ? 20.069 1.848 -18.008 1.00 95.69 676 VAL A O 1
ATOM 5190 N N . GLY A 1 677 ? 21.732 2.880 -16.893 1.00 91.44 677 GLY A N 1
ATOM 5191 C CA . GLY A 1 677 ? 22.070 3.891 -17.912 1.00 91.44 677 GLY A CA 1
ATOM 5192 C C . GLY A 1 677 ? 21.280 5.212 -17.910 1.00 91.44 677 GLY A C 1
ATOM 5193 O O . GLY A 1 677 ? 21.789 6.213 -18.413 1.00 91.44 677 GLY A O 1
ATOM 5194 N N . GLY A 1 678 ? 20.088 5.271 -17.310 1.00 92.06 678 GLY A N 1
ATOM 5195 C CA . GLY A 1 678 ? 19.268 6.494 -17.300 1.00 92.06 678 GLY A CA 1
ATOM 5196 C C . GLY A 1 678 ? 18.564 6.794 -18.630 1.00 92.06 678 GLY A C 1
ATOM 5197 O O . GLY A 1 678 ? 18.513 5.958 -19.526 1.00 92.06 678 GLY A O 1
ATOM 5198 N N . THR A 1 679 ? 17.986 7.991 -18.753 1.00 91.25 679 THR A N 1
ATOM 5199 C CA . THR A 1 679 ? 17.126 8.406 -19.879 1.00 91.25 679 THR A CA 1
ATOM 5200 C C . THR A 1 679 ? 17.349 9.874 -20.247 1.00 91.25 679 THR A C 1
ATOM 5202 O O . THR A 1 679 ? 17.401 10.721 -19.363 1.00 91.25 679 THR A O 1
ATOM 5205 N N . ASP A 1 680 ? 17.386 10.226 -21.535 1.00 89.62 680 ASP A N 1
ATOM 5206 C CA . ASP A 1 680 ? 17.570 11.624 -21.985 1.00 89.62 680 ASP A CA 1
ATOM 5207 C C . ASP A 1 680 ? 16.366 12.538 -21.672 1.00 89.62 680 ASP A C 1
ATOM 5209 O O . ASP A 1 680 ? 16.363 13.725 -21.995 1.00 89.62 680 ASP A O 1
ATOM 5213 N N . ARG A 1 681 ? 15.329 11.995 -21.023 1.00 84.81 681 ARG A N 1
ATOM 5214 C CA . ARG A 1 681 ? 14.154 12.718 -20.526 1.00 84.81 681 ARG A CA 1
ATOM 5215 C C . ARG A 1 681 ? 14.236 12.861 -18.996 1.00 84.81 681 ARG A C 1
ATOM 5217 O O . ARG A 1 681 ? 13.706 12.000 -18.288 1.00 84.81 681 ARG A O 1
ATOM 5224 N N . PRO A 1 682 ? 14.905 13.898 -18.457 1.00 84.94 682 PRO A N 1
ATOM 5225 C CA . PRO A 1 682 ? 14.816 14.225 -17.037 1.00 84.94 682 PRO A CA 1
ATOM 5226 C C . PRO A 1 682 ? 13.392 14.649 -16.658 1.00 84.94 682 PRO A C 1
ATOM 5228 O O . PRO A 1 682 ? 12.660 15.224 -17.467 1.00 84.94 682 PRO A O 1
ATOM 5231 N N . ARG A 1 683 ? 13.013 14.374 -15.409 1.00 83.94 683 ARG A N 1
ATOM 5232 C CA . ARG A 1 683 ? 11.765 14.811 -14.783 1.00 83.94 683 ARG A CA 1
ATOM 5233 C C . ARG A 1 683 ? 12.084 15.494 -13.461 1.00 83.94 683 ARG A C 1
ATOM 5235 O O . ARG A 1 683 ? 12.609 14.865 -12.546 1.00 83.94 683 ARG A O 1
ATOM 5242 N N . GLU A 1 684 ? 11.741 16.770 -13.385 1.00 80.69 684 GLU A N 1
ATOM 5243 C CA . GLU A 1 684 ? 11.757 17.568 -12.159 1.00 80.69 684 GLU A CA 1
ATOM 5244 C C . GLU A 1 684 ? 10.375 17.512 -11.481 1.00 80.69 684 GLU A C 1
ATOM 5246 O O . GLU A 1 684 ? 9.394 17.099 -12.101 1.00 80.69 684 GLU A O 1
ATOM 5251 N N . GLY A 1 685 ? 10.293 17.901 -10.206 1.00 81.62 685 GLY A N 1
ATOM 5252 C CA . GLY A 1 685 ? 9.079 17.815 -9.384 1.00 81.62 685 GLY A CA 1
ATOM 5253 C C . GLY A 1 685 ? 9.316 17.031 -8.090 1.00 81.62 685 GLY A C 1
ATOM 5254 O O . GLY A 1 685 ? 10.443 16.984 -7.597 1.00 81.62 685 GLY A O 1
ATOM 5255 N N . SER A 1 686 ? 8.258 16.421 -7.542 1.00 84.94 686 SER A N 1
ATOM 5256 C CA . SER A 1 686 ? 8.314 15.704 -6.260 1.00 84.94 686 SER A CA 1
ATOM 5257 C C . SER A 1 686 ? 9.392 14.612 -6.211 1.00 84.94 686 SER A C 1
ATOM 5259 O O . SER A 1 686 ? 9.597 13.847 -7.157 1.00 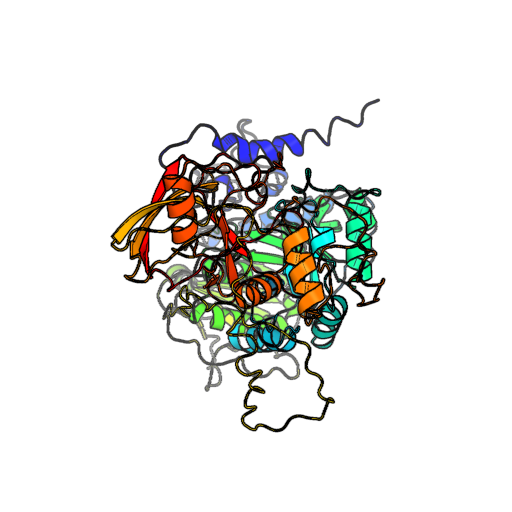84.94 686 SER A O 1
ATOM 5261 N N . GLY A 1 687 ? 10.036 14.478 -5.049 1.00 84.75 687 GLY A N 1
ATOM 5262 C CA . GLY A 1 687 ? 11.052 13.454 -4.796 1.00 84.75 687 GLY A CA 1
ATOM 5263 C C . GLY A 1 687 ? 10.547 12.009 -4.918 1.00 84.75 687 GLY A C 1
ATOM 5264 O O . GLY A 1 687 ? 11.364 11.091 -4.986 1.00 84.75 687 GLY A O 1
ATOM 5265 N N . TRP A 1 688 ? 9.232 11.777 -4.966 1.00 89.94 688 TRP A N 1
ATOM 5266 C CA . TRP A 1 688 ? 8.645 10.439 -5.067 1.00 89.94 688 TRP A CA 1
ATOM 5267 C C . TRP A 1 688 ? 8.771 9.771 -6.447 1.00 89.94 688 TRP A C 1
ATOM 5269 O O . TRP A 1 688 ? 8.719 8.541 -6.509 1.00 89.94 688 TRP A O 1
ATOM 5279 N N . TYR A 1 689 ? 8.991 10.510 -7.543 1.00 93.06 689 TYR A N 1
ATOM 5280 C CA . TYR A 1 689 ? 9.128 9.911 -8.884 1.00 93.06 689 TYR A CA 1
ATOM 5281 C C . TYR A 1 689 ? 10.271 8.887 -8.985 1.00 93.06 689 TYR A C 1
ATOM 5283 O O . TYR A 1 689 ? 11.209 8.878 -8.183 1.00 93.06 689 TYR A O 1
ATOM 5291 N N . PHE A 1 690 ? 10.204 8.017 -9.995 1.00 94.12 690 PHE A N 1
ATOM 5292 C CA . PHE A 1 690 ? 11.304 7.141 -10.406 1.00 94.12 690 PHE A CA 1
ATOM 5293 C C . PHE A 1 690 ? 12.546 7.949 -10.846 1.00 94.12 690 PHE A C 1
ATOM 5295 O O . PHE A 1 690 ? 12.437 9.115 -11.225 1.00 94.12 690 PHE A O 1
ATOM 5302 N N . ASP A 1 691 ? 13.736 7.338 -10.798 1.00 90.50 691 ASP A N 1
ATOM 5303 C CA . ASP A 1 691 ? 14.980 7.980 -11.249 1.00 90.50 691 ASP A CA 1
ATOM 5304 C C . ASP A 1 691 ? 14.895 8.369 -12.739 1.00 90.50 691 ASP A C 1
ATOM 5306 O O . ASP A 1 691 ? 14.539 7.563 -13.602 1.00 90.50 691 ASP A O 1
ATOM 5310 N N . SER A 1 692 ? 15.247 9.612 -13.059 1.00 86.38 692 SER A N 1
ATOM 5311 C CA . SER A 1 692 ? 15.167 10.165 -14.414 1.00 86.38 692 SER A CA 1
ATOM 5312 C C . SER A 1 692 ? 16.472 10.863 -14.810 1.00 86.38 692 SER A C 1
ATOM 5314 O O . SER A 1 692 ? 17.404 10.963 -14.009 1.00 86.38 692 SER A O 1
ATOM 5316 N N . GLY A 1 693 ? 16.550 11.322 -16.061 1.00 87.94 693 GLY A N 1
ATOM 5317 C CA . GLY A 1 693 ? 17.743 11.962 -16.615 1.00 87.94 693 GLY A CA 1
ATOM 5318 C C . GLY A 1 693 ? 18.864 10.969 -16.965 1.00 87.94 693 GLY A C 1
ATOM 5319 O O . GLY A 1 693 ? 18.783 9.785 -16.611 1.00 87.94 693 GLY A O 1
ATOM 5320 N N . PRO A 1 694 ? 19.906 11.415 -17.691 1.00 88.75 694 PRO A N 1
ATOM 5321 C CA . PRO A 1 694 ? 21.077 10.595 -17.981 1.00 88.75 694 PRO A CA 1
ATOM 5322 C C . PRO A 1 694 ? 21.804 10.228 -16.687 1.00 88.75 694 PRO A C 1
ATOM 5324 O O . PRO A 1 694 ? 22.024 11.087 -15.833 1.00 88.75 694 PRO A O 1
ATOM 5327 N N . GLN A 1 695 ? 22.197 8.962 -16.543 1.00 91.38 695 GLN A N 1
ATOM 5328 C CA . GLN A 1 695 ? 22.850 8.462 -15.332 1.00 91.38 695 GLN A CA 1
ATOM 5329 C C . GLN A 1 695 ? 24.271 7.960 -15.641 1.00 91.38 695 GLN A C 1
ATOM 5331 O O . GLN A 1 695 ? 24.524 7.472 -16.746 1.00 91.38 695 GLN A O 1
ATOM 5336 N N . PRO A 1 696 ? 25.231 8.071 -14.701 1.00 89.50 696 PRO A N 1
ATOM 5337 C CA . PRO A 1 696 ? 26.585 7.568 -14.917 1.00 89.50 696 PRO A CA 1
ATOM 5338 C C . PRO A 1 696 ? 26.585 6.029 -15.024 1.00 89.50 696 PRO A C 1
ATOM 5340 O O . PRO A 1 696 ? 25.741 5.389 -14.398 1.00 89.50 696 PRO A O 1
ATOM 5343 N N . PRO A 1 697 ? 27.549 5.400 -15.730 1.00 87.38 697 PRO A N 1
ATOM 5344 C CA . PRO A 1 697 ? 27.529 3.957 -16.003 1.00 87.38 697 PRO A CA 1
ATOM 5345 C C . PRO A 1 697 ? 27.381 3.025 -14.793 1.00 87.38 697 PRO A C 1
ATOM 5347 O O . PRO A 1 697 ? 26.851 1.933 -14.946 1.00 87.38 697 PRO A O 1
ATOM 5350 N N . GLY A 1 698 ? 27.830 3.439 -13.603 1.00 90.62 698 GLY A N 1
ATOM 5351 C CA . GLY A 1 698 ? 27.678 2.677 -12.357 1.00 90.62 698 GLY A CA 1
ATOM 5352 C C . GLY A 1 698 ? 26.322 2.823 -11.654 1.00 90.62 698 GLY A C 1
ATOM 5353 O O . GLY A 1 698 ? 26.156 2.251 -10.579 1.00 90.62 698 GLY A O 1
ATOM 5354 N N . TRP A 1 699 ? 25.376 3.601 -12.192 1.00 94.44 699 TRP A N 1
ATOM 5355 C CA . TRP A 1 699 ? 24.057 3.804 -11.586 1.00 94.44 699 TRP A CA 1
ATOM 5356 C C . TRP A 1 699 ? 23.040 2.756 -12.045 1.00 94.44 699 TRP A C 1
ATOM 5358 O O . TRP A 1 699 ? 22.914 2.462 -13.238 1.00 94.44 699 TRP A O 1
ATOM 5368 N N . ILE A 1 700 ? 22.277 2.236 -11.087 1.00 96.19 700 ILE A N 1
ATOM 5369 C CA . ILE A 1 700 ? 21.266 1.195 -11.270 1.00 96.19 700 ILE A CA 1
ATOM 5370 C C . ILE A 1 700 ? 19.959 1.582 -10.555 1.00 96.19 700 ILE A C 1
ATOM 5372 O O . ILE A 1 700 ? 19.979 2.354 -9.599 1.00 96.19 700 ILE A O 1
ATOM 5376 N N . ALA A 1 701 ? 18.820 1.025 -10.975 1.00 96.12 701 ALA A N 1
ATOM 5377 C CA . ALA A 1 701 ? 17.526 1.269 -10.325 1.00 96.12 701 ALA A CA 1
ATOM 5378 C C . ALA A 1 701 ? 16.638 0.008 -10.251 1.00 96.12 701 ALA A C 1
ATOM 5380 O O . ALA A 1 701 ? 16.542 -0.744 -11.223 1.00 96.12 701 ALA A O 1
ATOM 5381 N N . LYS A 1 702 ? 15.949 -0.200 -9.114 1.00 95.56 702 LYS A N 1
ATOM 5382 C CA . LYS A 1 702 ? 14.909 -1.236 -8.911 1.00 95.56 702 LYS A CA 1
ATOM 5383 C C . LYS A 1 702 ? 13.590 -0.772 -9.529 1.00 95.56 702 LYS A C 1
ATOM 5385 O O . LYS A 1 702 ? 12.885 0.051 -8.948 1.00 95.56 702 LYS A O 1
ATOM 5390 N N . ALA A 1 703 ? 13.247 -1.310 -10.697 1.00 95.75 703 ALA A N 1
ATOM 5391 C CA . ALA A 1 703 ? 11.926 -1.150 -11.296 1.00 95.75 703 ALA A CA 1
ATOM 5392 C C . ALA A 1 703 ? 11.054 -2.361 -10.948 1.00 95.75 703 ALA A C 1
ATOM 5394 O O . ALA A 1 703 ? 11.421 -3.495 -11.252 1.00 95.75 703 ALA A O 1
ATOM 5395 N N . LEU A 1 704 ? 9.899 -2.133 -10.318 1.00 96.00 704 LEU A N 1
ATOM 5396 C CA . LEU A 1 704 ? 8.918 -3.195 -10.092 1.00 96.00 704 LEU A CA 1
ATOM 5397 C C . LEU A 1 704 ? 8.340 -3.649 -11.437 1.00 96.00 704 LEU A C 1
ATOM 5399 O O . LEU A 1 704 ? 7.990 -2.822 -12.288 1.00 96.00 704 LEU A O 1
ATOM 5403 N N . ASP A 1 705 ? 8.245 -4.966 -11.618 1.00 95.38 705 ASP A N 1
ATOM 5404 C CA . ASP A 1 705 ? 7.670 -5.546 -12.825 1.00 95.38 705 ASP A CA 1
ATOM 5405 C C . ASP A 1 705 ? 6.166 -5.211 -12.870 1.00 95.38 705 ASP A C 1
ATOM 5407 O O . ASP A 1 705 ? 5.466 -5.254 -11.856 1.00 95.38 705 ASP A O 1
ATOM 5411 N N . GLN A 1 706 ? 5.654 -4.905 -14.065 1.00 95.25 706 GLN A N 1
ATOM 5412 C CA . GLN A 1 706 ? 4.241 -4.590 -14.314 1.00 95.25 706 GLN A CA 1
ATOM 5413 C C . GLN A 1 706 ? 3.689 -5.538 -15.386 1.00 95.25 706 GLN A C 1
ATOM 5415 O O . GLN A 1 706 ? 4.230 -5.611 -16.494 1.00 95.25 706 GLN A O 1
ATOM 5420 N N . GLY A 1 707 ? 2.625 -6.268 -15.053 1.00 93.25 707 GLY A N 1
ATOM 5421 C CA . GLY A 1 707 ? 1.977 -7.244 -15.931 1.00 93.25 707 GLY A CA 1
ATOM 5422 C C . GLY A 1 707 ? 1.151 -6.612 -17.057 1.00 93.25 707 GLY A C 1
ATOM 5423 O O . GLY A 1 707 ? 1.137 -5.395 -17.244 1.00 93.25 707 GLY A O 1
ATOM 5424 N N . ARG A 1 708 ? 0.440 -7.449 -17.824 1.00 92.38 708 ARG A N 1
ATOM 5425 C CA . ARG A 1 708 ? -0.496 -7.046 -18.894 1.00 92.38 708 ARG A CA 1
ATOM 5426 C C . ARG A 1 708 ? 0.060 -6.088 -19.956 1.00 92.38 708 ARG A C 1
ATOM 5428 O O . ARG A 1 708 ? -0.707 -5.382 -20.598 1.00 92.38 708 ARG A O 1
ATOM 5435 N N . GLY A 1 709 ? 1.376 -6.042 -20.155 1.00 90.25 709 GLY A N 1
ATOM 5436 C CA . GLY A 1 709 ? 2.025 -5.084 -21.059 1.00 90.25 709 GLY A CA 1
ATOM 5437 C C . GLY A 1 709 ? 2.158 -3.660 -20.499 1.00 90.25 709 GLY A C 1
ATOM 5438 O O . GLY A 1 709 ? 2.743 -2.808 -21.158 1.00 90.25 709 GLY A O 1
ATOM 5439 N N . VAL A 1 710 ? 1.704 -3.381 -19.272 1.00 92.69 710 VAL A N 1
ATOM 5440 C CA . VAL A 1 710 ? 1.818 -2.052 -18.631 1.00 92.69 710 VAL A CA 1
ATOM 5441 C C . VAL A 1 710 ? 3.283 -1.679 -18.367 1.00 92.69 710 VAL A C 1
ATOM 5443 O O . VAL A 1 710 ? 3.652 -0.508 -18.451 1.00 92.69 710 VAL A O 1
ATOM 5446 N N . GLY A 1 711 ? 4.151 -2.680 -18.179 1.00 92.81 711 GLY A N 1
ATOM 5447 C CA . GLY A 1 711 ? 5.603 -2.505 -18.097 1.00 92.81 711 GLY A CA 1
ATOM 5448 C C . GLY A 1 711 ? 6.277 -2.053 -19.398 1.00 92.81 711 GLY A C 1
ATOM 5449 O O . GLY A 1 711 ? 7.483 -1.793 -19.389 1.00 92.81 711 GLY A O 1
ATOM 5450 N N . ARG A 1 712 ? 5.541 -1.949 -20.514 1.00 93.94 712 ARG A N 1
ATOM 5451 C CA . ARG A 1 712 ? 6.030 -1.384 -21.779 1.00 93.94 712 ARG A CA 1
ATOM 5452 C C . ARG A 1 712 ? 6.028 0.140 -21.693 1.00 93.94 712 ARG A C 1
ATOM 5454 O O . ARG A 1 712 ? 4.988 0.805 -21.725 1.00 93.94 712 ARG A O 1
ATOM 5461 N N . SER A 1 713 ? 7.236 0.671 -21.562 1.00 93.69 713 SER A N 1
ATOM 5462 C CA . SER A 1 713 ? 7.526 2.059 -21.220 1.00 93.69 713 SER A CA 1
ATOM 5463 C C . SER A 1 713 ? 8.218 2.786 -22.372 1.00 93.69 713 SER A C 1
ATOM 5465 O O . SER A 1 713 ? 9.000 2.177 -23.105 1.00 93.69 713 SER A O 1
ATOM 5467 N N . ALA A 1 714 ? 7.946 4.085 -22.524 1.00 92.00 714 ALA A N 1
ATOM 5468 C CA . ALA A 1 714 ? 8.492 4.913 -23.604 1.00 92.00 714 ALA A CA 1
ATOM 5469 C C . ALA A 1 714 ? 9.996 5.190 -23.468 1.00 92.00 714 ALA A C 1
ATOM 5471 O O . ALA A 1 714 ? 10.646 5.564 -24.443 1.00 92.00 714 ALA A O 1
ATOM 5472 N N . THR A 1 715 ? 10.526 5.035 -22.254 1.00 93.56 715 THR A N 1
ATOM 5473 C CA . THR A 1 715 ? 11.895 5.373 -21.838 1.00 93.56 715 THR A CA 1
ATOM 5474 C C . THR A 1 715 ? 12.718 4.143 -21.465 1.00 93.56 715 THR A C 1
ATOM 5476 O O . THR A 1 715 ? 13.855 4.296 -21.026 1.00 93.56 715 THR A O 1
ATOM 5479 N N . VAL A 1 716 ? 12.167 2.933 -21.630 1.00 96.50 716 VAL A N 1
ATOM 5480 C CA . VAL A 1 716 ? 12.852 1.668 -21.338 1.00 96.50 716 VAL A CA 1
ATOM 5481 C C . VAL A 1 716 ? 13.053 0.876 -22.625 1.00 96.50 716 VAL A C 1
ATOM 5483 O O . VAL A 1 716 ? 12.087 0.437 -23.255 1.00 96.50 716 VAL A O 1
ATOM 5486 N N . GLY A 1 717 ? 14.319 0.675 -22.979 1.00 96.69 717 GLY A N 1
ATOM 5487 C CA . GLY A 1 717 ? 14.773 -0.229 -24.028 1.00 96.69 717 GLY A CA 1
ATOM 5488 C C . GLY A 1 717 ? 15.587 -1.387 -23.451 1.00 96.69 717 GLY A C 1
ATOM 5489 O O . GLY A 1 717 ? 15.469 -1.747 -22.277 1.00 96.69 717 GLY A O 1
ATOM 5490 N N . PHE A 1 718 ? 16.430 -1.999 -24.277 1.00 97.19 718 PHE A N 1
ATOM 5491 C CA . PHE A 1 718 ? 17.308 -3.092 -23.860 1.00 97.19 718 PHE A CA 1
ATOM 5492 C C . PHE A 1 718 ? 18.539 -3.198 -24.761 1.00 97.19 718 PHE A C 1
ATOM 5494 O O . PHE A 1 718 ? 18.634 -2.543 -25.802 1.00 97.19 718 PHE A O 1
ATOM 5501 N N . THR A 1 719 ? 19.487 -4.040 -24.357 1.00 95.50 719 THR A N 1
ATOM 5502 C CA . THR A 1 719 ? 20.620 -4.444 -25.192 1.00 95.50 719 THR A CA 1
ATOM 5503 C C . THR A 1 719 ? 20.994 -5.906 -24.940 1.00 95.50 719 THR A C 1
ATOM 5505 O O . THR A 1 719 ? 20.259 -6.625 -24.264 1.00 95.50 719 THR A O 1
ATOM 5508 N N . VAL A 1 720 ? 22.092 -6.368 -25.534 1.00 95.19 720 VAL A N 1
ATOM 5509 C CA . VAL A 1 720 ? 22.432 -7.786 -25.681 1.00 95.19 720 VAL A CA 1
ATOM 5510 C C . VAL A 1 720 ? 23.860 -8.096 -25.227 1.00 95.19 720 VAL A C 1
ATOM 5512 O O . VAL A 1 720 ? 24.803 -7.341 -25.486 1.00 95.19 720 VAL A O 1
ATOM 5515 N N . ALA A 1 721 ? 24.006 -9.245 -24.572 1.00 94.69 721 ALA A N 1
ATOM 5516 C CA . ALA A 1 721 ? 25.270 -9.917 -24.313 1.00 94.69 721 ALA A CA 1
ATOM 5517 C C . ALA A 1 721 ? 25.328 -11.258 -25.058 1.00 94.69 721 ALA A C 1
ATOM 5519 O O . ALA A 1 721 ? 24.305 -11.907 -25.286 1.00 94.69 721 ALA A O 1
ATOM 5520 N N . TRP A 1 722 ? 26.537 -11.701 -25.392 1.00 93.94 722 TRP A N 1
ATOM 5521 C CA . TRP A 1 722 ? 26.805 -13.021 -25.964 1.00 93.94 722 TRP A CA 1
ATOM 5522 C C . TRP A 1 722 ? 27.867 -13.747 -25.140 1.00 93.94 722 TRP A C 1
ATOM 5524 O O . TRP A 1 722 ? 28.761 -13.118 -24.572 1.00 93.94 722 TRP A O 1
ATOM 5534 N N . GLY A 1 723 ? 27.797 -15.078 -25.134 1.00 90.88 723 GLY A N 1
ATOM 5535 C CA . GLY A 1 723 ? 28.653 -15.931 -24.310 1.00 90.88 723 GLY A CA 1
ATOM 5536 C C . GLY A 1 723 ? 28.089 -16.181 -22.901 1.00 90.88 723 GLY A C 1
ATOM 5537 O O . GLY A 1 723 ? 27.023 -15.656 -22.549 1.00 90.88 723 GLY A O 1
ATOM 5538 N N . PRO A 1 724 ? 28.779 -17.014 -22.102 1.00 90.62 724 PRO A N 1
ATOM 5539 C CA . PRO A 1 724 ? 28.333 -17.410 -20.767 1.00 90.62 724 PRO A CA 1
ATOM 5540 C C . PRO A 1 724 ? 28.118 -16.209 -19.833 1.00 90.62 724 PRO A C 1
ATOM 5542 O O . PRO A 1 724 ? 28.800 -15.189 -19.947 1.00 90.62 724 PRO A O 1
ATOM 5545 N N . GLU A 1 725 ? 27.138 -16.337 -18.937 1.00 92.25 725 GLU A N 1
ATOM 5546 C CA . GLU A 1 725 ? 26.754 -15.303 -17.969 1.00 92.25 725 GLU A CA 1
ATOM 5547 C C . GLU A 1 725 ? 27.747 -15.247 -16.793 1.00 92.25 725 GLU A C 1
ATOM 5549 O O . GLU A 1 725 ? 28.026 -16.291 -16.199 1.00 92.25 725 GLU A O 1
ATOM 5554 N N . PRO A 1 726 ? 28.298 -14.066 -16.453 1.00 91.31 726 PRO A N 1
ATOM 5555 C CA . PRO A 1 726 ? 29.109 -13.878 -15.254 1.00 91.31 726 PRO A CA 1
ATOM 5556 C C . PRO A 1 726 ? 28.317 -14.051 -13.959 1.00 91.31 726 PRO A C 1
ATOM 5558 O O . PRO A 1 726 ? 27.190 -13.568 -13.832 1.00 91.31 726 PRO A O 1
ATOM 5561 N N . GLU A 1 727 ? 28.947 -14.660 -12.958 1.00 92.19 727 GLU A N 1
ATOM 5562 C CA . GLU A 1 727 ? 28.415 -14.666 -11.595 1.00 92.19 727 GLU A CA 1
ATOM 5563 C C . GLU A 1 727 ? 28.597 -13.274 -10.972 1.00 92.19 727 GLU A C 1
ATOM 5565 O O . GLU A 1 727 ? 29.653 -12.662 -11.120 1.00 92.19 727 GLU A O 1
ATOM 5570 N N . THR A 1 728 ? 27.582 -12.760 -10.272 1.00 91.75 728 THR A N 1
ATOM 5571 C CA . THR A 1 728 ? 27.678 -11.500 -9.516 1.00 91.75 728 THR A CA 1
ATOM 5572 C C . THR A 1 728 ? 27.466 -11.775 -8.034 1.00 91.75 728 THR A C 1
ATOM 5574 O O . THR A 1 728 ? 26.352 -12.081 -7.608 1.00 91.75 728 THR A O 1
ATOM 5577 N N . ARG A 1 729 ? 28.533 -11.651 -7.239 1.00 93.88 729 ARG A N 1
ATOM 5578 C CA . ARG A 1 729 ? 28.494 -11.784 -5.777 1.00 93.88 729 ARG A CA 1
ATOM 5579 C C . ARG A 1 729 ? 28.339 -10.399 -5.150 1.00 93.88 729 ARG A C 1
ATOM 5581 O O . ARG A 1 729 ? 29.185 -9.532 -5.358 1.00 93.88 729 ARG A O 1
ATOM 5588 N N . LEU A 1 730 ? 27.253 -10.185 -4.409 1.00 92.88 730 LEU A N 1
ATOM 5589 C CA . LEU A 1 730 ? 26.968 -8.920 -3.722 1.00 92.88 730 LEU A CA 1
ATOM 5590 C C . LEU A 1 730 ? 27.703 -8.855 -2.372 1.00 92.88 730 LEU A C 1
ATOM 5592 O O . LEU A 1 730 ? 27.774 -9.846 -1.648 1.00 92.88 730 LEU A O 1
ATOM 5596 N N . GLY A 1 731 ? 28.256 -7.685 -2.058 1.00 91.50 731 GLY A N 1
ATOM 5597 C CA . GLY A 1 731 ? 28.833 -7.329 -0.761 1.00 91.50 731 GLY A CA 1
ATOM 5598 C C . GLY A 1 731 ? 27.865 -6.487 0.088 1.00 91.50 731 GLY A C 1
ATOM 5599 O O . GLY A 1 731 ? 26.650 -6.602 -0.080 1.00 91.50 731 GLY A O 1
ATOM 5600 N N . PRO A 1 732 ? 28.364 -5.627 0.994 1.00 88.62 732 PRO A N 1
ATOM 5601 C CA . PRO A 1 732 ? 27.515 -4.733 1.779 1.00 88.62 732 PRO A CA 1
ATOM 5602 C C . PRO A 1 732 ? 26.959 -3.559 0.953 1.00 88.62 732 PRO A C 1
ATOM 5604 O O . PRO A 1 732 ? 27.629 -3.021 0.069 1.00 88.62 732 PRO A O 1
ATOM 5607 N N . GLU A 1 733 ? 25.754 -3.114 1.316 1.00 92.19 733 GLU A N 1
ATOM 5608 C CA . GLU A 1 733 ? 25.201 -1.808 0.940 1.00 92.19 733 GLU A CA 1
ATOM 5609 C C . GLU A 1 733 ? 25.590 -0.751 1.997 1.00 92.19 733 GLU A C 1
ATOM 5611 O O . GLU A 1 733 ? 25.505 -1.003 3.200 1.00 92.19 733 GLU A O 1
ATOM 5616 N N . ARG A 1 734 ? 25.987 0.455 1.570 1.00 92.00 734 ARG A N 1
ATOM 5617 C CA . ARG A 1 734 ? 26.321 1.603 2.441 1.00 92.00 734 ARG A CA 1
ATOM 5618 C C . ARG A 1 734 ? 25.702 2.903 1.932 1.00 92.00 734 ARG A C 1
ATOM 5620 O O . ARG A 1 734 ? 25.534 3.075 0.730 1.00 92.00 734 ARG A O 1
ATOM 5627 N N . ILE A 1 735 ? 25.425 3.842 2.833 1.00 90.62 735 ILE A N 1
ATOM 5628 C CA . ILE A 1 735 ? 25.058 5.224 2.480 1.00 90.62 735 ILE A CA 1
ATOM 5629 C C . ILE A 1 735 ? 26.333 5.992 2.113 1.00 90.62 735 ILE A C 1
ATOM 5631 O O . ILE A 1 735 ? 27.324 5.902 2.837 1.00 90.62 735 ILE A O 1
ATOM 5635 N N . VAL A 1 736 ? 26.304 6.775 1.029 1.00 93.25 736 VAL A N 1
ATOM 5636 C CA . VAL A 1 736 ? 27.426 7.652 0.626 1.00 93.25 736 VAL A CA 1
ATOM 5637 C C . VAL A 1 736 ? 27.047 9.118 0.411 1.00 93.25 736 VAL A C 1
ATOM 5639 O O . VAL A 1 736 ? 27.922 9.979 0.462 1.00 93.25 736 VAL A O 1
ATOM 5642 N N . ALA A 1 737 ? 25.763 9.433 0.229 1.00 89.56 737 ALA A N 1
ATOM 5643 C CA . ALA A 1 737 ? 25.264 10.804 0.321 1.00 89.56 737 ALA A CA 1
ATOM 5644 C C . ALA A 1 737 ? 23.857 10.827 0.943 1.00 89.56 737 ALA A C 1
ATOM 5646 O O . ALA A 1 737 ? 23.049 9.950 0.623 1.00 89.56 737 ALA A O 1
ATOM 5647 N N . PRO A 1 738 ? 23.541 11.808 1.808 1.00 86.62 738 PRO A N 1
ATOM 5648 C CA . PRO A 1 738 ? 22.223 11.924 2.417 1.00 86.62 738 PRO A CA 1
ATOM 5649 C C . PRO A 1 738 ? 21.158 12.261 1.370 1.00 86.62 738 PRO A C 1
ATOM 5651 O O . PRO A 1 738 ? 21.400 13.011 0.420 1.00 86.62 738 PRO A O 1
ATOM 5654 N N . GLY A 1 739 ? 19.960 11.729 1.576 1.00 80.31 739 GLY A N 1
ATOM 5655 C CA . GLY A 1 739 ? 18.774 12.120 0.836 1.00 80.31 739 GLY A CA 1
ATOM 5656 C C . GLY A 1 739 ? 18.312 13.513 1.241 1.00 80.31 739 GLY A C 1
ATOM 5657 O O . GLY A 1 739 ? 18.546 13.974 2.362 1.00 80.31 739 GLY A O 1
ATOM 5658 N N . ARG A 1 740 ? 17.654 14.201 0.310 1.00 78.19 740 ARG A N 1
ATOM 5659 C CA . ARG A 1 740 ? 17.041 15.507 0.571 1.00 78.19 740 ARG A CA 1
ATOM 5660 C C . ARG A 1 740 ? 15.630 15.319 1.141 1.00 78.19 740 ARG A C 1
ATOM 5662 O O . ARG A 1 740 ? 15.000 14.303 0.838 1.00 78.19 740 ARG A O 1
ATOM 5669 N N . PRO A 1 741 ? 15.114 16.286 1.923 1.00 72.88 741 PRO A N 1
ATOM 5670 C CA . PRO A 1 741 ? 13.683 16.388 2.180 1.00 72.88 741 PRO A CA 1
ATOM 5671 C C . PRO A 1 741 ? 12.890 16.308 0.872 1.00 72.88 741 PRO A C 1
ATOM 5673 O O . PRO A 1 741 ? 13.367 16.733 -0.182 1.00 72.88 741 PRO A O 1
ATOM 5676 N N . ILE A 1 742 ? 11.695 15.732 0.948 1.00 67.00 742 ILE A N 1
ATOM 5677 C CA . ILE A 1 742 ? 10.778 15.651 -0.184 1.00 67.00 742 ILE A CA 1
ATOM 5678 C C . ILE A 1 742 ? 9.895 16.892 -0.127 1.00 67.00 742 ILE A C 1
ATOM 5680 O O . ILE A 1 742 ? 9.179 17.077 0.856 1.00 67.00 742 ILE A O 1
ATOM 5684 N N . ASP A 1 743 ? 9.954 17.717 -1.169 1.00 60.47 743 ASP A N 1
ATOM 5685 C CA . ASP A 1 743 ? 8.889 18.672 -1.460 1.00 60.47 743 ASP A CA 1
ATOM 5686 C C . ASP A 1 743 ? 7.672 17.877 -1.979 1.00 60.47 743 ASP A C 1
ATOM 5688 O O . ASP A 1 743 ? 7.805 17.033 -2.882 1.00 60.47 743 ASP A O 1
ATOM 5692 N N . TYR A 1 744 ? 6.519 18.098 -1.343 1.00 51.56 744 TYR A N 1
ATOM 5693 C CA . TYR A 1 744 ? 5.231 17.454 -1.633 1.00 51.56 744 TYR A CA 1
ATOM 5694 C C . TYR A 1 744 ? 4.396 18.339 -2.566 1.00 51.56 744 TYR A C 1
ATOM 5696 O O . TYR A 1 744 ? 4.354 19.564 -2.309 1.00 51.56 744 TYR A O 1
#

Mean predicted aligned error: 10.27 Å

Secondary structure (DSSP, 8-state):
---TTSHHHHHHHHHHHHHTTTT--S---SSS--GGGSPBP-----SS----TTS-----TT-PPPPTTGGGG-SEEPPPSSGGGHHHHHHHHHHHHHHHHHHS-TTSS---S--TTGGG--EEEEEETT-TTTEETTTTEE-HHHHHHHHHHHHS--SEEEEE-STTTTTSSS--TGGGS--TTHHHHHHHHHTTT-EEEEEE-TT--SS---TTHHHHHHHHHHHHTT-SEEEESS-SS--HHHHHHH-SSSEEEEESS--TTGGGT-SEEEEE-PPPPSS--EEHHHHH-TTSEEEEE-TT-S--HHHHHHHHHHT-EEEE-SEETTEE----HHHHHHHHHHHHHHHHHHHHHHHSEEESS----HHHHHTTEEEEEEE-SS-EEEEEEE-SSS-EEEE-SS--EESS--SSPPPSS-EEEE-TT-EEEEEESPPPTTPPPPSS-PPPS---------EEEPPPPP---------------------TTTTTT------SS-PEEPPSEEEEEEEEEE--TT--SS--TTTT-S---TTTTTPEEEEEEEEEE-TTT-EE--SPPBHHHHHHHHHHH----SS-TTTT--S---TT---PPSP------TTSBP-S--HHHHHHHHHHTT-BPPPHHHHHHHHHTTTPPP-SSEEEEEEEEEETTEEEEEEESB-S----S-TTSPP-SB--TTBEEEEEP-TTTTT--TTEEE--EESSPPEEEEEEEEEEEPPPPPP-

InterPro domains:
  IPR005532 Sulfatase-modifying factor enzyme-like domain [PF03781] (565-664)
  IPR016187 C-type lectin fold [SSF56436] (561-660)
  IPR042095 Sulfatase-modifying factor enzyme superfamily [G3DSA:3.90.1580.10] (549-720)

Nearest PDB structures (foldseek):
  4hph-assembly1_A  TM=5.227E-01  e=3.137E-08  Erwinia rhapontici
  8dge-assembly3_C  TM=5.597E-01  e=9.176E-08  Bacteroides ovatus ATCC 8483
  3gbd-assembly1_A  TM=5.426E-01  e=1.288E-07  Serratia plymuthica
  8dge-assembly2_B  TM=4.854E-01  e=5.519E-08  Bacteroides ovatus ATCC 8483
  4aie-assembly1_A  TM=5.280E-01  e=8.309E-07  Lactobacillus acidophilus NCFM

Organism: NCBI:txid1748367